Protein AF-A0A366KB46-F1 (afdb_monomer)

Radius of gyration: 50.01 Å; Cα contacts (8 Å, |Δi|>4): 371; chains: 1; bounding box: 74×102×177 Å

pLDDT: mean 74.26, std 21.86, range [25.39, 98.75]

Solvent-accessible surface area (backbone atoms only — not comparable to full-atom values): 23482 Å² total; per-residue (Å²): 134,84,84,75,77,78,82,77,76,58,32,40,34,42,51,44,72,72,26,32,36,42,30,47,93,86,48,73,45,77,46,72,75,31,94,40,58,66,55,46,48,54,55,50,51,55,53,52,46,52,51,18,46,74,68,66,39,72,40,47,34,40,38,40,44,84,87,60,32,41,39,34,38,37,36,39,48,88,67,53,73,46,80,72,52,76,50,78,60,82,83,82,89,81,91,83,84,88,81,88,82,85,85,88,83,86,85,87,90,82,87,88,81,93,86,88,85,84,83,68,67,63,62,52,54,54,53,51,52,54,51,51,50,52,51,48,48,48,55,68,54,47,50,58,48,56,52,33,54,50,20,36,51,48,16,48,51,20,49,51,48,30,50,52,52,68,65,60,71,83,50,72,55,37,59,69,31,68,83,56,51,49,92,59,28,66,49,44,63,34,40,55,51,24,54,49,31,55,68,61,53,74,80,87,74,92,78,85,63,58,83,87,55,53,54,67,56,30,47,50,51,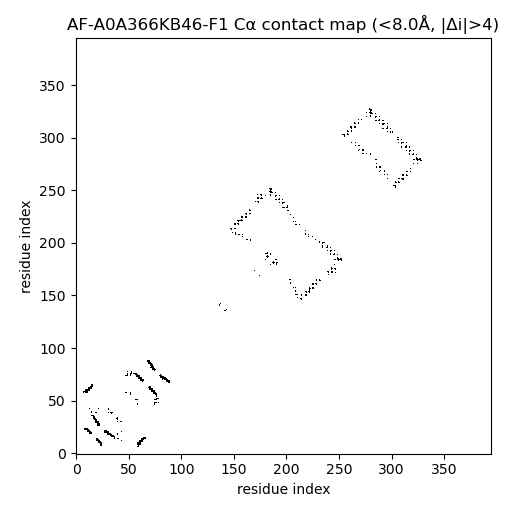18,53,52,29,44,55,49,24,53,51,41,52,52,34,52,52,46,24,45,53,25,15,49,47,30,49,51,25,25,53,50,32,51,33,51,53,27,51,50,53,27,49,55,46,41,53,52,46,53,49,47,58,61,72,41,61,96,41,42,64,46,66,66,34,52,53,49,30,51,51,31,41,56,53,44,73,65,68,84,74,91,51,37,64,60,36,48,51,36,35,51,50,32,49,56,24,46,53,46,35,52,53,24,26,48,54,30,52,54,51,54,51,53,52,53,56,55,59,65,72,69,59,76,82,77,79,81,77,82,91,72,94,77,85,84,84,91,79,85,89,81,86,89,81,84,89,80,86,76,85,86,79,77,83,80,78,83,84,80,79,85,78,84,81,84,89,77,84,81,87,79,90,82,137

Foldseek 3Di:
DDPDDDDQDAWEKEFDCQWIWIAHPNDIDTGHGDNGRVRRVVSVLVVVLVVCLVVQDKHWYWYQYPQRKIWIWIAGNVRDIDTDDIDDDDDDDDDDDDDDDDDDDDDDDDDDDDDDDDPPVPVVVVVVVVVVVVVVCCCVPVVQVVLLVVLLVLLVVLLVLLVVLQPPDQDPLLVVQVPQALVLFQHSVLNVQLVVLVVQQDDDDDDDSDSPDDSVVSNVSSVVSNVNSVSSVVSSVSNNVSSVVSVVRNLVVLQVVLLVLLVVLLVVLVVLLVVCVVQFQDCVLSVQLVVLSVVLVPDDDSHSVSSVVSSVSNVVSSVVSVVRNVVSVVVVVVVVVVVVVPDDPDPDDDDDDDDDDDDDDDDDDDDDDDDDDDDDDDDDDDDDDDDDDDDDDDD

Sequence (395 aa):
MKTQDPPSTPAAVRLTSRGGSITINGTSTELPTCSSLDDARQEADARLALLTKLNRTDTAVEYHLPDGSTEKLLIHPDGSTQQTDVVAGAPSKQKDKGGKQAAPTSPAKRSGRASVRRTLAVSTVVALLAASAAAAYLVEVQTPRARHDGAVAACQEAAGRLERAGRAGESKRAAGARDVQAGQVADAKTVSDYQRAVKAITKVKPVSCDASQSTADLREAARRMDAAAARRDDQAKAVERAAKAVLASRDAKSLADARAALKTKQDEGSKLLADSEGKAADNGTRDRLRGAIDAAGKVSSSKPDDYRKAQAAIQASIDAVNASMQAKADADAQAAAQSTQAAPPTPATPNYPKTVPQVPAPMPAPRVQAPQTRPQAPWSVPAPAPSDGPLPDHL

Structure (mmCIF, N/CA/C/O backbone):
data_AF-A0A366KB46-F1
#
_entry.id   AF-A0A366KB46-F1
#
loop_
_atom_site.group_PDB
_atom_site.id
_atom_site.type_symbol
_atom_site.label_atom_id
_atom_site.label_alt_id
_atom_site.label_comp_id
_atom_site.label_asym_id
_atom_site.label_entity_id
_atom_site.label_seq_id
_atom_site.pdbx_PDB_ins_code
_atom_site.Cartn_x
_atom_site.Cartn_y
_atom_site.Cartn_z
_atom_site.occupancy
_atom_site.B_iso_or_equiv
_atom_site.auth_seq_id
_atom_site.auth_comp_id
_atom_site.auth_asym_id
_atom_site.auth_atom_id
_atom_site.pdbx_PDB_model_num
ATOM 1 N N . MET A 1 1 ? -3.179 -0.034 -69.869 1.00 33.84 1 MET A N 1
ATOM 2 C CA . MET A 1 1 ? -4.137 0.441 -68.849 1.00 33.84 1 MET A CA 1
ATOM 3 C C . MET A 1 1 ? -3.325 1.157 -67.785 1.00 33.84 1 MET A C 1
ATOM 5 O O . MET A 1 1 ? -2.461 0.535 -67.189 1.00 33.84 1 MET A O 1
ATOM 9 N N . LYS A 1 2 ? -3.479 2.480 -67.683 1.00 34.72 2 LYS A N 1
ATOM 10 C CA . LYS A 1 2 ? -2.758 3.339 -66.735 1.00 34.72 2 LYS A CA 1
ATOM 11 C C . LYS A 1 2 ? -3.566 3.300 -65.437 1.00 34.72 2 LYS A C 1
ATOM 13 O O . LYS A 1 2 ? -4.667 3.839 -65.411 1.00 34.72 2 LYS A O 1
ATOM 18 N N . THR A 1 3 ? -3.092 2.580 -64.427 1.00 32.28 3 THR A N 1
ATOM 19 C CA . THR A 1 3 ? -3.666 2.638 -63.079 1.00 32.28 3 THR A CA 1
ATOM 20 C C . THR A 1 3 ? -3.365 4.019 -62.522 1.00 32.28 3 THR A C 1
ATOM 22 O O . THR A 1 3 ? -2.213 4.397 -62.348 1.00 32.28 3 THR A O 1
ATOM 25 N N . GLN A 1 4 ? -4.420 4.806 -62.373 1.00 31.88 4 GLN A N 1
ATOM 26 C CA . GLN A 1 4 ? -4.393 6.116 -61.756 1.00 31.88 4 GLN A CA 1
ATOM 27 C C . GLN A 1 4 ? -4.477 5.871 -60.248 1.00 31.88 4 GLN A C 1
ATOM 29 O O . GLN A 1 4 ? -5.507 5.397 -59.769 1.00 31.88 4 GLN A O 1
ATOM 34 N N . ASP A 1 5 ? -3.370 6.091 -59.535 1.00 34.91 5 ASP A N 1
ATOM 35 C CA . ASP A 1 5 ? -3.340 6.040 -58.073 1.00 34.91 5 ASP A CA 1
ATOM 36 C C . ASP A 1 5 ? -4.395 7.005 -57.497 1.00 34.91 5 ASP A C 1
ATOM 38 O O . ASP A 1 5 ? -4.557 8.118 -58.018 1.00 34.91 5 ASP A O 1
ATOM 42 N N . PRO A 1 6 ? -5.157 6.601 -56.463 1.00 35.44 6 PRO A N 1
ATOM 43 C CA . PRO A 1 6 ? -6.126 7.485 -55.829 1.00 35.44 6 PRO A CA 1
ATOM 44 C C . PRO A 1 6 ? -5.405 8.682 -55.183 1.00 35.44 6 PRO A C 1
ATOM 46 O O . PRO A 1 6 ? -4.283 8.529 -54.698 1.00 35.44 6 PRO A O 1
ATOM 49 N N . PRO A 1 7 ? -6.019 9.879 -55.148 1.00 38.38 7 PRO A N 1
ATOM 50 C CA . PRO A 1 7 ? -5.378 11.060 -54.585 1.00 38.38 7 PRO A CA 1
ATOM 51 C C . PRO A 1 7 ? -5.160 10.877 -53.077 1.00 38.38 7 PRO A C 1
ATOM 53 O O . PRO A 1 7 ? -6.113 10.901 -52.295 1.00 38.38 7 PRO A O 1
ATOM 56 N N . SER A 1 8 ? -3.901 10.711 -52.662 1.00 52.28 8 SER A N 1
ATOM 57 C CA . SER A 1 8 ? -3.490 10.806 -51.261 1.00 52.28 8 SER A CA 1
ATOM 58 C C . SER A 1 8 ? -3.933 12.167 -50.729 1.00 52.28 8 SER A C 1
ATOM 60 O O . SER A 1 8 ? -3.440 13.206 -51.168 1.00 52.28 8 SER A O 1
ATOM 62 N N . THR A 1 9 ? -4.915 12.183 -49.831 1.00 56.41 9 THR A N 1
ATOM 63 C CA . THR A 1 9 ? -5.376 13.434 -49.218 1.00 56.41 9 THR A CA 1
ATOM 64 C C . THR A 1 9 ? -4.235 13.973 -48.346 1.00 56.41 9 THR A C 1
ATOM 66 O O . THR A 1 9 ? -3.724 13.213 -47.521 1.00 56.41 9 THR A O 1
ATOM 69 N N . PRO A 1 10 ? -3.781 15.226 -48.534 1.00 62.06 10 PRO A N 1
ATOM 70 C CA . PRO A 1 10 ? -2.607 15.731 -47.829 1.00 62.06 10 PRO A CA 1
ATOM 71 C C . PRO A 1 10 ? -2.880 15.845 -46.326 1.00 62.06 10 PRO A C 1
ATOM 73 O O . PRO A 1 10 ? -3.950 16.293 -45.906 1.00 62.06 10 PRO A O 1
ATOM 76 N N . ALA A 1 11 ? -1.904 15.445 -45.512 1.00 68.25 11 ALA A N 1
ATOM 77 C CA . ALA A 1 11 ? -1.920 15.702 -44.079 1.00 68.25 11 ALA A CA 1
ATOM 78 C C . ALA A 1 11 ? -1.583 17.182 -43.846 1.00 68.25 11 ALA A C 1
ATOM 80 O O . ALA A 1 11 ? -0.533 17.659 -44.273 1.00 68.25 11 ALA A O 1
ATOM 81 N N . ALA A 1 12 ? -2.467 17.919 -43.175 1.00 72.88 12 ALA A N 1
ATOM 82 C CA . ALA A 1 12 ? -2.250 19.333 -42.876 1.00 72.88 12 ALA A CA 1
ATOM 83 C C . ALA A 1 12 ? -1.745 19.490 -41.440 1.00 72.88 12 ALA A C 1
ATOM 85 O O . ALA A 1 12 ? -2.365 18.985 -40.502 1.00 72.88 12 ALA A O 1
ATOM 86 N N . VAL A 1 13 ? -0.641 20.210 -41.254 1.00 73.44 13 VAL A N 1
ATOM 87 C CA . VAL A 1 13 ? -0.047 20.471 -39.940 1.00 73.44 13 VAL A CA 1
ATOM 88 C C . VAL A 1 13 ? -0.035 21.974 -39.684 1.00 73.44 13 VAL A C 1
ATOM 90 O O . VAL A 1 13 ? 0.521 22.752 -40.456 1.00 73.44 13 VAL A O 1
ATOM 93 N N . ARG A 1 14 ? -0.648 22.402 -38.579 1.00 72.44 14 ARG A N 1
ATOM 94 C CA . ARG A 1 14 ? -0.588 23.790 -38.100 1.00 72.44 14 ARG A CA 1
ATOM 95 C C . ARG A 1 14 ? 0.283 23.862 -36.863 1.00 72.44 14 ARG A C 1
ATOM 97 O O . ARG A 1 14 ? -0.025 23.213 -35.865 1.00 72.44 14 ARG A O 1
ATOM 104 N N . LEU A 1 15 ? 1.327 24.682 -36.915 1.00 69.12 15 LEU A N 1
ATOM 105 C CA . LEU A 1 15 ? 2.250 24.876 -35.800 1.00 69.12 15 LEU A CA 1
ATOM 106 C C . LEU A 1 15 ? 2.090 26.283 -35.218 1.00 69.12 15 LEU A C 1
ATOM 108 O O . LEU A 1 15 ? 2.018 27.270 -35.946 1.00 69.12 15 LEU A O 1
ATOM 112 N N . THR A 1 16 ? 2.055 26.381 -33.891 1.00 61.81 16 THR A N 1
ATOM 113 C CA . THR A 1 16 ? 2.109 27.652 -33.157 1.00 61.81 16 THR A CA 1
ATOM 114 C C . THR A 1 16 ? 3.165 27.565 -32.056 1.00 61.81 16 THR A C 1
ATOM 116 O O . THR A 1 16 ? 3.552 26.477 -31.631 1.00 61.81 16 THR A O 1
ATOM 119 N N . SER A 1 17 ? 3.609 28.710 -31.535 1.00 53.34 17 SER A N 1
ATOM 120 C CA . SER A 1 17 ? 4.604 28.774 -30.453 1.00 53.34 17 SER A CA 1
ATOM 121 C C . SER A 1 17 ? 4.126 28.210 -29.106 1.00 53.34 17 SER A C 1
ATOM 123 O O . SER A 1 17 ? 4.921 28.126 -28.176 1.00 53.34 17 SER A O 1
ATOM 125 N N . ARG A 1 18 ? 2.843 27.839 -28.970 1.00 53.50 18 ARG A N 1
ATOM 126 C CA . ARG A 1 18 ? 2.265 27.246 -27.748 1.00 53.50 18 ARG A CA 1
ATOM 127 C C . ARG A 1 18 ? 1.707 25.832 -27.952 1.00 53.50 18 ARG A C 1
ATOM 129 O O . ARG A 1 18 ? 1.077 25.303 -27.043 1.00 53.50 18 ARG A O 1
ATOM 136 N N . GLY A 1 19 ? 1.922 25.224 -29.120 1.00 62.66 19 GLY A N 1
ATOM 137 C CA . GLY A 1 19 ? 1.362 23.921 -29.502 1.00 62.66 19 GLY A CA 1
ATOM 138 C C . GLY A 1 19 ? 0.955 23.874 -30.977 1.00 62.66 19 GLY A C 1
ATOM 139 O O . GLY A 1 19 ? 1.057 24.871 -31.691 1.00 62.66 19 GLY A O 1
ATOM 140 N N . GLY A 1 20 ? 0.483 22.728 -31.460 1.00 71.12 20 GLY A N 1
ATOM 141 C CA . GLY A 1 20 ? 0.091 22.555 -32.863 1.00 71.12 20 GLY A CA 1
ATOM 142 C C . GLY A 1 20 ? -1.029 21.537 -33.045 1.00 71.12 20 GLY A C 1
ATOM 143 O O . GLY A 1 20 ? -1.473 20.909 -32.090 1.00 71.12 20 GLY A O 1
ATOM 144 N N . SER A 1 21 ? -1.494 21.361 -34.276 1.00 73.06 21 SER A N 1
ATOM 145 C CA . SER A 1 21 ? -2.473 20.326 -34.619 1.00 73.06 21 SER A CA 1
ATOM 146 C C . SER A 1 21 ? -2.096 19.639 -35.923 1.00 73.06 21 SER A C 1
ATOM 148 O O . SER A 1 21 ? -1.619 20.279 -36.862 1.00 73.06 21 SER A O 1
ATOM 150 N N . ILE A 1 22 ? -2.310 18.327 -35.966 1.00 71.19 22 ILE A N 1
ATOM 151 C CA . ILE A 1 22 ? -2.160 17.502 -37.163 1.00 71.19 22 ILE A CA 1
ATOM 152 C C . ILE A 1 22 ? -3.560 17.080 -37.591 1.00 71.19 22 ILE A C 1
ATOM 154 O O . ILE A 1 22 ? -4.271 16.433 -36.825 1.00 71.19 22 ILE A O 1
ATOM 158 N N . THR A 1 23 ? -3.947 17.419 -38.816 1.00 68.25 23 THR A N 1
ATOM 159 C CA . THR A 1 23 ? -5.212 16.997 -39.418 1.00 68.25 23 THR A CA 1
ATOM 160 C C . THR A 1 23 ? -4.948 15.991 -40.527 1.00 68.25 23 THR A C 1
ATOM 162 O O . THR A 1 23 ? -4.280 16.302 -41.512 1.00 68.25 23 THR A O 1
ATOM 165 N N . ILE A 1 24 ? -5.505 14.789 -40.383 1.00 65.81 24 ILE A N 1
ATOM 166 C CA . ILE A 1 24 ? -5.410 13.712 -41.377 1.00 65.81 24 ILE A CA 1
ATOM 167 C C . ILE A 1 24 ? -6.828 13.247 -41.687 1.00 65.81 24 ILE A C 1
ATOM 169 O O . ILE A 1 24 ? -7.573 12.897 -40.772 1.00 65.81 24 ILE A O 1
ATOM 173 N N . ASN A 1 25 ? -7.226 13.270 -42.963 1.00 66.06 25 ASN A N 1
ATOM 174 C CA . ASN A 1 25 ? -8.571 12.872 -43.407 1.00 66.06 25 ASN A CA 1
ATOM 175 C C . ASN A 1 25 ? -9.707 13.537 -42.594 1.00 66.06 25 ASN A C 1
ATOM 177 O O . ASN A 1 25 ? -10.685 12.892 -42.227 1.00 66.06 25 ASN A O 1
ATOM 181 N N . GLY A 1 26 ? -9.548 14.820 -42.248 1.00 59.72 26 GLY A N 1
ATOM 182 C CA . GLY A 1 26 ? -10.527 15.590 -41.469 1.00 59.72 26 GLY A CA 1
ATOM 183 C C . GLY A 1 26 ? -10.527 15.332 -39.955 1.00 59.72 26 GLY A C 1
ATOM 184 O O . GLY A 1 26 ? -11.258 16.005 -39.234 1.00 59.72 26 GLY A O 1
ATOM 185 N N . THR A 1 27 ? -9.694 14.416 -39.451 1.00 62.53 27 THR A N 1
ATOM 186 C CA . THR A 1 27 ? -9.534 14.170 -38.010 1.00 62.53 27 THR A CA 1
ATOM 187 C C . THR A 1 27 ? -8.344 14.968 -37.484 1.00 62.53 27 THR A C 1
ATOM 189 O O . THR A 1 27 ? -7.213 14.740 -37.914 1.00 62.53 27 THR A O 1
ATOM 192 N N . SER A 1 28 ? -8.596 15.907 -36.569 1.00 71.38 28 SER A N 1
ATOM 193 C CA . SER A 1 28 ? -7.565 16.757 -35.961 1.00 71.38 28 SER A CA 1
ATOM 194 C C . SER A 1 28 ? -7.092 16.175 -34.631 1.00 71.38 28 SER A C 1
ATOM 196 O O . SER A 1 28 ? -7.901 15.888 -33.752 1.00 71.38 28 SER A O 1
ATOM 198 N N . THR A 1 29 ? -5.780 16.016 -34.478 1.00 74.31 29 THR A N 1
ATOM 199 C CA . THR A 1 29 ? -5.124 15.587 -33.238 1.00 74.31 29 THR A CA 1
ATOM 200 C C . THR A 1 29 ? -4.217 16.706 -32.744 1.00 74.31 29 THR A C 1
ATOM 202 O O . THR A 1 29 ? -3.386 17.210 -33.503 1.00 74.31 29 THR A O 1
ATOM 205 N N . GLU A 1 30 ? -4.360 17.094 -31.478 1.00 75.31 30 GLU A N 1
ATOM 206 C CA . GLU A 1 30 ? -3.517 18.130 -30.880 1.00 75.31 30 GLU A CA 1
ATOM 207 C C . GLU A 1 30 ? -2.116 17.591 -30.561 1.00 75.31 30 GLU A C 1
ATOM 209 O O . GLU A 1 30 ? -1.937 16.472 -30.065 1.00 75.31 30 GLU A O 1
ATOM 214 N N . LEU A 1 31 ? -1.105 18.395 -30.884 1.00 67.31 31 LEU A N 1
ATOM 215 C CA . LEU A 1 31 ? 0.282 18.161 -30.506 1.00 67.31 31 LEU A CA 1
ATOM 216 C C . LEU A 1 31 ? 0.501 18.638 -29.063 1.00 67.31 31 LEU A C 1
ATOM 218 O O . LEU A 1 31 ? -0.111 19.624 -28.645 1.00 67.31 31 LEU A O 1
ATOM 222 N N . PRO A 1 32 ? 1.374 17.964 -28.294 1.00 67.44 32 PRO A N 1
ATOM 223 C CA . PRO A 1 32 ? 1.733 18.418 -26.956 1.00 67.44 32 PRO A CA 1
ATOM 224 C C . PRO A 1 32 ? 2.325 19.836 -26.999 1.00 67.44 32 PRO A C 1
ATOM 226 O O . PRO A 1 32 ? 2.867 20.274 -28.012 1.00 67.44 32 PRO A O 1
ATOM 229 N N . THR A 1 33 ? 2.224 20.570 -25.891 1.00 70.50 33 THR A N 1
ATOM 230 C CA . THR A 1 33 ? 2.811 21.911 -25.775 1.00 70.50 33 THR A CA 1
ATOM 231 C C . THR A 1 33 ? 4.337 21.816 -25.859 1.00 70.50 33 THR A C 1
ATOM 233 O O . THR A 1 33 ? 4.967 21.260 -24.958 1.00 70.50 33 THR A O 1
ATOM 236 N N . CYS A 1 34 ? 4.922 22.352 -26.928 1.00 68.50 34 CYS A N 1
ATOM 237 C CA . CYS A 1 34 ? 6.367 22.362 -27.162 1.00 68.50 34 CYS A CA 1
ATOM 238 C C . CYS A 1 34 ? 6.996 23.700 -26.739 1.00 68.50 34 CYS A C 1
ATOM 240 O O . CYS A 1 34 ? 6.339 24.740 -26.779 1.00 68.50 34 CYS A O 1
ATOM 242 N N . SER A 1 35 ? 8.271 23.670 -26.341 1.00 70.50 35 SER A N 1
ATOM 243 C CA . SER A 1 35 ? 9.022 24.847 -25.868 1.00 70.50 35 SER A CA 1
ATOM 244 C C . SER A 1 35 ? 9.475 25.777 -26.998 1.00 70.50 35 SER A C 1
ATOM 246 O O . SER A 1 35 ? 9.726 26.958 -26.760 1.00 70.50 35 SER A O 1
ATOM 248 N N . SER A 1 36 ? 9.579 25.258 -28.222 1.00 70.50 36 SER A N 1
ATOM 249 C CA . SER A 1 36 ? 9.951 26.004 -29.423 1.00 70.50 36 SER A CA 1
ATOM 250 C C . SER A 1 36 ? 9.180 25.503 -30.653 1.00 70.50 36 SER A C 1
ATOM 252 O O . SER A 1 36 ? 8.576 24.427 -30.634 1.00 70.50 36 SER A O 1
ATOM 254 N N . LEU A 1 37 ? 9.184 26.298 -31.730 1.00 68.56 37 LEU A N 1
ATOM 255 C CA . LEU A 1 37 ? 8.557 25.919 -33.001 1.00 68.56 37 LEU A CA 1
ATOM 256 C C . LEU A 1 37 ? 9.300 24.748 -33.669 1.00 68.56 37 LEU A C 1
ATOM 258 O O . LEU A 1 37 ? 8.656 23.897 -34.279 1.00 68.56 37 LEU A O 1
ATOM 262 N N . ASP A 1 38 ? 10.624 24.678 -33.507 1.00 70.88 38 ASP A N 1
ATOM 263 C CA . ASP A 1 38 ? 11.456 23.587 -34.024 1.00 70.88 38 ASP A CA 1
ATOM 264 C C . ASP A 1 38 ? 11.153 22.262 -33.311 1.00 70.88 38 ASP A C 1
ATOM 266 O O . ASP A 1 38 ? 10.981 21.237 -33.970 1.00 70.88 38 ASP A O 1
ATOM 270 N N . ASP A 1 39 ? 10.956 22.289 -31.987 1.00 70.00 39 ASP A N 1
ATOM 271 C CA . ASP A 1 39 ? 10.525 21.108 -31.222 1.00 70.00 39 ASP A CA 1
ATOM 272 C C . ASP A 1 39 ? 9.133 20.629 -31.667 1.00 70.00 39 ASP A C 1
ATOM 274 O O . ASP A 1 39 ? 8.885 19.429 -31.798 1.00 70.00 39 ASP A O 1
ATOM 278 N N . ALA A 1 40 ? 8.218 21.571 -31.928 1.00 68.38 40 ALA A N 1
ATOM 279 C CA . ALA A 1 40 ? 6.875 21.260 -32.419 1.00 68.38 40 ALA A CA 1
ATOM 280 C C . ALA A 1 40 ? 6.911 20.625 -33.816 1.00 68.38 40 ALA A C 1
ATOM 282 O O . ALA A 1 40 ? 6.138 19.710 -34.108 1.00 68.38 40 ALA A O 1
ATOM 283 N N . ARG A 1 41 ? 7.831 21.091 -34.667 1.00 73.00 41 ARG A N 1
ATOM 284 C CA . ARG A 1 41 ? 8.072 20.537 -35.998 1.00 73.00 41 ARG A CA 1
ATOM 285 C C . ARG A 1 41 ? 8.659 19.128 -35.915 1.00 73.00 41 ARG A C 1
ATOM 287 O O . ARG A 1 41 ? 8.150 18.225 -36.569 1.00 73.00 41 ARG A O 1
ATOM 294 N N . GLN A 1 42 ? 9.642 18.913 -35.044 1.00 73.81 42 GLN A N 1
ATOM 295 C CA . GLN A 1 42 ? 10.295 17.616 -34.875 1.00 73.81 42 GLN A CA 1
ATOM 296 C C . GLN A 1 42 ? 9.347 16.536 -34.321 1.00 73.81 42 GLN A C 1
ATOM 298 O O . GLN A 1 42 ? 9.369 15.396 -34.789 1.00 73.81 42 GLN A O 1
ATOM 303 N N . GLU A 1 43 ? 8.469 16.885 -33.374 1.00 74.62 43 GLU A N 1
ATOM 304 C CA . GLU A 1 43 ? 7.427 15.980 -32.859 1.00 74.62 43 GLU A CA 1
ATOM 305 C C . GLU A 1 43 ? 6.378 15.650 -33.938 1.00 74.62 43 GLU A C 1
ATOM 307 O O . GLU A 1 43 ? 5.939 14.500 -34.052 1.00 74.62 43 GLU A O 1
ATOM 312 N N . ALA A 1 44 ? 5.990 16.633 -34.761 1.00 73.25 44 ALA A N 1
ATOM 313 C CA . ALA A 1 44 ? 5.073 16.409 -35.875 1.00 73.25 44 ALA A CA 1
ATOM 314 C C . ALA A 1 44 ? 5.681 15.458 -36.920 1.00 73.25 44 ALA A C 1
ATOM 316 O O . ALA A 1 44 ? 5.062 14.445 -37.256 1.00 73.25 44 ALA A O 1
ATOM 317 N N . ASP A 1 45 ? 6.918 15.714 -37.352 1.00 76.00 45 ASP A N 1
ATOM 318 C CA . ASP A 1 45 ? 7.645 14.866 -38.301 1.00 76.00 45 ASP A CA 1
ATOM 319 C C . ASP A 1 45 ? 7.790 13.427 -37.781 1.00 76.00 45 ASP A C 1
ATOM 321 O O . ASP A 1 45 ? 7.553 12.470 -38.522 1.00 76.00 45 ASP A O 1
ATOM 325 N N . ALA A 1 46 ? 8.097 13.242 -36.491 1.00 75.69 46 ALA A N 1
ATOM 326 C CA . ALA A 1 46 ? 8.219 11.915 -35.885 1.00 75.69 46 ALA A CA 1
ATOM 327 C C . ALA A 1 46 ? 6.902 11.119 -35.934 1.00 75.69 46 ALA A C 1
ATOM 329 O O . ALA A 1 46 ? 6.900 9.922 -36.250 1.00 75.69 46 ALA A O 1
ATOM 330 N N . ARG A 1 47 ? 5.767 11.776 -35.660 1.00 77.00 47 ARG A N 1
ATOM 331 C CA . ARG A 1 47 ? 4.439 11.142 -35.707 1.00 77.00 47 ARG A CA 1
ATOM 332 C C . ARG A 1 47 ? 4.009 10.816 -37.134 1.00 77.00 47 ARG A C 1
ATOM 334 O O . ARG A 1 47 ? 3.500 9.720 -37.375 1.00 77.00 47 ARG A O 1
ATOM 341 N N . LEU A 1 48 ? 4.246 11.717 -38.086 1.00 73.38 48 LEU A N 1
ATOM 342 C CA . LEU A 1 48 ? 3.918 11.474 -39.492 1.00 73.38 48 LEU A CA 1
ATOM 343 C C . LEU A 1 48 ? 4.829 10.410 -40.119 1.00 73.38 48 LEU A C 1
ATOM 345 O O . LEU A 1 48 ? 4.351 9.584 -40.898 1.00 73.38 48 LEU A O 1
ATOM 349 N N . ALA A 1 49 ? 6.103 10.341 -39.731 1.00 72.75 49 ALA A N 1
ATOM 350 C CA . ALA A 1 49 ? 7.009 9.278 -40.160 1.00 72.75 49 ALA A CA 1
ATOM 351 C C . ALA A 1 49 ? 6.561 7.895 -39.654 1.00 72.75 49 ALA A C 1
ATOM 353 O O . ALA A 1 49 ? 6.656 6.909 -40.389 1.00 72.75 49 ALA A O 1
ATOM 354 N N . LEU A 1 50 ? 6.029 7.805 -38.427 1.00 74.25 50 LEU A N 1
ATOM 355 C CA . LEU A 1 50 ? 5.455 6.562 -37.899 1.00 74.25 50 LEU A CA 1
ATOM 356 C C . LEU A 1 50 ? 4.239 6.116 -38.727 1.00 74.25 50 LEU A C 1
ATOM 358 O O . LEU A 1 50 ? 4.149 4.951 -39.111 1.00 74.25 50 LEU A O 1
ATOM 362 N N . LEU A 1 51 ? 3.333 7.045 -39.041 1.00 71.12 51 LEU A N 1
ATOM 363 C CA . LEU A 1 51 ? 2.145 6.771 -39.854 1.00 71.12 51 LEU A CA 1
ATOM 364 C C . LEU A 1 51 ? 2.510 6.341 -41.281 1.00 71.12 51 LEU A C 1
ATOM 366 O O . LEU A 1 51 ? 1.982 5.348 -41.777 1.00 71.12 51 LEU A O 1
ATOM 370 N N . THR A 1 52 ? 3.469 7.023 -41.904 1.00 71.19 52 THR A N 1
ATOM 371 C CA . THR A 1 52 ? 3.974 6.710 -43.253 1.00 71.19 52 THR A CA 1
ATOM 372 C C . THR A 1 52 ? 4.599 5.310 -43.296 1.00 71.19 52 THR A C 1
ATOM 374 O O . THR A 1 52 ? 4.325 4.522 -44.203 1.00 71.19 52 THR A O 1
ATOM 377 N N . LYS A 1 53 ? 5.371 4.937 -42.265 1.00 73.88 53 LYS A N 1
ATOM 378 C CA . LYS A 1 53 ? 5.939 3.585 -42.125 1.00 73.88 53 LYS A CA 1
ATOM 379 C C . LYS A 1 53 ? 4.875 2.508 -41.933 1.00 73.88 53 LYS A C 1
ATOM 381 O O . LYS A 1 53 ? 5.008 1.421 -42.494 1.00 73.88 53 LYS A O 1
ATOM 386 N N . LEU A 1 54 ? 3.837 2.793 -41.147 1.00 73.81 54 LEU A N 1
ATOM 387 C CA . LEU A 1 54 ? 2.736 1.857 -40.904 1.00 73.81 54 LEU A CA 1
ATOM 388 C C . LEU A 1 54 ? 1.904 1.624 -42.167 1.00 73.81 54 LEU A C 1
ATOM 390 O O . LEU A 1 54 ? 1.552 0.483 -42.459 1.00 73.81 54 LEU A O 1
ATOM 394 N N . ASN A 1 55 ? 1.633 2.684 -42.929 1.00 71.12 55 ASN A N 1
ATOM 395 C CA . ASN A 1 55 ? 0.777 2.610 -44.110 1.00 71.12 55 ASN A CA 1
ATOM 396 C C . ASN A 1 55 ? 1.535 2.233 -45.398 1.00 71.12 55 ASN A C 1
ATOM 398 O O . ASN A 1 55 ? 0.904 1.884 -46.390 1.00 71.12 55 ASN A O 1
ATOM 402 N N . ARG A 1 56 ? 2.881 2.266 -45.384 1.00 70.06 56 ARG A N 1
ATOM 403 C CA . ARG A 1 56 ? 3.775 2.007 -46.537 1.00 70.06 56 ARG A CA 1
ATOM 404 C C . ARG A 1 56 ? 3.444 2.835 -47.787 1.00 70.06 56 ARG A C 1
ATOM 406 O O . ARG A 1 56 ? 3.672 2.387 -48.907 1.00 70.06 56 ARG A O 1
ATOM 413 N N . THR A 1 57 ? 2.921 4.037 -47.597 1.00 70.50 57 THR A N 1
ATOM 414 C CA . THR A 1 57 ? 2.554 4.969 -48.669 1.00 70.50 57 THR A CA 1
ATOM 415 C C . THR A 1 57 ? 3.235 6.300 -48.428 1.00 70.50 57 THR A C 1
ATOM 417 O O . THR A 1 57 ? 3.366 6.693 -47.271 1.00 70.50 57 THR A O 1
ATOM 420 N N . ASP A 1 58 ? 3.616 7.001 -49.493 1.00 69.31 58 ASP A N 1
ATOM 421 C CA . ASP A 1 58 ? 4.136 8.364 -49.384 1.00 69.31 58 ASP A CA 1
ATOM 422 C C . ASP A 1 58 ? 3.072 9.297 -48.793 1.00 69.31 58 ASP A C 1
ATOM 424 O O . ASP A 1 58 ? 1.905 9.271 -49.200 1.00 69.31 58 ASP A O 1
ATOM 428 N N . THR A 1 59 ? 3.479 10.136 -47.843 1.00 71.25 59 THR A N 1
ATOM 429 C CA . THR A 1 59 ? 2.590 11.102 -47.191 1.00 71.25 59 THR A CA 1
ATOM 430 C C . THR A 1 59 ? 2.995 12.511 -47.595 1.00 71.25 59 THR A C 1
ATOM 432 O O . THR A 1 59 ? 4.090 12.967 -47.265 1.00 71.25 59 THR A O 1
ATOM 435 N N . ALA A 1 60 ? 2.103 13.212 -48.298 1.00 74.31 60 ALA A N 1
ATOM 436 C CA . ALA A 1 60 ? 2.248 14.638 -48.566 1.00 74.31 60 ALA A CA 1
ATOM 437 C C . ALA A 1 60 ? 1.779 15.441 -47.348 1.00 74.31 60 ALA A C 1
ATOM 439 O O . ALA A 1 60 ? 0.668 15.235 -46.852 1.00 74.31 60 ALA A O 1
ATOM 440 N N . VAL A 1 61 ? 2.631 16.347 -46.879 1.00 74.50 61 VAL A N 1
ATOM 441 C CA . VAL A 1 61 ? 2.442 17.144 -45.668 1.00 74.50 61 VAL A CA 1
ATOM 442 C C . VAL A 1 61 ? 2.495 18.620 -46.018 1.00 74.50 61 VAL A C 1
ATOM 444 O O . VAL A 1 61 ? 3.416 19.070 -46.697 1.00 74.50 61 VAL A O 1
ATOM 447 N N . GLU A 1 62 ? 1.519 19.377 -45.533 1.00 79.75 62 GLU A N 1
ATOM 448 C CA . GLU A 1 62 ? 1.459 20.827 -45.698 1.00 79.75 62 GLU A CA 1
ATOM 449 C C . GLU A 1 62 ? 1.576 21.499 -44.325 1.00 79.75 62 GLU A C 1
ATOM 451 O O . GLU A 1 62 ? 0.689 21.373 -43.478 1.00 79.75 62 GLU A O 1
ATOM 456 N N . TYR A 1 63 ? 2.699 22.175 -44.090 1.00 76.19 63 TYR A N 1
ATOM 457 C CA . TYR A 1 63 ? 2.987 22.923 -42.872 1.00 76.19 63 TYR A CA 1
ATOM 458 C C . TYR A 1 63 ? 2.527 24.365 -43.030 1.00 76.19 63 TYR A C 1
ATOM 460 O O . TYR A 1 63 ? 3.040 25.090 -43.877 1.00 76.19 63 TYR A O 1
ATOM 468 N N . HIS A 1 64 ? 1.609 24.805 -42.176 1.00 77.56 64 HIS A N 1
ATOM 469 C CA . HIS A 1 64 ? 1.236 26.212 -42.066 1.00 77.56 64 HIS A CA 1
ATOM 470 C C . HIS A 1 64 ? 1.965 26.841 -40.881 1.00 77.56 64 HIS A C 1
ATOM 472 O O . HIS A 1 64 ? 1.732 26.464 -39.724 1.00 77.56 64 HIS A O 1
ATOM 478 N N . LEU A 1 65 ? 2.851 27.788 -41.185 1.00 75.75 65 LEU A N 1
ATOM 479 C CA . LEU A 1 65 ? 3.698 28.457 -40.209 1.00 75.75 65 LEU A CA 1
ATOM 480 C C . LEU A 1 65 ? 3.026 29.729 -39.652 1.00 75.75 65 LEU A C 1
ATOM 482 O O . LEU A 1 65 ? 2.123 30.294 -40.280 1.00 75.75 65 LEU A O 1
ATOM 486 N N . PRO A 1 66 ? 3.458 30.209 -38.468 1.00 66.38 66 PRO A N 1
ATOM 487 C CA . PRO A 1 66 ? 2.863 31.386 -37.835 1.00 66.38 66 PRO A CA 1
ATOM 488 C C . PRO A 1 66 ? 3.067 32.692 -38.618 1.00 66.38 66 PRO A C 1
ATOM 490 O O . PRO A 1 66 ? 2.334 33.652 -38.397 1.00 66.38 66 PRO A O 1
ATOM 493 N N . ASP A 1 67 ? 4.045 32.738 -39.524 1.00 69.38 67 ASP A N 1
ATOM 494 C CA . ASP A 1 67 ? 4.306 33.865 -40.428 1.00 69.38 67 ASP A CA 1
ATOM 495 C C . ASP A 1 67 ? 3.366 33.889 -41.652 1.00 69.38 67 ASP A C 1
ATOM 497 O O . ASP A 1 67 ? 3.457 34.784 -42.492 1.00 69.38 67 ASP A O 1
ATOM 501 N N . GLY A 1 68 ? 2.443 32.925 -41.747 1.00 66.44 68 GLY A N 1
ATOM 502 C CA . GLY A 1 68 ? 1.498 32.783 -42.852 1.00 66.44 68 GLY A CA 1
ATOM 503 C C . GLY A 1 68 ? 2.084 32.093 -44.084 1.00 66.44 68 GLY A C 1
ATOM 504 O O . GLY A 1 68 ? 1.379 31.950 -45.085 1.00 66.44 68 GLY A O 1
ATOM 505 N N . SER A 1 69 ? 3.344 31.652 -44.029 1.00 71.38 69 SER A N 1
ATOM 506 C CA . SER A 1 69 ? 3.943 30.837 -45.082 1.00 71.38 69 SER A CA 1
ATOM 507 C C . SER A 1 69 ? 3.434 29.398 -45.016 1.00 71.38 69 SER A C 1
ATOM 509 O O . SER A 1 69 ? 2.991 28.903 -43.972 1.00 71.38 69 SER A O 1
ATOM 511 N N . THR A 1 70 ? 3.435 28.736 -46.171 1.00 73.94 70 THR A N 1
ATOM 512 C CA . THR A 1 70 ? 3.066 27.326 -46.268 1.00 73.94 70 THR A CA 1
ATOM 513 C C . THR A 1 70 ? 4.186 26.546 -46.937 1.00 73.94 70 THR A C 1
ATOM 515 O O . THR A 1 70 ? 4.644 26.902 -48.025 1.00 73.94 70 THR A O 1
ATOM 518 N N . GLU A 1 71 ? 4.629 25.489 -46.267 1.00 76.31 71 GLU A N 1
ATOM 519 C CA . GLU A 1 71 ? 5.726 24.632 -46.699 1.00 76.31 71 GLU A CA 1
ATOM 520 C C . GLU A 1 71 ? 5.202 23.226 -46.997 1.00 76.31 71 GLU A C 1
ATOM 522 O O . GLU A 1 71 ? 4.476 22.643 -46.191 1.00 76.31 71 GLU A O 1
ATOM 527 N N . LYS A 1 72 ? 5.568 22.670 -48.156 1.00 77.69 72 LYS A N 1
ATOM 528 C CA . LYS A 1 72 ? 5.143 21.328 -48.568 1.00 77.69 72 LYS A CA 1
ATOM 529 C C . LYS A 1 72 ? 6.288 20.331 -48.479 1.00 77.69 72 LYS A C 1
ATOM 531 O O . LYS A 1 72 ? 7.342 20.516 -49.091 1.00 77.69 72 LYS A O 1
ATOM 536 N N . LEU A 1 73 ? 6.053 19.239 -47.761 1.00 78.06 73 LEU A N 1
ATOM 537 C CA . LEU A 1 73 ? 7.017 18.171 -47.519 1.00 78.06 73 LEU A CA 1
ATOM 538 C C . LEU A 1 73 ? 6.424 16.821 -47.926 1.00 78.06 73 LEU A C 1
ATOM 540 O O . LEU A 1 73 ? 5.307 16.492 -47.541 1.00 78.06 73 LEU A O 1
ATOM 544 N N . LEU A 1 74 ? 7.174 16.021 -48.679 1.00 74.94 74 LEU A N 1
ATOM 545 C CA . LEU A 1 74 ? 6.823 14.635 -48.977 1.00 74.94 74 LEU A CA 1
ATOM 546 C C . LEU A 1 74 ? 7.658 13.707 -48.091 1.00 74.94 74 LEU A C 1
ATOM 548 O O . LEU A 1 74 ? 8.884 13.814 -48.068 1.00 74.94 74 LEU A O 1
ATOM 552 N N . ILE A 1 75 ? 6.999 12.815 -47.352 1.00 74.38 75 ILE A N 1
ATOM 553 C CA . ILE A 1 75 ? 7.648 11.828 -46.482 1.00 74.38 75 ILE A CA 1
ATOM 554 C C . ILE A 1 75 ? 7.479 10.446 -47.108 1.00 74.38 75 ILE A C 1
ATOM 556 O O . ILE A 1 75 ? 6.353 9.986 -47.303 1.00 74.38 75 ILE A O 1
ATOM 560 N N . HIS A 1 76 ? 8.597 9.781 -47.387 1.00 70.38 76 HIS A N 1
ATOM 561 C CA . HIS A 1 76 ? 8.632 8.427 -47.925 1.00 70.38 76 HIS A CA 1
ATOM 562 C C . HIS A 1 76 ? 8.626 7.370 -46.804 1.00 70.38 76 HIS A C 1
ATOM 564 O O . HIS A 1 76 ? 9.075 7.630 -45.681 1.00 70.38 76 HIS A O 1
ATOM 570 N N . PRO A 1 77 ? 8.156 6.137 -47.072 1.00 61.91 77 PRO A N 1
ATOM 571 C CA . PRO A 1 77 ? 8.080 5.067 -46.073 1.00 61.91 77 PRO A CA 1
ATOM 572 C C . PRO A 1 77 ? 9.448 4.575 -45.574 1.00 61.91 77 PRO A C 1
ATOM 574 O O . PRO A 1 77 ? 9.526 3.949 -44.516 1.00 61.91 77 PRO A O 1
ATOM 577 N N . ASP A 1 78 ? 10.535 4.874 -46.286 1.00 63.44 78 ASP A N 1
ATOM 578 C CA . ASP A 1 78 ? 11.907 4.624 -45.831 1.00 63.44 78 ASP A CA 1
ATOM 579 C C . ASP A 1 78 ? 12.419 5.685 -44.833 1.00 63.44 78 ASP A C 1
ATOM 581 O O . ASP A 1 78 ? 13.480 5.515 -44.229 1.00 63.44 78 ASP A O 1
ATOM 585 N N . GLY A 1 79 ? 11.626 6.733 -44.584 1.00 58.47 79 GLY A N 1
ATOM 586 C CA . GLY A 1 79 ? 11.945 7.844 -43.692 1.00 58.4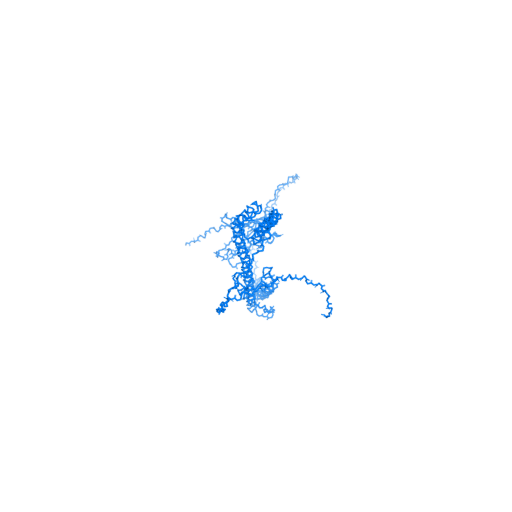7 79 GLY A CA 1
ATOM 587 C C . GLY A 1 79 ? 12.726 8.973 -44.360 1.00 58.47 79 GLY A C 1
ATOM 588 O O . GLY A 1 79 ? 13.109 9.911 -43.663 1.00 58.47 79 GLY A O 1
ATOM 589 N N . SER A 1 80 ? 12.968 8.902 -45.672 1.00 69.25 80 SER A N 1
ATOM 590 C CA . SER A 1 80 ? 13.507 10.034 -46.421 1.00 69.25 80 SER A CA 1
ATOM 591 C C . SER A 1 80 ? 12.432 11.108 -46.615 1.00 69.25 80 SER A C 1
ATOM 593 O O . SER A 1 80 ? 11.246 10.809 -46.778 1.00 69.25 80 SER A O 1
ATOM 595 N N . THR A 1 81 ? 12.839 12.375 -46.558 1.00 71.50 81 THR A N 1
ATOM 596 C CA . THR A 1 81 ? 11.949 13.519 -46.765 1.00 71.50 81 THR A CA 1
ATOM 597 C C . THR A 1 81 ? 12.426 14.341 -47.955 1.00 71.50 81 THR A C 1
ATOM 599 O O . THR A 1 81 ? 13.625 14.552 -48.147 1.00 71.50 81 THR A O 1
ATOM 602 N N . GLN A 1 82 ? 11.484 14.794 -48.780 1.00 67.38 82 GLN A N 1
ATOM 603 C CA . GLN A 1 82 ? 11.745 15.669 -49.918 1.00 67.38 82 GLN A CA 1
ATOM 604 C C . GLN A 1 82 ? 10.898 16.933 -49.772 1.00 67.38 82 GLN A C 1
ATOM 606 O O . GLN A 1 82 ? 9.668 16.875 -49.774 1.00 67.38 82 GLN A O 1
ATOM 611 N N . GLN A 1 83 ? 11.549 18.085 -49.621 1.00 70.81 83 GLN A N 1
ATOM 612 C CA . GLN A 1 83 ? 10.870 19.379 -49.616 1.00 70.81 83 GLN A CA 1
ATOM 613 C C . GLN A 1 83 ? 10.466 19.716 -51.052 1.00 70.81 83 GLN A C 1
ATOM 615 O O . GLN A 1 83 ? 11.310 19.677 -51.947 1.00 70.81 83 GLN A O 1
ATOM 620 N N . THR A 1 84 ? 9.179 19.980 -51.276 1.00 55.44 84 THR A N 1
ATOM 621 C CA . THR A 1 84 ? 8.629 20.070 -52.637 1.00 55.44 84 THR A CA 1
ATOM 622 C C . THR A 1 84 ? 8.356 21.500 -53.087 1.00 55.44 84 THR A C 1
ATOM 624 O O . THR A 1 84 ? 8.583 21.744 -54.259 1.00 55.44 84 THR A O 1
ATOM 627 N N . ASP A 1 85 ? 7.990 22.443 -52.198 1.00 56.66 85 ASP A N 1
ATOM 628 C CA . ASP A 1 85 ? 7.901 23.893 -52.489 1.00 56.66 85 ASP A CA 1
ATOM 629 C C . ASP A 1 85 ? 7.713 24.745 -51.204 1.00 56.66 85 ASP A C 1
ATOM 631 O O . ASP A 1 85 ? 7.085 24.296 -50.238 1.00 56.66 85 ASP A O 1
ATOM 635 N N . VAL A 1 86 ? 8.188 26.004 -51.213 1.00 48.12 86 VAL A N 1
ATOM 636 C CA . VAL A 1 86 ? 7.876 27.052 -50.210 1.00 48.12 86 VAL A CA 1
ATOM 637 C C . VAL A 1 86 ? 7.063 28.155 -50.890 1.00 48.12 86 VAL A C 1
ATOM 639 O O . VAL A 1 86 ? 7.575 28.854 -51.764 1.00 48.12 86 VAL A O 1
ATOM 642 N N . VAL A 1 87 ? 5.804 28.349 -50.485 1.00 48.16 87 VAL A N 1
ATOM 643 C CA . VAL A 1 87 ? 4.976 29.462 -50.980 1.00 48.16 87 VAL A CA 1
ATOM 644 C C . VAL A 1 87 ? 4.972 30.578 -49.935 1.00 48.16 87 VAL A C 1
ATOM 646 O O . VAL A 1 87 ? 4.350 30.461 -48.878 1.00 48.16 87 VAL A O 1
ATOM 649 N N . ALA A 1 88 ? 5.677 31.673 -50.230 1.00 37.78 88 ALA A N 1
ATOM 650 C CA . ALA A 1 88 ? 5.662 32.885 -49.414 1.00 37.78 88 ALA A CA 1
ATOM 651 C C . ALA A 1 88 ? 4.320 33.626 -49.571 1.00 37.78 88 ALA A C 1
ATOM 653 O O . ALA A 1 88 ? 3.907 33.960 -50.684 1.00 37.78 88 ALA A O 1
ATOM 654 N N . GLY A 1 89 ? 3.635 33.886 -48.454 1.00 35.38 89 GLY A N 1
ATOM 655 C CA . GLY A 1 89 ? 2.391 34.657 -48.418 1.00 35.38 89 GLY A CA 1
ATOM 656 C C . GLY A 1 89 ? 2.613 36.134 -48.768 1.00 35.38 89 GLY A C 1
ATOM 657 O O . GLY A 1 89 ? 3.553 36.769 -48.296 1.00 35.38 89 GLY A O 1
ATOM 658 N N . ALA A 1 90 ? 1.739 36.690 -49.609 1.00 30.38 90 ALA A N 1
ATOM 659 C CA . ALA A 1 90 ? 1.775 38.092 -50.027 1.00 30.38 90 ALA A CA 1
ATOM 660 C C . ALA A 1 90 ? 1.472 39.070 -48.861 1.00 30.38 90 ALA A C 1
ATOM 662 O O . ALA A 1 90 ? 0.580 38.794 -48.056 1.00 30.38 90 ALA A O 1
ATOM 663 N N . PRO A 1 91 ? 2.136 40.244 -48.783 1.00 32.44 91 PRO A N 1
ATOM 664 C CA . PRO A 1 91 ? 1.896 41.224 -47.724 1.00 32.44 91 PRO A CA 1
ATOM 665 C C . PRO A 1 91 ? 0.597 42.027 -47.923 1.00 32.44 91 PRO A C 1
ATOM 667 O O . PRO A 1 91 ? 0.281 42.504 -49.016 1.00 32.44 91 PRO A O 1
ATOM 670 N N . SER A 1 92 ? -0.133 42.222 -46.820 1.00 28.81 92 SER A N 1
ATOM 671 C CA . SER A 1 92 ? -1.291 43.120 -46.721 1.00 28.81 92 SER A CA 1
ATOM 672 C C . SER A 1 92 ? -0.889 44.599 -46.824 1.00 28.81 92 SER A C 1
ATOM 674 O O . SER A 1 92 ? 0.175 45.018 -46.379 1.00 28.81 92 SER A O 1
ATOM 676 N N . LYS A 1 93 ? -1.781 45.383 -47.436 1.00 29.39 93 LYS A N 1
ATOM 677 C CA . LYS A 1 93 ? -1.607 46.764 -47.909 1.00 29.39 93 LYS A CA 1
ATOM 678 C C . LYS A 1 93 ? -1.113 47.770 -46.859 1.00 29.39 93 LYS A C 1
ATOM 680 O O . LYS A 1 93 ? -1.758 47.947 -45.831 1.00 29.39 93 LYS A O 1
ATOM 685 N N . GLN A 1 94 ? -0.149 48.606 -47.256 1.00 27.77 94 GLN A N 1
ATOM 686 C CA . GLN A 1 94 ? -0.030 49.983 -46.771 1.00 27.77 94 GLN A CA 1
ATOM 687 C C . GLN A 1 94 ? -0.010 50.950 -47.960 1.00 27.77 94 GLN A C 1
ATOM 689 O O . GLN A 1 94 ? 0.677 50.755 -48.959 1.00 27.77 94 GLN A O 1
ATOM 694 N N . LYS A 1 95 ? -0.879 51.952 -47.859 1.00 30.48 95 LYS A N 1
ATOM 695 C CA . LYS A 1 95 ? -1.204 52.976 -48.846 1.00 30.48 95 LYS A CA 1
ATOM 696 C C . LYS A 1 95 ? -0.344 54.196 -48.518 1.00 30.48 95 LYS A C 1
ATOM 698 O O . LYS A 1 95 ? -0.574 54.775 -47.466 1.00 30.48 95 LYS A O 1
ATOM 703 N N . ASP A 1 96 ? 0.583 54.595 -49.386 1.00 26.95 96 ASP A N 1
ATOM 704 C CA . ASP A 1 96 ? 0.942 56.011 -49.538 1.00 26.95 96 ASP A CA 1
ATOM 705 C C . ASP A 1 96 ? 1.552 56.300 -50.920 1.00 26.95 96 ASP A C 1
ATOM 707 O O . ASP A 1 96 ? 1.793 55.399 -51.721 1.00 26.95 96 ASP A O 1
ATOM 711 N N . LYS A 1 97 ? 1.626 57.584 -51.243 1.00 29.39 97 LYS A N 1
ATOM 712 C CA . LYS A 1 97 ? 1.414 58.192 -52.549 1.00 29.39 97 LYS A CA 1
ATOM 713 C C . LYS A 1 97 ? 2.701 58.390 -53.353 1.00 29.39 97 LYS A C 1
ATOM 715 O O . LYS A 1 97 ? 3.734 58.757 -52.815 1.00 29.39 97 LYS A O 1
ATOM 720 N N . GLY A 1 98 ? 2.517 58.412 -54.675 1.00 25.69 98 GLY A N 1
ATOM 721 C CA . GLY A 1 98 ? 3.072 59.479 -55.512 1.00 25.69 98 GLY A CA 1
ATOM 722 C C . GLY A 1 98 ? 4.250 59.115 -56.415 1.00 25.69 98 GLY A C 1
ATOM 723 O O . GLY A 1 98 ? 5.333 58.810 -55.943 1.00 25.69 98 GLY A O 1
ATOM 724 N N . GLY A 1 99 ? 4.048 59.305 -57.726 1.00 26.22 99 GLY A N 1
ATOM 725 C CA . GLY A 1 99 ? 5.129 59.671 -58.649 1.00 26.22 99 GLY A CA 1
ATOM 726 C C . GLY A 1 99 ? 5.361 58.741 -59.844 1.00 26.22 99 GLY A C 1
ATOM 727 O O . GLY A 1 99 ? 6.160 57.826 -59.755 1.00 26.22 99 GLY A O 1
ATOM 728 N N . LYS A 1 100 ? 4.670 59.030 -60.964 1.00 26.98 100 LYS A N 1
ATOM 729 C CA . LYS A 1 100 ? 5.201 59.212 -62.345 1.00 26.98 100 LYS A CA 1
ATOM 730 C C . LYS A 1 100 ? 6.543 58.501 -62.676 1.00 26.98 100 LYS A C 1
ATOM 732 O O . LYS A 1 100 ? 7.528 58.775 -62.017 1.00 26.98 100 LYS A O 1
ATOM 737 N N . GLN A 1 101 ? 6.740 57.741 -63.761 1.00 27.27 101 GLN A N 1
ATOM 738 C CA . GLN A 1 101 ? 6.377 57.975 -65.168 1.00 27.27 101 GLN A CA 1
ATOM 739 C C . GLN A 1 101 ? 6.834 56.772 -66.039 1.00 27.27 101 GLN A C 1
ATOM 741 O O . GLN A 1 101 ? 7.888 56.208 -65.782 1.00 27.27 101 GLN A O 1
ATOM 746 N N . ALA A 1 102 ? 6.048 56.481 -67.084 1.00 26.84 102 ALA A N 1
ATOM 747 C CA . ALA A 1 102 ? 6.403 56.040 -68.447 1.00 26.84 102 ALA A CA 1
ATOM 748 C C . ALA A 1 102 ? 7.347 54.834 -68.727 1.00 26.84 102 ALA A C 1
ATOM 750 O O . ALA A 1 102 ? 8.507 54.781 -68.342 1.00 26.84 102 ALA A O 1
ATOM 751 N N . ALA A 1 103 ? 6.811 53.925 -69.551 1.00 25.39 103 ALA A N 1
ATOM 752 C CA . ALA A 1 103 ? 7.468 52.882 -70.353 1.00 25.39 103 ALA A CA 1
ATOM 753 C C . ALA A 1 103 ? 8.322 53.472 -71.515 1.00 25.39 103 ALA A C 1
ATOM 755 O O . ALA A 1 103 ? 8.405 54.694 -71.623 1.00 25.39 103 ALA A O 1
ATOM 756 N N . PRO A 1 104 ? 8.698 52.696 -72.558 1.00 52.06 104 PRO A N 1
ATOM 757 C CA . PRO A 1 104 ? 9.446 51.427 -72.678 1.00 52.06 104 PRO A CA 1
ATOM 758 C C . PRO A 1 104 ? 10.686 51.623 -73.600 1.00 52.06 104 PRO A C 1
ATOM 760 O O . PRO A 1 104 ? 10.899 52.725 -74.077 1.00 52.06 104 PRO A O 1
ATOM 763 N N . THR A 1 105 ? 11.458 50.571 -73.926 1.00 27.36 105 THR A N 1
ATOM 764 C CA . THR A 1 105 ? 11.859 50.235 -75.323 1.00 27.36 105 THR A CA 1
ATOM 765 C C . THR A 1 105 ? 12.847 49.066 -75.379 1.00 27.36 105 THR A C 1
ATOM 767 O O . THR A 1 105 ? 13.931 49.117 -74.808 1.00 27.36 105 THR A O 1
ATOM 770 N N . SER A 1 106 ? 12.483 48.042 -76.151 1.00 39.59 106 SER A N 1
ATOM 771 C CA . SER A 1 106 ? 13.419 47.153 -76.859 1.00 39.59 106 SER A CA 1
ATOM 772 C C . SER A 1 106 ? 13.922 47.865 -78.132 1.00 39.59 106 SER A C 1
ATOM 774 O O . SER A 1 106 ? 13.236 48.787 -78.586 1.00 39.59 106 SER A O 1
ATOM 776 N N . PRO A 1 107 ? 15.067 47.484 -78.738 1.00 38.69 107 PRO A N 1
ATOM 777 C CA . PRO A 1 107 ? 15.017 46.646 -79.961 1.00 38.69 107 PRO A CA 1
ATOM 778 C C . PRO A 1 107 ? 16.232 45.678 -80.100 1.00 38.69 107 PRO A C 1
ATOM 780 O O . PRO A 1 107 ? 17.324 45.973 -79.640 1.00 38.69 107 PRO A O 1
ATOM 783 N N . ALA A 1 108 ? 16.086 44.416 -80.528 1.00 31.59 108 ALA A N 1
ATOM 784 C CA . ALA A 1 108 ? 15.931 43.845 -81.884 1.00 31.59 108 ALA A CA 1
ATOM 785 C C . ALA A 1 108 ? 17.227 43.602 -82.720 1.00 31.59 108 ALA A C 1
ATOM 787 O O . ALA A 1 108 ? 18.038 44.504 -82.891 1.00 31.59 108 ALA A O 1
ATOM 788 N N . LYS A 1 109 ? 17.253 42.418 -83.389 1.00 26.12 109 LYS A N 1
ATOM 789 C CA . LYS A 1 109 ? 18.030 41.957 -84.589 1.00 26.12 109 LYS A CA 1
ATOM 790 C C . LYS A 1 109 ? 19.512 41.534 -84.400 1.00 26.12 109 LYS A C 1
ATOM 792 O O . LYS A 1 109 ? 20.210 42.141 -83.617 1.00 26.12 109 LYS A O 1
ATOM 797 N N . ARG A 1 110 ? 20.114 40.555 -85.116 1.00 30.48 110 ARG A N 1
ATOM 798 C CA . ARG A 1 110 ? 19.768 39.716 -86.299 1.00 30.48 110 ARG A CA 1
ATOM 799 C C . ARG A 1 110 ? 20.818 38.577 -86.498 1.00 30.48 110 ARG A C 1
ATOM 801 O O . ARG A 1 110 ? 21.999 38.827 -86.329 1.00 30.48 110 ARG A O 1
ATOM 808 N N . SER A 1 111 ? 20.357 37.400 -86.946 1.00 33.72 111 SER A N 1
ATOM 809 C CA . SER A 1 111 ? 20.897 36.438 -87.956 1.00 33.72 111 SER A CA 1
ATOM 810 C C . SER A 1 111 ? 22.398 36.088 -88.163 1.00 33.72 111 SER A C 1
ATOM 812 O O . SER A 1 111 ? 23.188 36.955 -88.516 1.00 33.72 111 SER A O 1
ATOM 814 N N . GLY A 1 112 ? 22.656 34.763 -88.280 1.00 30.17 112 GLY A N 1
ATOM 815 C CA . GLY A 1 112 ? 23.673 34.093 -89.142 1.00 30.17 112 GLY A CA 1
ATOM 816 C C . GLY A 1 112 ? 25.064 33.915 -88.507 1.00 30.17 112 GLY A C 1
ATOM 817 O O . GLY A 1 112 ? 25.472 34.765 -87.741 1.00 30.17 112 GLY A O 1
ATOM 818 N N . ARG A 1 113 ? 25.905 32.896 -88.741 1.00 31.72 113 ARG A N 1
ATOM 819 C CA . ARG A 1 113 ? 25.998 31.725 -89.636 1.00 31.72 113 ARG A CA 1
ATOM 820 C C . ARG A 1 113 ? 27.143 30.843 -89.063 1.00 31.72 113 ARG A C 1
ATOM 822 O O . ARG A 1 113 ? 27.999 31.343 -88.343 1.00 31.72 113 ARG A O 1
ATOM 829 N N . ALA A 1 114 ? 27.146 29.545 -89.359 1.00 37.72 114 ALA A N 1
ATOM 830 C CA . ALA A 1 114 ? 28.064 28.524 -88.835 1.00 37.72 114 ALA A CA 1
ATOM 831 C C . ALA A 1 114 ? 29.576 28.741 -89.096 1.00 37.72 114 ALA A C 1
ATOM 833 O O . ALA A 1 114 ? 29.951 29.149 -90.192 1.00 37.72 114 ALA A O 1
ATOM 834 N N . SER A 1 115 ? 30.439 28.334 -88.148 1.00 37.72 115 SER A N 1
ATOM 835 C CA . SER A 1 115 ? 31.540 27.345 -88.308 1.00 37.72 115 SER A CA 1
ATOM 836 C C . SER A 1 115 ? 32.567 27.405 -87.153 1.00 37.72 115 SER A C 1
ATOM 838 O O . SER A 1 115 ? 32.630 28.381 -86.420 1.00 37.72 115 SER A O 1
ATOM 840 N N . VAL A 1 116 ? 33.379 26.343 -87.023 1.00 38.53 116 VAL A N 1
ATOM 841 C CA . VAL A 1 116 ? 34.506 26.125 -86.081 1.00 38.53 116 VAL A CA 1
ATOM 842 C C . VAL A 1 116 ? 34.154 25.483 -84.724 1.00 38.53 116 VAL A C 1
ATOM 844 O O . VAL A 1 116 ? 34.293 26.049 -83.646 1.00 38.53 116 VAL A O 1
ATOM 847 N N . ARG A 1 117 ? 33.782 24.197 -84.783 1.00 51.06 117 ARG A N 1
ATOM 848 C CA . ARG A 1 117 ? 34.011 23.211 -83.711 1.00 51.06 117 ARG A CA 1
ATOM 849 C C . ARG A 1 117 ? 35.175 22.323 -84.142 1.00 51.06 117 ARG A C 1
ATOM 851 O O . ARG A 1 117 ? 35.011 21.620 -85.135 1.00 51.06 117 ARG A O 1
ATOM 858 N N . ARG A 1 118 ? 36.294 22.309 -83.405 1.00 46.94 118 ARG A N 1
ATOM 859 C CA . ARG A 1 118 ? 37.184 21.123 -83.333 1.00 46.94 118 ARG A CA 1
ATOM 860 C C . ARG A 1 118 ? 38.240 21.099 -82.220 1.00 46.94 118 ARG A C 1
ATOM 862 O O . ARG A 1 118 ? 38.846 20.054 -82.047 1.00 46.94 118 ARG A O 1
ATOM 869 N N . THR A 1 119 ? 38.381 22.135 -81.390 1.00 44.69 119 THR A N 1
ATOM 870 C CA . THR A 1 119 ? 39.400 22.131 -80.307 1.00 44.69 119 THR A CA 1
ATOM 871 C C . THR A 1 119 ? 38.831 22.240 -78.885 1.00 44.69 119 THR A C 1
ATOM 873 O O . THR A 1 119 ? 39.584 22.302 -77.924 1.00 44.69 119 THR A O 1
ATOM 876 N N . LEU A 1 120 ? 37.502 22.209 -78.726 1.00 44.00 120 LEU A N 1
ATOM 877 C CA . LEU A 1 120 ? 36.806 22.310 -77.426 1.00 44.00 120 LEU A CA 1
ATOM 878 C C . LEU A 1 120 ? 36.149 20.996 -76.954 1.00 44.00 120 LEU A C 1
ATOM 880 O O . LEU A 1 120 ? 35.569 20.940 -75.872 1.00 44.00 120 LEU A O 1
ATOM 884 N N . ALA A 1 121 ? 36.237 19.928 -77.755 1.00 45.84 121 ALA A N 1
ATOM 885 C CA . ALA A 1 121 ? 35.611 18.639 -77.446 1.00 45.84 121 ALA A CA 1
ATOM 886 C C . ALA A 1 121 ? 36.500 17.701 -76.606 1.00 45.84 121 ALA A C 1
ATOM 888 O O . ALA A 1 121 ? 35.986 16.782 -75.983 1.00 45.84 121 ALA A O 1
ATOM 889 N N . VAL A 1 122 ? 37.820 17.921 -76.562 1.00 47.97 122 VAL A N 1
ATOM 890 C CA . VAL A 1 122 ? 38.743 17.049 -75.807 1.00 47.97 122 VAL A CA 1
ATOM 891 C C . VAL A 1 122 ? 38.885 17.503 -74.347 1.00 47.97 122 VAL A C 1
ATOM 893 O O . VAL A 1 122 ? 38.924 16.666 -73.451 1.00 47.97 122 VAL A O 1
ATOM 896 N N . SER A 1 123 ? 38.866 18.815 -74.070 1.00 53.81 123 SER A N 1
ATOM 897 C CA . SER A 1 123 ? 38.959 19.341 -72.695 1.00 53.81 123 SER A CA 1
ATOM 898 C C . SER A 1 123 ? 37.704 19.073 -71.860 1.00 53.81 123 SER A C 1
ATOM 900 O O . SER A 1 123 ? 37.798 18.833 -70.660 1.00 53.81 123 SER A O 1
ATOM 902 N N . THR A 1 124 ? 36.530 19.057 -72.493 1.00 55.09 124 THR A N 1
ATOM 903 C CA . THR A 1 124 ? 35.250 18.782 -71.829 1.00 55.09 124 THR A CA 1
ATOM 904 C C . THR A 1 124 ? 35.120 17.318 -71.417 1.00 55.09 124 THR A C 1
ATOM 906 O O . THR A 1 124 ? 34.659 17.048 -70.315 1.00 55.09 124 THR A O 1
ATOM 909 N N . VAL A 1 125 ? 35.597 16.369 -72.229 1.00 56.12 125 VAL A N 1
ATOM 910 C CA . VAL A 1 125 ? 35.568 14.937 -71.878 1.00 56.12 125 VAL A CA 1
ATOM 911 C C . VAL A 1 125 ? 36.518 14.622 -70.716 1.00 56.12 125 VAL A C 1
ATOM 913 O O . VAL A 1 125 ? 36.127 13.913 -69.793 1.00 56.12 125 VAL A O 1
ATOM 916 N N . VAL A 1 126 ? 37.725 15.200 -70.692 1.00 61.12 126 VAL A N 1
ATOM 917 C CA . VAL A 1 126 ? 38.673 15.008 -69.575 1.00 61.12 126 VAL A CA 1
ATOM 918 C C . VAL A 1 126 ? 38.160 15.656 -68.281 1.00 61.12 126 VAL A C 1
ATOM 920 O O . VAL A 1 126 ? 38.245 15.043 -67.218 1.00 61.12 126 VAL A O 1
ATOM 923 N N . ALA A 1 127 ? 37.562 16.850 -68.356 1.00 60.25 127 ALA A N 1
ATOM 924 C CA . ALA A 1 127 ? 36.970 17.515 -67.193 1.00 60.25 127 ALA A CA 1
ATOM 925 C C . ALA A 1 127 ? 35.742 16.766 -66.639 1.00 60.25 127 ALA A C 1
ATOM 927 O O . ALA A 1 127 ? 35.588 16.656 -65.424 1.00 60.25 127 ALA A O 1
ATOM 928 N N . LEU A 1 128 ? 34.895 16.205 -67.509 1.00 57.72 128 LEU A N 1
ATOM 929 C CA . LEU A 1 128 ? 33.742 15.400 -67.094 1.00 57.72 128 LEU A CA 1
ATOM 930 C C . LEU A 1 128 ? 34.167 14.069 -66.455 1.00 57.72 128 LEU A C 1
ATOM 932 O O . LEU A 1 128 ? 33.585 13.669 -65.448 1.00 57.72 128 LEU A O 1
ATOM 936 N N . LEU A 1 129 ? 35.215 13.416 -66.971 1.00 58.44 129 LEU A N 1
ATOM 937 C CA . LEU A 1 129 ? 35.763 12.199 -66.364 1.00 58.44 129 LEU A CA 1
ATOM 938 C C . LEU A 1 129 ? 36.388 12.483 -64.988 1.00 58.44 129 LEU A C 1
ATOM 940 O O . LEU A 1 129 ? 36.095 11.764 -64.033 1.00 58.44 129 LEU A O 1
ATOM 944 N N . ALA A 1 130 ? 37.147 13.574 -64.840 1.00 58.84 130 ALA A N 1
ATOM 945 C CA . ALA A 1 130 ? 37.701 13.987 -63.547 1.00 58.84 130 ALA A CA 1
ATOM 946 C C . ALA A 1 130 ? 36.608 14.351 -62.520 1.00 58.84 130 ALA A C 1
ATOM 948 O O . ALA A 1 130 ? 36.702 13.963 -61.356 1.00 58.84 130 ALA A O 1
ATOM 949 N N . ALA A 1 131 ? 35.537 15.030 -62.947 1.00 57.88 131 ALA A N 1
ATOM 950 C CA . ALA A 1 131 ? 34.401 15.354 -62.083 1.00 57.88 131 ALA A CA 1
ATOM 951 C C . ALA A 1 131 ? 33.616 14.102 -61.648 1.00 57.88 131 ALA A C 1
ATOM 953 O O . ALA A 1 131 ? 33.221 13.996 -60.488 1.00 57.88 131 ALA A O 1
ATOM 954 N N . SER A 1 132 ? 33.436 13.124 -62.545 1.00 55.41 132 SER A N 1
ATOM 955 C CA . SER A 1 132 ? 32.773 11.854 -62.213 1.00 55.41 132 SER A CA 1
ATOM 956 C C . SER A 1 132 ? 33.589 10.992 -61.241 1.00 55.41 132 SER A C 1
ATOM 958 O O . SER A 1 132 ? 33.016 10.406 -60.326 1.00 55.41 132 SER A O 1
ATOM 960 N N . ALA A 1 133 ? 34.921 10.989 -61.359 1.00 58.38 133 ALA A N 1
ATOM 961 C CA . ALA A 1 133 ? 35.809 10.301 -60.424 1.00 58.38 133 ALA A CA 1
ATOM 962 C C . ALA A 1 133 ? 35.837 10.979 -59.043 1.00 58.38 133 ALA A C 1
ATOM 964 O O . ALA A 1 133 ? 35.835 10.293 -58.026 1.00 58.38 133 ALA A O 1
ATOM 965 N N . ALA A 1 134 ? 35.793 12.314 -58.985 1.00 60.03 134 ALA A N 1
ATOM 966 C CA . ALA A 1 134 ? 35.685 13.048 -57.725 1.00 60.03 134 ALA A CA 1
ATOM 967 C C . ALA A 1 134 ? 34.331 12.813 -57.031 1.00 60.03 134 ALA A C 1
ATOM 969 O O . ALA A 1 134 ? 34.294 12.620 -55.819 1.00 60.03 134 ALA A O 1
ATOM 970 N N . ALA A 1 135 ? 33.228 12.768 -57.785 1.00 58.88 135 ALA A N 1
ATOM 971 C CA . ALA A 1 135 ? 31.906 12.444 -57.249 1.00 58.88 135 ALA A CA 1
ATOM 972 C C . ALA A 1 135 ? 31.818 10.986 -56.764 1.00 58.88 135 ALA A C 1
ATOM 974 O O . ALA A 1 135 ? 31.304 10.742 -55.674 1.00 58.88 135 ALA A O 1
ATOM 975 N N . ALA A 1 136 ? 32.371 10.030 -57.519 1.00 59.12 136 ALA A N 1
ATOM 976 C CA . ALA A 1 136 ? 32.459 8.630 -57.107 1.00 59.12 136 ALA A CA 1
ATOM 977 C C . ALA A 1 136 ? 33.333 8.464 -55.854 1.00 59.12 136 ALA A C 1
ATOM 979 O O . ALA A 1 136 ? 32.902 7.817 -54.911 1.00 59.12 136 ALA A O 1
ATOM 980 N N . TYR A 1 137 ? 34.485 9.138 -55.777 1.00 59.97 137 TYR A N 1
ATOM 981 C CA . TYR A 1 137 ? 35.365 9.122 -54.604 1.00 59.97 137 TYR A CA 1
ATOM 982 C C . TYR A 1 137 ? 34.721 9.775 -53.370 1.00 59.97 137 TYR A C 1
ATOM 984 O O . TYR A 1 137 ? 34.832 9.254 -52.263 1.00 59.97 137 TYR A O 1
ATOM 992 N N . LEU A 1 138 ? 33.996 10.889 -53.533 1.00 58.47 138 LEU A N 1
ATOM 993 C CA . LEU A 1 138 ? 33.230 11.503 -52.442 1.00 58.47 138 LEU A CA 1
ATOM 994 C C . LEU A 1 138 ? 32.119 10.561 -51.956 1.00 58.47 138 LEU A C 1
ATOM 996 O O . LEU A 1 138 ? 31.994 10.347 -50.754 1.00 58.47 138 LEU A O 1
ATOM 1000 N N . VAL A 1 139 ? 31.374 9.918 -52.859 1.00 59.62 139 VAL A N 1
ATOM 1001 C CA . VAL A 1 139 ? 30.342 8.931 -52.500 1.00 59.62 139 VAL A CA 1
ATOM 1002 C C . VAL A 1 139 ? 30.953 7.668 -51.873 1.00 59.62 139 VAL A C 1
ATOM 1004 O O . VAL A 1 139 ? 30.444 7.181 -50.866 1.00 59.62 139 VAL A O 1
ATOM 1007 N N . GLU A 1 140 ? 32.061 7.143 -52.385 1.00 58.91 140 GLU A N 1
ATOM 1008 C CA . GLU A 1 140 ? 32.696 5.920 -51.877 1.00 58.91 140 GLU A CA 1
ATOM 1009 C C . GLU A 1 140 ? 33.431 6.126 -50.556 1.00 58.91 140 GLU A C 1
ATOM 1011 O O . GLU A 1 140 ? 33.545 5.180 -49.785 1.00 58.91 140 GLU A O 1
ATOM 1016 N N . VAL A 1 141 ? 33.891 7.342 -50.249 1.00 57.88 141 VAL A N 1
ATOM 1017 C CA . VAL A 1 141 ? 34.704 7.612 -49.055 1.00 57.88 141 VAL A CA 1
ATOM 1018 C C . VAL A 1 141 ? 33.936 8.379 -47.970 1.00 57.88 141 VAL A C 1
ATOM 1020 O O . VAL A 1 141 ? 34.134 8.106 -46.783 1.00 57.88 141 VAL A O 1
ATOM 1023 N N . GLN A 1 142 ? 33.029 9.300 -48.320 1.00 61.62 142 GLN A N 1
ATOM 1024 C CA . GLN A 1 142 ? 32.237 10.047 -47.326 1.00 61.62 142 GLN A CA 1
ATOM 1025 C C . GLN A 1 142 ? 31.040 9.247 -46.813 1.00 61.62 142 GLN A C 1
ATOM 1027 O O . GLN A 1 142 ? 30.752 9.289 -45.620 1.00 61.62 142 GLN A O 1
ATOM 1032 N N . THR A 1 143 ? 30.374 8.465 -47.664 1.00 64.12 143 THR A N 1
ATOM 1033 C CA . THR A 1 143 ? 29.213 7.661 -47.252 1.00 64.12 143 THR A CA 1
ATOM 1034 C C . THR A 1 143 ? 29.553 6.585 -46.207 1.00 64.12 143 THR A C 1
ATOM 1036 O O . THR A 1 143 ? 28.795 6.457 -45.244 1.00 64.12 143 THR A O 1
ATOM 1039 N N . PRO A 1 144 ? 30.656 5.806 -46.302 1.00 67.62 144 PRO A N 1
ATOM 1040 C CA . PRO A 1 144 ? 31.007 4.852 -45.248 1.00 67.62 144 PRO A CA 1
ATOM 1041 C C . PRO A 1 144 ? 31.481 5.530 -43.960 1.00 67.62 144 PRO A C 1
ATOM 1043 O O . PRO A 1 144 ? 31.155 5.020 -42.892 1.00 67.62 144 PRO A O 1
ATOM 1046 N N . ARG A 1 145 ? 32.175 6.678 -44.035 1.00 70.94 145 ARG A N 1
ATOM 1047 C CA . ARG A 1 145 ? 32.572 7.452 -42.845 1.00 70.94 145 ARG A CA 1
ATOM 1048 C C . ARG A 1 145 ? 31.359 8.024 -42.122 1.00 70.94 145 ARG A C 1
ATOM 1050 O O . ARG A 1 145 ? 31.175 7.717 -40.958 1.00 70.94 145 ARG A O 1
ATOM 1057 N N . ALA A 1 146 ? 30.442 8.679 -42.834 1.00 75.31 146 ALA A N 1
ATOM 1058 C CA . ALA A 1 146 ? 29.190 9.168 -42.254 1.00 75.31 146 ALA A CA 1
ATOM 1059 C C . ALA A 1 146 ? 28.328 8.034 -41.658 1.00 75.31 146 ALA A C 1
ATOM 1061 O O . ALA A 1 146 ? 27.713 8.191 -40.605 1.00 75.31 146 ALA A O 1
ATOM 1062 N N . ARG A 1 147 ? 28.304 6.853 -42.296 1.00 78.50 147 ARG A N 1
ATOM 1063 C CA . ARG A 1 147 ? 27.627 5.657 -41.756 1.00 78.50 147 ARG A CA 1
ATOM 1064 C C . ARG A 1 147 ? 28.304 5.103 -40.505 1.00 78.50 147 ARG A C 1
ATOM 1066 O O . ARG A 1 147 ? 27.609 4.531 -39.664 1.00 78.50 147 ARG A O 1
ATOM 1073 N N . HIS A 1 148 ? 29.626 5.207 -40.428 1.00 87.00 148 HIS A N 1
ATOM 1074 C CA . HIS A 1 148 ? 30.417 4.768 -39.290 1.00 87.00 148 HIS A CA 1
ATOM 1075 C C . HIS A 1 148 ? 30.281 5.744 -38.117 1.00 87.00 148 HIS A C 1
ATOM 1077 O O . HIS A 1 148 ? 29.883 5.322 -37.036 1.00 87.00 148 HIS A O 1
ATOM 1083 N N . ASP A 1 149 ? 30.456 7.043 -38.357 1.00 86.50 149 ASP A N 1
ATOM 1084 C CA . ASP A 1 149 ? 30.248 8.111 -37.375 1.00 86.50 149 ASP A CA 1
ATOM 1085 C C . ASP A 1 149 ? 28.820 8.066 -36.812 1.00 86.50 149 ASP A C 1
ATOM 1087 O O . ASP A 1 149 ? 28.616 8.136 -35.600 1.00 86.50 149 ASP A O 1
ATOM 1091 N N . GLY A 1 150 ? 27.820 7.825 -37.669 1.00 85.94 150 GLY A N 1
ATOM 1092 C CA . GLY A 1 150 ? 26.441 7.596 -37.235 1.00 85.94 150 GLY A CA 1
ATOM 1093 C C . GLY A 1 150 ? 26.262 6.340 -36.370 1.00 85.94 150 GLY A C 1
ATOM 1094 O O . GLY A 1 150 ? 25.438 6.336 -35.457 1.00 85.94 150 GLY A O 1
ATOM 1095 N N . ALA A 1 151 ? 27.033 5.272 -36.605 1.00 88.56 151 ALA A N 1
ATOM 1096 C CA . ALA A 1 151 ? 27.006 4.074 -35.763 1.00 88.56 151 ALA A CA 1
ATOM 1097 C C . ALA A 1 151 ? 27.704 4.291 -34.411 1.00 88.56 151 ALA A C 1
ATOM 1099 O O . ALA A 1 151 ? 27.205 3.800 -33.397 1.00 88.56 151 ALA A O 1
ATOM 1100 N N . VAL A 1 152 ? 28.803 5.052 -34.378 1.00 91.56 152 VAL A N 1
ATOM 1101 C CA . VAL A 1 152 ? 29.458 5.483 -33.133 1.00 91.56 152 VAL A CA 1
ATOM 1102 C C . VAL A 1 152 ? 28.494 6.339 -32.310 1.00 91.56 152 VAL A C 1
ATOM 1104 O O . VAL A 1 152 ? 28.274 6.045 -31.136 1.00 91.56 152 VAL A O 1
ATOM 1107 N N . ALA A 1 153 ? 27.850 7.334 -32.930 1.00 91.00 153 ALA A N 1
ATOM 1108 C CA . ALA A 1 153 ? 26.876 8.201 -32.271 1.00 91.00 153 ALA A CA 1
ATOM 1109 C C . ALA A 1 153 ? 25.682 7.410 -31.707 1.00 91.00 153 ALA A C 1
ATOM 1111 O O . ALA A 1 153 ? 25.339 7.561 -30.536 1.00 91.00 153 ALA A O 1
ATOM 1112 N N . ALA A 1 154 ? 25.095 6.500 -32.495 1.00 90.75 154 ALA A N 1
ATOM 1113 C CA . ALA A 1 154 ? 24.002 5.641 -32.032 1.00 90.75 154 ALA A CA 1
ATOM 1114 C C . ALA A 1 154 ? 24.421 4.730 -30.864 1.00 90.75 154 ALA A C 1
ATOM 1116 O O . ALA A 1 154 ? 23.642 4.511 -29.934 1.00 90.75 154 ALA A O 1
ATOM 1117 N N . CYS A 1 155 ? 25.656 4.215 -30.884 1.00 92.81 155 CYS A N 1
ATOM 1118 C CA . CYS A 1 155 ? 26.213 3.438 -29.780 1.00 92.81 155 CYS A CA 1
ATOM 1119 C C . CYS A 1 155 ? 26.339 4.292 -28.510 1.00 92.81 155 CYS A C 1
ATOM 1121 O O . CYS A 1 155 ? 25.866 3.880 -27.451 1.00 92.81 155 CYS A O 1
ATOM 1123 N N . GLN A 1 156 ? 26.912 5.495 -28.606 1.00 92.75 156 GLN A N 1
ATOM 1124 C CA . GLN A 1 156 ? 27.052 6.411 -27.468 1.00 92.75 156 GLN A CA 1
ATOM 1125 C C . GLN A 1 156 ? 25.694 6.828 -26.893 1.00 92.75 156 GLN A C 1
ATOM 1127 O O . GLN A 1 156 ? 25.520 6.888 -25.675 1.00 92.75 156 GLN A O 1
ATOM 1132 N N . GLU A 1 157 ? 24.701 7.061 -27.750 1.00 91.69 157 GLU A N 1
ATOM 1133 C CA . GLU A 1 157 ? 23.348 7.393 -27.314 1.00 91.69 157 GLU A CA 1
ATOM 1134 C C . GLU A 1 157 ? 22.687 6.222 -26.566 1.00 91.69 157 GLU A C 1
ATOM 1136 O O . GLU A 1 157 ? 22.100 6.418 -25.497 1.00 91.69 157 GLU A O 1
ATOM 1141 N N . ALA A 1 158 ? 22.829 4.996 -27.083 1.00 91.88 158 ALA A N 1
ATOM 1142 C CA . ALA A 1 158 ? 22.343 3.780 -26.433 1.00 91.88 158 ALA A CA 1
ATOM 1143 C C . ALA A 1 158 ? 23.054 3.520 -25.093 1.00 91.88 158 ALA A C 1
ATOM 1145 O O . ALA A 1 158 ? 22.405 3.150 -24.110 1.00 91.88 158 ALA A O 1
ATOM 1146 N N . ALA A 1 159 ? 24.362 3.786 -25.014 1.00 90.44 159 ALA A N 1
ATOM 1147 C CA . ALA A 1 159 ? 25.116 3.751 -23.763 1.00 90.44 159 ALA A CA 1
ATOM 1148 C C . ALA A 1 159 ? 24.550 4.762 -22.755 1.00 90.44 159 ALA A C 1
ATOM 1150 O O . ALA A 1 159 ? 24.233 4.393 -21.624 1.00 90.44 159 ALA A O 1
ATOM 1151 N N . GLY A 1 160 ? 24.304 6.002 -23.188 1.00 89.69 160 GLY A N 1
ATOM 1152 C CA . GLY A 1 160 ? 23.681 7.032 -22.358 1.00 89.69 160 GLY A CA 1
ATOM 1153 C C . GLY A 1 160 ? 22.268 6.659 -21.891 1.00 89.69 160 GLY A C 1
ATOM 1154 O O . GLY A 1 160 ? 21.912 6.915 -20.740 1.00 89.69 160 GLY A O 1
ATOM 1155 N N . ARG A 1 161 ? 21.452 6.015 -22.740 1.00 89.81 161 ARG A N 1
ATOM 1156 C CA . ARG A 1 161 ? 20.132 5.483 -22.346 1.00 89.81 161 ARG A CA 1
ATOM 1157 C C . ARG A 1 161 ? 20.259 4.411 -21.267 1.00 89.81 161 ARG A C 1
ATOM 1159 O O . ARG A 1 161 ? 19.542 4.466 -20.268 1.00 89.81 161 ARG A O 1
ATOM 1166 N N . LEU A 1 162 ? 21.184 3.470 -21.438 1.00 89.00 162 LEU A N 1
ATOM 1167 C CA . LEU A 1 162 ? 21.434 2.403 -20.472 1.00 89.00 162 LEU A CA 1
ATOM 1168 C C . LEU A 1 162 ? 21.961 2.944 -19.134 1.00 89.00 162 LEU A C 1
ATOM 1170 O O . LEU A 1 162 ? 21.529 2.486 -18.076 1.00 89.00 162 LEU A O 1
ATOM 1174 N N . GLU A 1 163 ? 22.845 3.942 -19.160 1.00 88.06 163 GLU A N 1
ATOM 1175 C CA . GLU A 1 163 ? 23.315 4.621 -17.952 1.00 88.06 163 GLU A CA 1
ATOM 1176 C C . GLU A 1 163 ? 22.186 5.350 -17.224 1.00 88.06 163 GLU A C 1
ATOM 1178 O O . GLU A 1 163 ? 22.052 5.205 -16.009 1.00 88.06 163 GLU A O 1
ATOM 1183 N N . ARG A 1 164 ? 21.344 6.104 -17.944 1.00 86.25 164 ARG A N 1
ATOM 1184 C CA . ARG A 1 164 ? 20.176 6.775 -17.350 1.00 86.25 164 ARG A CA 1
ATOM 1185 C C . ARG A 1 164 ? 19.221 5.769 -16.713 1.00 86.25 164 ARG A C 1
ATOM 1187 O O . ARG A 1 164 ? 18.795 5.981 -15.581 1.00 86.25 164 ARG A O 1
ATOM 1194 N N . ALA A 1 165 ? 18.959 4.648 -17.384 1.00 85.31 165 ALA A N 1
ATOM 1195 C CA . ALA A 1 165 ? 18.154 3.561 -16.831 1.00 85.31 165 ALA A CA 1
ATOM 1196 C C . ALA A 1 165 ? 18.798 2.924 -15.583 1.00 85.31 165 ALA A C 1
ATOM 1198 O O . ALA A 1 165 ? 18.091 2.485 -14.681 1.00 85.31 165 ALA A O 1
ATOM 1199 N N . GLY A 1 166 ? 20.133 2.889 -15.502 1.00 81.25 166 GLY A N 1
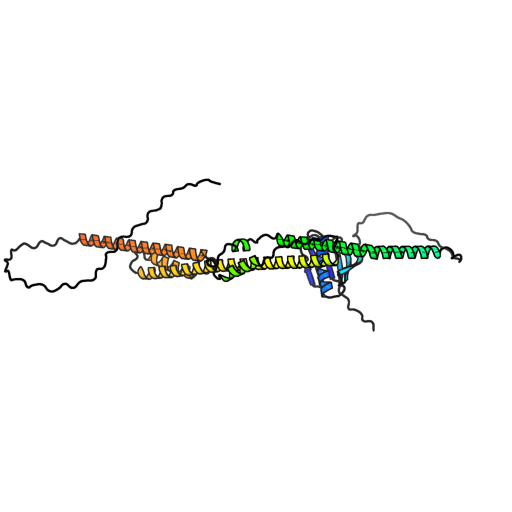ATOM 1200 C CA . GLY A 1 166 ? 20.869 2.402 -14.333 1.00 81.25 166 GLY A CA 1
ATOM 1201 C C . GLY A 1 166 ? 20.921 3.378 -13.151 1.00 81.25 166 GLY A C 1
ATOM 1202 O O . GLY A 1 166 ? 21.054 2.933 -12.015 1.00 81.25 166 GLY A O 1
ATOM 1203 N N . ARG A 1 167 ? 20.816 4.690 -13.401 1.00 81.19 167 ARG A N 1
ATOM 1204 C CA . ARG A 1 167 ? 20.813 5.746 -12.369 1.00 81.19 167 ARG A CA 1
ATOM 1205 C C . ARG A 1 167 ? 19.416 6.090 -11.853 1.00 81.19 167 ARG A C 1
ATOM 1207 O O . ARG A 1 167 ? 19.306 6.907 -10.941 1.00 81.19 167 ARG A O 1
ATOM 1214 N N . ALA A 1 168 ? 18.361 5.508 -12.425 1.00 77.81 168 ALA A N 1
ATOM 1215 C CA . ALA A 1 168 ? 17.003 5.686 -11.931 1.00 77.81 168 ALA A CA 1
ATOM 1216 C C . ALA A 1 168 ? 16.940 5.250 -10.457 1.00 77.81 168 ALA A C 1
ATOM 1218 O O . ALA A 1 168 ? 17.148 4.083 -10.130 1.00 77.81 168 ALA A O 1
ATOM 1219 N N . GLY A 1 169 ? 16.721 6.219 -9.566 1.00 76.88 169 GLY A N 1
ATOM 1220 C CA . GLY A 1 169 ? 16.632 5.972 -8.133 1.00 76.88 169 GLY A CA 1
ATOM 1221 C C . GLY A 1 169 ? 15.423 5.112 -7.772 1.00 76.88 169 GLY A C 1
ATOM 1222 O O . GLY A 1 169 ? 14.487 4.935 -8.554 1.00 76.88 169 GLY A O 1
ATOM 1223 N N . GLU A 1 170 ? 15.430 4.590 -6.550 1.00 86.31 170 GLU A N 1
ATOM 1224 C CA . GLU A 1 170 ? 14.301 3.834 -6.024 1.00 86.31 170 GLU A CA 1
ATOM 1225 C C . GLU A 1 170 ? 13.060 4.733 -5.885 1.00 86.31 170 GLU A C 1
ATOM 1227 O O . GLU A 1 170 ? 13.124 5.849 -5.362 1.00 86.31 170 GLU A O 1
ATOM 1232 N N . SER A 1 171 ? 11.906 4.255 -6.357 1.00 88.94 171 SER A N 1
ATOM 1233 C CA . SER A 1 171 ? 10.651 4.993 -6.188 1.00 88.94 171 SER A CA 1
ATOM 1234 C C . SER A 1 171 ? 10.251 5.053 -4.709 1.00 88.94 171 SER A C 1
ATOM 1236 O O . SER A 1 171 ? 10.481 4.109 -3.956 1.00 88.94 171 SER A O 1
ATOM 1238 N N . LYS A 1 172 ? 9.540 6.111 -4.288 1.00 92.12 172 LYS A N 1
ATOM 1239 C CA . LYS A 1 172 ? 9.000 6.213 -2.912 1.00 92.12 172 LYS A CA 1
ATOM 1240 C C . LYS A 1 172 ? 8.170 4.990 -2.500 1.00 92.12 172 LYS A C 1
ATOM 1242 O O . LYS A 1 172 ? 8.136 4.632 -1.328 1.00 92.12 172 LYS A O 1
ATOM 1247 N N . ARG A 1 173 ? 7.484 4.361 -3.461 1.00 91.81 173 ARG A N 1
ATOM 1248 C CA . ARG A 1 173 ? 6.681 3.151 -3.232 1.00 91.81 173 ARG A CA 1
ATOM 1249 C C . ARG A 1 173 ? 7.560 1.947 -2.933 1.00 91.81 173 ARG A C 1
ATOM 1251 O O . ARG A 1 173 ? 7.276 1.237 -1.978 1.00 91.81 173 ARG A O 1
ATOM 1258 N N . ALA A 1 174 ? 8.607 1.739 -3.730 1.00 92.25 174 ALA A N 1
ATOM 1259 C CA . ALA A 1 174 ? 9.588 0.690 -3.477 1.00 92.25 174 ALA A CA 1
ATOM 1260 C C . ALA A 1 174 ? 10.265 0.903 -2.111 1.00 92.25 174 ALA A C 1
ATOM 1262 O O . ALA A 1 174 ? 10.257 -0.016 -1.294 1.00 92.25 174 ALA A O 1
ATOM 1263 N N . ALA A 1 175 ? 10.646 2.147 -1.793 1.00 92.62 175 ALA A N 1
ATOM 1264 C CA . ALA A 1 175 ? 11.239 2.481 -0.497 1.00 92.62 175 ALA A CA 1
ATOM 1265 C C . ALA A 1 175 ? 10.297 2.146 0.665 1.00 92.62 175 ALA A C 1
ATOM 1267 O O . ALA A 1 175 ? 10.694 1.492 1.624 1.00 92.62 175 ALA A O 1
ATOM 1268 N N . GLY A 1 176 ? 9.017 2.511 0.550 1.00 92.38 176 GLY A N 1
ATOM 1269 C CA . GLY A 1 176 ? 8.010 2.184 1.560 1.00 92.38 176 GLY A CA 1
ATOM 1270 C C . GLY A 1 176 ? 7.678 0.690 1.677 1.00 92.38 176 GLY A C 1
ATOM 1271 O O . GLY A 1 176 ? 7.139 0.278 2.700 1.00 92.38 176 GLY A O 1
ATOM 1272 N N . ALA A 1 177 ? 7.969 -0.117 0.653 1.00 95.50 177 ALA A N 1
ATOM 1273 C CA . ALA A 1 177 ? 7.745 -1.564 0.651 1.00 95.50 177 ALA A CA 1
ATOM 1274 C C . ALA A 1 177 ? 8.980 -2.369 1.094 1.00 95.50 177 ALA A C 1
ATOM 1276 O O . ALA A 1 177 ? 8.846 -3.545 1.425 1.00 95.50 177 ALA A O 1
ATOM 1277 N N . ARG A 1 178 ? 10.170 -1.754 1.101 1.00 93.31 178 ARG A N 1
ATOM 1278 C CA . ARG A 1 178 ? 11.463 -2.412 1.342 1.00 93.31 178 ARG A CA 1
ATOM 1279 C C . ARG A 1 178 ? 11.532 -3.164 2.666 1.00 93.31 178 ARG A C 1
ATOM 1281 O O . ARG A 1 178 ? 11.998 -4.300 2.686 1.00 93.31 178 ARG A O 1
ATOM 1288 N N . ASP A 1 179 ? 11.027 -2.546 3.728 1.00 93.19 179 ASP A N 1
ATOM 1289 C CA . ASP A 1 179 ? 11.121 -3.077 5.091 1.00 93.19 179 ASP A CA 1
ATOM 1290 C C . ASP A 1 179 ? 9.838 -3.800 5.541 1.00 93.19 179 ASP A C 1
ATOM 1292 O O . ASP A 1 179 ? 9.732 -4.235 6.689 1.00 93.19 179 ASP A O 1
ATOM 1296 N N . VAL A 1 180 ? 8.854 -3.953 4.644 1.00 95.75 180 VAL A N 1
ATOM 1297 C CA . VAL A 1 180 ? 7.596 -4.647 4.946 1.00 95.75 180 VAL A CA 1
ATOM 1298 C C . VAL A 1 180 ? 7.818 -6.158 4.951 1.00 95.75 180 VAL A C 1
ATOM 1300 O O . VAL A 1 180 ? 8.253 -6.753 3.963 1.00 95.75 180 VAL A O 1
ATOM 1303 N N . GLN A 1 181 ? 7.472 -6.796 6.065 1.00 94.50 181 GLN A N 1
ATOM 1304 C CA . GLN A 1 181 ? 7.648 -8.231 6.277 1.00 94.50 181 GLN A CA 1
ATOM 1305 C C . GLN A 1 181 ? 6.363 -9.023 6.011 1.00 94.50 181 GLN A C 1
ATOM 1307 O O . GLN A 1 181 ? 5.254 -8.492 6.059 1.00 94.50 181 GLN A O 1
ATOM 1312 N N . ALA A 1 182 ? 6.501 -10.334 5.793 1.00 94.31 182 ALA A N 1
ATOM 1313 C CA . ALA A 1 182 ? 5.384 -11.231 5.480 1.00 94.31 182 ALA A CA 1
ATOM 1314 C C . ALA A 1 182 ? 4.264 -11.224 6.541 1.00 94.31 182 ALA A C 1
ATOM 1316 O O . ALA A 1 182 ? 3.095 -11.324 6.189 1.00 94.31 182 ALA A O 1
ATOM 1317 N N . GLY A 1 183 ? 4.599 -11.055 7.827 1.00 93.06 183 GLY A N 1
ATOM 1318 C CA . GLY A 1 183 ? 3.606 -10.967 8.908 1.00 93.06 183 GLY A CA 1
ATOM 1319 C C . GLY A 1 183 ? 2.816 -9.651 8.946 1.00 93.06 183 GLY A C 1
ATOM 1320 O O . GLY A 1 183 ? 1.802 -9.562 9.634 1.00 93.06 183 GLY A O 1
ATOM 1321 N N . GLN A 1 184 ? 3.259 -8.627 8.213 1.00 95.94 184 GLN A N 1
ATOM 1322 C CA . GLN A 1 184 ? 2.649 -7.292 8.198 1.00 95.94 184 GLN A CA 1
ATOM 1323 C C . GLN A 1 184 ? 1.666 -7.092 7.036 1.00 95.94 184 GLN A C 1
ATOM 1325 O O . GLN A 1 184 ? 1.049 -6.034 6.92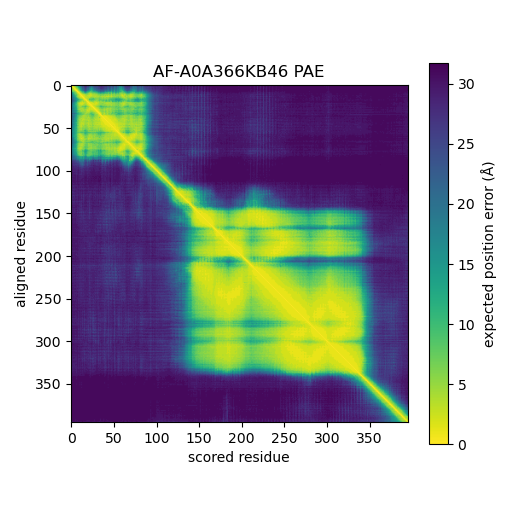8 1.00 95.94 184 GLN A O 1
ATOM 1330 N N . VAL A 1 185 ? 1.507 -8.090 6.168 1.00 98.19 185 VAL A N 1
ATOM 1331 C CA . VAL A 1 185 ? 0.642 -8.037 4.986 1.00 98.19 185 VAL A CA 1
ATOM 1332 C C . VAL A 1 185 ? -0.452 -9.093 5.066 1.00 98.19 185 VAL A C 1
ATOM 1334 O O . VAL A 1 185 ? -0.290 -10.116 5.727 1.00 98.19 185 VAL A O 1
ATOM 1337 N N . ALA A 1 186 ? -1.577 -8.851 4.396 1.00 97.25 186 ALA A N 1
ATOM 1338 C CA . ALA A 1 186 ? -2.665 -9.826 4.312 1.00 97.25 186 ALA A CA 1
ATOM 1339 C C . ALA A 1 186 ? -2.282 -11.033 3.437 1.00 97.25 186 ALA A C 1
ATOM 1341 O O . ALA A 1 186 ? -2.724 -12.150 3.680 1.00 97.25 186 ALA A O 1
ATOM 1342 N N . ASP A 1 187 ? -1.433 -10.798 2.438 1.00 97.00 187 ASP A N 1
ATOM 1343 C CA . ASP A 1 187 ? -0.906 -11.798 1.517 1.00 97.00 187 ASP A CA 1
ATOM 1344 C C . ASP A 1 187 ? 0.626 -11.766 1.524 1.00 97.00 187 ASP A C 1
ATOM 1346 O O . ASP A 1 187 ? 1.256 -10.916 0.884 1.00 97.00 187 ASP A O 1
ATOM 1350 N N . ALA A 1 188 ? 1.225 -12.725 2.231 1.00 95.94 188 ALA A N 1
ATOM 1351 C CA . ALA A 1 188 ? 2.671 -12.903 2.330 1.00 95.94 188 ALA A CA 1
ATOM 1352 C C . ALA A 1 188 ? 3.355 -13.103 0.966 1.00 95.94 188 ALA A C 1
ATOM 1354 O O . ALA A 1 188 ? 4.535 -12.766 0.812 1.00 95.94 188 ALA A O 1
ATOM 1355 N N . LYS A 1 189 ? 2.630 -13.598 -0.050 1.00 96.44 189 LYS A N 1
ATOM 1356 C CA . LYS A 1 189 ? 3.177 -13.790 -1.394 1.00 96.44 189 LYS A CA 1
ATOM 1357 C C . LYS A 1 189 ? 3.607 -12.463 -2.011 1.00 96.44 189 LYS A C 1
ATOM 1359 O O . LYS A 1 189 ? 4.642 -12.430 -2.677 1.00 96.44 189 LYS A O 1
ATOM 1364 N N . THR A 1 190 ? 2.902 -11.367 -1.719 1.00 97.69 190 THR A N 1
ATOM 1365 C CA . THR A 1 190 ? 3.245 -10.029 -2.232 1.00 97.69 190 THR A CA 1
ATOM 1366 C C . THR A 1 190 ? 4.667 -9.604 -1.856 1.00 97.69 190 THR A C 1
ATOM 1368 O O . THR A 1 190 ? 5.393 -9.086 -2.703 1.00 97.69 190 THR A O 1
ATOM 1371 N N . VAL A 1 191 ? 5.114 -9.901 -0.628 1.00 97.38 191 VAL A N 1
ATOM 1372 C CA . VAL A 1 191 ? 6.483 -9.611 -0.162 1.00 97.38 191 VAL A CA 1
ATOM 1373 C C . VAL A 1 191 ? 7.498 -10.470 -0.915 1.00 97.38 191 VAL A C 1
ATOM 1375 O O . VAL A 1 191 ? 8.523 -9.966 -1.372 1.00 97.38 191 VAL A O 1
ATOM 1378 N N . SER A 1 192 ? 7.202 -11.759 -1.108 1.00 95.88 192 SER A N 1
ATOM 1379 C CA . SER A 1 192 ? 8.083 -12.658 -1.863 1.00 95.88 192 SER A CA 1
ATOM 1380 C C . SER A 1 192 ? 8.207 -12.266 -3.345 1.00 95.88 192 SER A C 1
ATOM 1382 O O . SER A 1 192 ? 9.302 -12.319 -3.911 1.00 95.88 192 SER A O 1
ATOM 1384 N N . ASP A 1 193 ? 7.114 -11.812 -3.965 1.00 96.38 193 ASP A N 1
ATOM 1385 C CA . ASP A 1 193 ? 7.088 -11.334 -5.348 1.00 96.38 193 ASP A CA 1
ATOM 1386 C C . ASP A 1 193 ? 7.861 -10.017 -5.488 1.00 96.38 193 ASP A C 1
ATOM 1388 O O . ASP A 1 193 ? 8.630 -9.855 -6.436 1.00 96.38 193 ASP A O 1
ATOM 1392 N N . TYR A 1 194 ? 7.731 -9.110 -4.515 1.00 97.25 194 TYR A N 1
ATOM 1393 C CA . TYR A 1 194 ? 8.513 -7.875 -4.457 1.00 97.25 194 TYR A CA 1
ATOM 1394 C C . TYR A 1 194 ? 10.015 -8.153 -4.356 1.00 97.25 194 TYR A C 1
ATOM 1396 O O . TYR A 1 194 ? 10.790 -7.664 -5.177 1.00 97.25 194 TYR A O 1
ATOM 1404 N N . GLN A 1 195 ? 10.435 -9.020 -3.433 1.00 95.06 195 GLN A N 1
ATOM 1405 C CA . GLN A 1 195 ? 11.842 -9.414 -3.310 1.00 95.06 195 GLN A CA 1
ATOM 1406 C C . GLN A 1 195 ? 12.372 -10.075 -4.589 1.00 95.06 195 GLN A C 1
ATOM 1408 O O . GLN A 1 195 ? 13.520 -9.850 -4.973 1.00 95.06 195 GLN A O 1
ATOM 1413 N N . ARG A 1 196 ? 11.549 -10.881 -5.272 1.00 95.31 196 ARG A N 1
ATOM 1414 C CA . ARG A 1 196 ? 11.904 -11.487 -6.561 1.00 95.31 196 ARG A CA 1
ATOM 1415 C C . ARG A 1 196 ? 12.071 -10.433 -7.653 1.00 95.31 196 ARG A C 1
ATOM 1417 O O . ARG A 1 196 ? 13.041 -10.513 -8.401 1.00 95.31 196 ARG A O 1
ATOM 1424 N N . ALA A 1 197 ? 11.175 -9.450 -7.727 1.00 94.81 197 ALA A N 1
ATOM 1425 C CA . ALA A 1 197 ? 11.266 -8.350 -8.683 1.00 94.81 197 ALA A CA 1
ATOM 1426 C C . ALA A 1 197 ? 12.531 -7.509 -8.454 1.00 94.81 197 ALA A C 1
ATOM 1428 O O . ALA A 1 197 ? 13.251 -7.216 -9.405 1.00 94.81 197 ALA A O 1
ATOM 1429 N N . VAL A 1 198 ? 12.859 -7.205 -7.193 1.00 93.19 198 VAL A N 1
ATOM 1430 C CA . VAL A 1 198 ? 14.087 -6.479 -6.829 1.00 93.19 198 VAL A CA 1
ATOM 1431 C C . VAL A 1 198 ? 15.336 -7.284 -7.202 1.00 93.19 198 VAL A C 1
ATOM 1433 O O . VAL A 1 198 ? 16.251 -6.749 -7.821 1.00 93.19 198 VAL A O 1
ATOM 1436 N N . LYS A 1 199 ? 15.370 -8.591 -6.906 1.00 92.00 199 LYS A N 1
ATOM 1437 C CA . LYS A 1 199 ? 16.485 -9.479 -7.294 1.00 92.00 199 LYS A CA 1
ATOM 1438 C C . LYS A 1 199 ? 16.626 -9.645 -8.808 1.00 92.00 199 LYS A C 1
ATOM 1440 O O . LYS A 1 199 ? 17.718 -9.941 -9.283 1.00 92.00 199 LYS A O 1
ATOM 1445 N N . ALA A 1 200 ? 15.536 -9.486 -9.559 1.00 91.19 200 ALA A N 1
ATOM 1446 C CA . ALA A 1 200 ? 15.555 -9.578 -11.011 1.00 91.19 200 ALA A CA 1
ATOM 1447 C C . ALA A 1 200 ? 16.232 -8.368 -11.668 1.00 91.19 200 ALA A C 1
ATOM 1449 O O . ALA A 1 200 ? 16.639 -8.494 -12.823 1.00 91.19 200 ALA A O 1
ATOM 1450 N N . ILE A 1 201 ? 16.384 -7.233 -10.968 1.00 89.06 201 ILE A N 1
ATOM 1451 C CA . ILE A 1 201 ? 17.100 -6.063 -11.488 1.00 89.06 201 ILE A CA 1
ATOM 1452 C C . ILE A 1 201 ? 18.521 -6.491 -11.859 1.00 89.06 201 ILE A C 1
ATOM 1454 O O . ILE A 1 201 ? 19.345 -6.846 -11.016 1.00 89.06 201 ILE A O 1
ATOM 1458 N N . THR A 1 202 ? 18.811 -6.483 -13.155 1.00 81.81 202 THR A N 1
ATOM 1459 C CA . THR A 1 202 ? 20.125 -6.897 -13.646 1.00 81.81 202 THR A CA 1
ATOM 1460 C C . THR A 1 202 ? 21.148 -5.774 -13.407 1.00 81.81 202 THR A C 1
ATOM 1462 O O . THR A 1 202 ? 20.786 -4.606 -13.285 1.00 81.81 202 THR A O 1
ATOM 1465 N N . LYS A 1 203 ? 22.450 -6.081 -13.329 1.00 76.69 203 LYS A N 1
ATOM 1466 C CA . LYS A 1 203 ? 23.499 -5.041 -13.263 1.00 76.69 203 LYS A CA 1
ATOM 1467 C C . LYS A 1 203 ? 23.845 -4.544 -14.662 1.00 76.69 203 LYS A C 1
ATOM 1469 O O . LYS A 1 203 ? 23.853 -5.330 -15.612 1.00 76.69 203 LYS A O 1
ATOM 1474 N N . VAL A 1 204 ? 24.081 -3.240 -14.830 1.00 71.75 204 VAL A N 1
ATOM 1475 C CA . VAL A 1 204 ? 24.575 -2.703 -16.110 1.00 71.75 204 VAL A CA 1
ATOM 1476 C C . VAL A 1 204 ? 25.993 -3.235 -16.303 1.00 71.75 204 VAL A C 1
ATOM 1478 O O . VAL A 1 204 ? 26.824 -3.079 -15.412 1.00 71.75 204 VAL A O 1
ATOM 1481 N N . LYS A 1 205 ? 26.264 -3.888 -17.436 1.00 75.56 205 LYS A N 1
ATOM 1482 C CA . LYS A 1 205 ? 27.642 -4.184 -17.832 1.00 75.56 205 LYS A CA 1
ATOM 1483 C C . LYS A 1 205 ? 28.176 -2.986 -18.618 1.00 75.56 205 LYS A C 1
ATOM 1485 O O . LYS A 1 205 ? 27.438 -2.488 -19.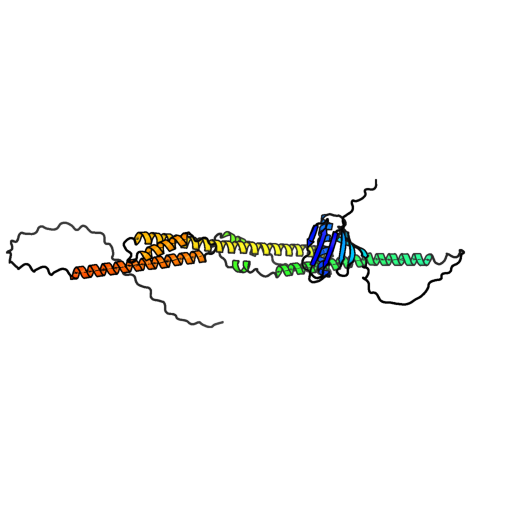467 1.00 75.56 205 LYS A O 1
ATOM 1490 N N . PRO A 1 206 ? 29.412 -2.534 -18.361 1.00 65.56 206 PRO A N 1
ATOM 1491 C CA . PRO A 1 206 ? 30.042 -1.529 -19.201 1.00 65.56 206 PRO A CA 1
ATOM 1492 C C . PRO A 1 206 ? 30.234 -2.098 -20.613 1.00 65.56 206 PRO A C 1
ATOM 1494 O O . PRO A 1 206 ? 30.660 -3.242 -20.778 1.00 65.56 206 PRO A O 1
ATOM 1497 N N . VAL A 1 207 ? 29.879 -1.307 -21.620 1.00 72.75 207 VAL A N 1
ATOM 1498 C CA . VAL A 1 207 ? 30.039 -1.618 -23.046 1.00 72.75 207 VAL A CA 1
ATOM 1499 C C . VAL A 1 207 ? 30.795 -0.444 -23.664 1.00 72.75 207 VAL A C 1
ATOM 1501 O O . VAL A 1 207 ? 30.480 0.700 -23.340 1.00 72.75 207 VAL A O 1
ATOM 1504 N N . SER A 1 208 ? 31.805 -0.703 -24.501 1.00 79.75 208 SER A N 1
ATOM 1505 C CA . SER A 1 208 ? 32.564 0.366 -25.161 1.00 79.75 208 SER A CA 1
ATOM 1506 C C . SER A 1 208 ? 32.025 0.651 -26.564 1.00 79.75 208 SER A C 1
ATOM 1508 O O . SER A 1 208 ? 31.680 -0.268 -27.306 1.00 79.75 208 SER A O 1
ATOM 1510 N N . CYS A 1 209 ? 31.975 1.936 -26.912 1.00 89.81 209 CYS A N 1
ATOM 1511 C CA . CYS A 1 209 ? 31.615 2.450 -28.235 1.00 89.81 209 CYS A CA 1
ATOM 1512 C C . CYS A 1 209 ? 32.851 3.041 -28.914 1.00 89.81 209 CYS A C 1
ATOM 1514 O O . CYS A 1 209 ? 32.889 4.230 -29.231 1.00 89.81 209 CYS A O 1
ATOM 1516 N N . ASP A 1 210 ? 33.901 2.230 -29.036 1.00 89.62 210 ASP A N 1
ATOM 1517 C CA . ASP A 1 210 ? 35.175 2.682 -29.586 1.00 89.62 210 ASP A CA 1
ATOM 1518 C C . ASP A 1 210 ? 35.070 2.865 -31.109 1.00 89.62 210 ASP A C 1
ATOM 1520 O O . ASP A 1 210 ? 34.602 1.969 -31.811 1.00 89.62 210 ASP A O 1
ATOM 1524 N N . ALA A 1 211 ? 35.512 4.016 -31.622 1.00 86.94 211 ALA A N 1
ATOM 1525 C CA . ALA A 1 211 ? 35.468 4.337 -33.051 1.00 86.94 211 ALA A CA 1
ATOM 1526 C C . ALA A 1 211 ? 36.402 3.455 -33.907 1.00 86.94 211 ALA A C 1
ATOM 1528 O O . ALA A 1 211 ? 36.323 3.476 -35.128 1.00 86.94 211 ALA A O 1
ATOM 1529 N N . SER A 1 212 ? 37.287 2.664 -33.291 1.00 87.75 212 SER A N 1
ATOM 1530 C CA . SER A 1 212 ? 38.080 1.642 -33.988 1.00 87.75 212 SER A CA 1
ATOM 1531 C C . SER A 1 212 ? 37.307 0.347 -34.277 1.00 87.75 212 SER A C 1
ATOM 1533 O O . SER A 1 212 ? 37.785 -0.485 -35.050 1.00 87.75 212 SER A O 1
ATOM 1535 N N . GLN A 1 213 ? 36.123 0.149 -33.679 1.00 89.19 213 GLN A N 1
ATOM 1536 C CA . GLN A 1 213 ? 35.286 -1.031 -33.926 1.00 89.19 213 GLN A CA 1
ATOM 1537 C C . GLN A 1 213 ? 34.671 -1.006 -35.329 1.00 89.19 213 GLN A C 1
ATOM 1539 O O . GLN A 1 213 ? 34.607 0.027 -35.985 1.00 89.19 213 GLN A O 1
ATOM 1544 N N . SER A 1 214 ? 34.159 -2.140 -35.813 1.00 89.19 214 SER A N 1
ATOM 1545 C CA . SER A 1 214 ? 33.435 -2.142 -37.085 1.00 89.19 214 SER A CA 1
ATOM 1546 C C . SER A 1 214 ? 32.055 -1.475 -36.947 1.00 89.19 214 SER A C 1
ATOM 1548 O O . SER A 1 214 ? 31.406 -1.537 -35.901 1.00 89.19 214 SER A O 1
ATOM 1550 N N . THR A 1 215 ? 31.536 -0.887 -38.032 1.00 87.56 215 THR A N 1
ATOM 1551 C CA . THR A 1 215 ? 30.165 -0.331 -38.071 1.00 87.56 215 THR A CA 1
ATOM 1552 C C . THR A 1 215 ? 29.101 -1.368 -37.686 1.00 87.56 215 THR A C 1
ATOM 1554 O O . THR A 1 215 ? 28.067 -1.019 -37.115 1.00 87.56 215 THR A O 1
ATOM 1557 N N . ALA A 1 216 ? 29.328 -2.646 -38.011 1.00 88.69 216 ALA A N 1
ATOM 1558 C CA . ALA A 1 216 ? 28.421 -3.732 -37.658 1.00 88.69 216 ALA A CA 1
ATOM 1559 C C . ALA A 1 216 ? 28.432 -4.006 -36.147 1.00 88.69 216 ALA A C 1
ATOM 1561 O O . ALA A 1 216 ? 27.357 -4.093 -35.548 1.00 88.69 216 ALA A O 1
ATOM 1562 N N . ASP A 1 217 ? 29.621 -4.060 -35.539 1.00 89.75 217 ASP A N 1
ATOM 1563 C CA . ASP A 1 217 ? 29.789 -4.282 -34.099 1.00 89.75 217 ASP A CA 1
ATOM 1564 C C . ASP A 1 217 ? 29.200 -3.132 -33.282 1.00 89.75 217 ASP A C 1
ATOM 1566 O O . ASP A 1 217 ? 28.456 -3.380 -32.337 1.00 89.75 217 ASP A O 1
ATOM 1570 N N . LEU A 1 218 ? 29.422 -1.880 -33.697 1.00 90.50 218 LEU A N 1
ATOM 1571 C CA . LEU A 1 218 ? 28.842 -0.697 -33.047 1.00 90.50 218 LEU A CA 1
ATOM 1572 C C . LEU A 1 218 ? 27.310 -0.712 -33.072 1.00 90.50 218 LEU A C 1
ATOM 1574 O O . LEU A 1 218 ? 26.658 -0.434 -32.065 1.00 90.50 218 LEU A O 1
ATOM 1578 N N . ARG A 1 219 ? 26.709 -1.079 -34.212 1.00 89.00 219 ARG A N 1
ATOM 1579 C CA . ARG A 1 219 ? 25.246 -1.204 -34.335 1.00 89.00 219 ARG A CA 1
ATOM 1580 C C . ARG A 1 219 ? 24.695 -2.342 -33.484 1.00 89.00 219 ARG A C 1
ATOM 1582 O O . ARG A 1 219 ? 23.600 -2.225 -32.936 1.00 89.00 219 ARG A O 1
ATOM 1589 N N . GLU A 1 220 ? 25.422 -3.448 -33.388 1.00 89.88 220 GLU A N 1
ATOM 1590 C CA . GLU A 1 220 ? 25.043 -4.573 -32.540 1.00 89.88 220 GLU A CA 1
ATOM 1591 C C . GLU A 1 220 ? 25.170 -4.231 -31.050 1.00 89.88 220 GLU A C 1
ATOM 1593 O O . GLU A 1 220 ? 24.262 -4.527 -30.270 1.00 89.88 220 GLU A O 1
ATOM 1598 N N . ALA A 1 221 ? 26.236 -3.532 -30.659 1.00 90.00 221 ALA A N 1
ATOM 1599 C CA . ALA A 1 221 ? 26.410 -2.993 -29.316 1.00 90.00 221 ALA A CA 1
ATOM 1600 C C . ALA A 1 221 ? 25.269 -2.030 -28.953 1.00 90.00 221 ALA A C 1
ATOM 1602 O O . ALA A 1 221 ? 24.655 -2.198 -27.897 1.00 90.00 221 ALA A O 1
ATOM 1603 N N . ALA A 1 222 ? 24.917 -1.101 -29.850 1.00 90.88 222 ALA A N 1
ATOM 1604 C CA . ALA A 1 222 ? 23.781 -0.193 -29.683 1.00 90.88 222 ALA A CA 1
ATOM 1605 C C . ALA A 1 222 ? 22.472 -0.955 -29.411 1.00 90.88 222 ALA A C 1
ATOM 1607 O O . ALA A 1 222 ? 21.828 -0.731 -28.387 1.00 90.88 222 ALA A O 1
ATOM 1608 N N . ARG A 1 223 ? 22.128 -1.947 -30.250 1.00 91.00 223 ARG A N 1
ATOM 1609 C CA . ARG A 1 223 ? 20.923 -2.781 -30.061 1.00 91.00 223 ARG A CA 1
ATOM 1610 C C . ARG A 1 223 ? 20.915 -3.528 -28.729 1.00 91.00 223 ARG A C 1
ATOM 1612 O O . ARG A 1 223 ? 19.876 -3.612 -28.074 1.00 91.00 223 ARG A O 1
ATOM 1619 N N . ARG A 1 224 ? 22.056 -4.082 -28.310 1.00 89.69 224 ARG A N 1
ATOM 1620 C CA . ARG A 1 224 ? 22.177 -4.782 -27.020 1.00 89.69 224 ARG A CA 1
ATOM 1621 C C . ARG A 1 224 ? 21.983 -3.835 -25.843 1.00 89.69 224 ARG A C 1
ATOM 1623 O O . ARG A 1 224 ? 21.337 -4.224 -24.871 1.00 89.69 224 ARG A O 1
ATOM 1630 N N . MET A 1 225 ? 22.518 -2.618 -25.928 1.00 90.94 225 MET A N 1
ATOM 1631 C CA . MET A 1 225 ? 22.343 -1.590 -24.902 1.00 90.94 225 MET A CA 1
ATOM 1632 C C . MET A 1 225 ? 20.900 -1.100 -24.834 1.00 90.94 225 MET A C 1
ATOM 1634 O O . MET A 1 225 ? 20.356 -1.025 -23.736 1.00 90.94 225 MET A O 1
ATOM 1638 N N . ASP A 1 226 ? 20.244 -0.890 -25.974 1.00 90.94 226 ASP A N 1
ATOM 1639 C CA . ASP A 1 226 ? 18.824 -0.533 -26.018 1.00 90.94 226 ASP A CA 1
ATOM 1640 C C . ASP A 1 226 ? 17.939 -1.639 -25.439 1.00 90.94 226 ASP A C 1
ATOM 1642 O O . ASP A 1 226 ? 17.079 -1.377 -24.599 1.00 90.94 226 ASP A O 1
ATOM 1646 N N . ALA A 1 227 ? 18.198 -2.900 -25.794 1.00 90.50 227 ALA A N 1
ATOM 1647 C CA . ALA A 1 227 ? 17.493 -4.038 -25.212 1.00 90.50 227 ALA A CA 1
ATOM 1648 C C . ALA A 1 227 ? 17.758 -4.179 -23.703 1.00 90.50 227 ALA A C 1
ATOM 1650 O O . ALA A 1 227 ? 16.876 -4.596 -22.950 1.00 90.50 227 ALA A O 1
ATOM 1651 N N . ALA A 1 228 ? 18.968 -3.858 -23.238 1.00 90.75 228 ALA A N 1
ATOM 1652 C CA . ALA A 1 228 ? 19.288 -3.836 -21.816 1.00 90.75 228 ALA A CA 1
ATOM 1653 C C . ALA A 1 228 ? 18.572 -2.685 -21.094 1.00 90.75 228 ALA A C 1
ATOM 1655 O O . ALA A 1 228 ? 18.030 -2.910 -20.015 1.00 90.75 228 ALA A O 1
ATOM 1656 N N . ALA A 1 229 ? 18.521 -1.493 -21.691 1.00 90.38 229 ALA A N 1
ATOM 1657 C CA . ALA A 1 229 ? 17.835 -0.329 -21.143 1.00 90.38 229 ALA A CA 1
ATOM 1658 C C . ALA A 1 229 ? 16.323 -0.577 -21.038 1.00 90.38 229 ALA A C 1
ATOM 1660 O O . ALA A 1 229 ? 15.749 -0.381 -19.970 1.00 90.38 229 ALA A O 1
ATOM 1661 N N . ALA A 1 230 ? 15.700 -1.113 -22.093 1.00 90.94 230 ALA A N 1
ATOM 1662 C CA . ALA A 1 230 ? 14.292 -1.507 -22.084 1.00 90.94 230 ALA A CA 1
ATOM 1663 C C . ALA A 1 230 ? 14.005 -2.565 -21.007 1.00 90.94 230 ALA A C 1
ATOM 1665 O O . ALA A 1 230 ? 13.091 -2.406 -20.202 1.00 90.94 230 ALA A O 1
ATOM 1666 N N . ARG A 1 231 ? 14.854 -3.600 -20.903 1.00 91.44 231 ARG A N 1
ATOM 1667 C CA . ARG A 1 231 ? 14.733 -4.598 -19.830 1.00 91.44 231 ARG A CA 1
ATOM 1668 C C . ARG A 1 231 ? 14.836 -3.984 -18.435 1.00 91.44 231 ARG A C 1
ATOM 1670 O O . ARG A 1 231 ? 14.169 -4.470 -17.528 1.00 91.44 231 ARG A O 1
ATOM 1677 N N . ARG A 1 232 ? 15.656 -2.947 -18.232 1.00 90.06 232 ARG A N 1
ATOM 1678 C CA . ARG A 1 232 ? 15.735 -2.252 -16.936 1.00 90.06 232 ARG A CA 1
ATOM 1679 C C . ARG A 1 232 ? 14.482 -1.476 -16.617 1.00 90.06 232 ARG A C 1
ATOM 1681 O O . ARG A 1 232 ? 14.014 -1.556 -15.487 1.00 90.06 232 ARG A O 1
ATOM 1688 N N . ASP A 1 233 ? 13.950 -0.765 -17.597 1.00 89.88 233 ASP A N 1
ATOM 1689 C CA . ASP A 1 233 ? 12.702 -0.031 -17.441 1.00 89.88 233 ASP A CA 1
ATOM 1690 C C . ASP A 1 233 ? 11.550 -0.985 -17.073 1.00 89.88 233 ASP A C 1
ATOM 1692 O O . ASP A 1 233 ? 10.817 -0.754 -16.110 1.00 89.88 233 ASP A O 1
ATOM 1696 N N . ASP A 1 234 ? 11.464 -2.139 -17.739 1.00 91.88 234 ASP A N 1
ATOM 1697 C CA . ASP A 1 234 ? 10.484 -3.178 -17.407 1.00 91.88 234 ASP A CA 1
ATOM 1698 C C . ASP A 1 234 ? 10.683 -3.752 -15.997 1.00 91.88 234 ASP A C 1
ATOM 1700 O O . ASP A 1 234 ? 9.716 -3.931 -15.251 1.00 91.88 234 ASP A O 1
ATOM 1704 N N . GLN A 1 235 ? 11.933 -4.009 -15.597 1.00 93.19 235 GLN A N 1
ATOM 1705 C CA . GLN A 1 235 ? 12.267 -4.471 -14.247 1.00 93.19 235 GLN A CA 1
ATOM 1706 C C . GLN A 1 235 ? 11.883 -3.434 -13.183 1.00 93.19 235 GLN A C 1
ATOM 1708 O O . GLN A 1 235 ? 11.271 -3.795 -12.177 1.00 93.19 235 GLN A O 1
ATOM 1713 N N . ALA A 1 236 ? 12.163 -2.150 -13.413 1.00 92.00 236 ALA A N 1
ATOM 1714 C CA . ALA A 1 236 ? 11.788 -1.065 -12.510 1.00 92.00 236 ALA A CA 1
ATOM 1715 C C . ALA A 1 236 ? 10.260 -0.949 -12.367 1.00 92.00 236 ALA A C 1
ATOM 1717 O O . ALA A 1 236 ? 9.740 -0.879 -11.250 1.00 92.00 236 ALA A O 1
ATOM 1718 N N . LYS A 1 237 ? 9.517 -1.035 -13.478 1.00 92.38 237 LYS A N 1
ATOM 1719 C CA . LYS A 1 237 ? 8.045 -1.070 -13.460 1.00 92.38 237 LYS A CA 1
ATOM 1720 C C . LYS A 1 237 ? 7.509 -2.295 -12.723 1.00 92.38 237 LYS A C 1
ATOM 1722 O O . LYS A 1 237 ? 6.506 -2.189 -12.017 1.00 92.38 237 LYS A O 1
ATOM 1727 N N . ALA A 1 238 ? 8.138 -3.460 -12.877 1.00 94.56 238 ALA A N 1
ATOM 1728 C CA . ALA A 1 238 ? 7.748 -4.668 -12.155 1.00 94.56 238 ALA A CA 1
ATOM 1729 C C . ALA A 1 238 ? 7.937 -4.504 -10.638 1.00 94.56 238 ALA A C 1
ATOM 1731 O O . ALA A 1 238 ? 7.039 -4.852 -9.870 1.00 94.56 238 ALA A O 1
ATOM 1732 N N . VAL A 1 239 ? 9.055 -3.908 -10.214 1.00 95.69 239 VAL A N 1
ATOM 1733 C CA . VAL A 1 239 ? 9.324 -3.573 -8.806 1.00 95.69 239 VAL A CA 1
ATOM 1734 C C . VAL A 1 239 ? 8.282 -2.599 -8.270 1.00 95.69 239 VAL A C 1
ATOM 1736 O O . VAL A 1 239 ? 7.740 -2.832 -7.194 1.00 95.69 239 VAL A O 1
ATOM 1739 N N . GLU A 1 240 ? 7.930 -1.553 -9.020 1.00 95.31 240 GLU A N 1
ATOM 1740 C CA . GLU A 1 240 ? 6.908 -0.596 -8.589 1.00 95.31 240 GLU A CA 1
ATOM 1741 C C . GLU A 1 240 ? 5.527 -1.251 -8.428 1.00 95.31 240 GLU A C 1
ATOM 1743 O O . GLU A 1 240 ? 4.830 -1.014 -7.437 1.00 95.31 240 GLU A O 1
ATOM 1748 N N . ARG A 1 241 ? 5.127 -2.114 -9.372 1.00 96.31 241 ARG A N 1
ATOM 1749 C CA . ARG A 1 241 ? 3.866 -2.867 -9.275 1.00 96.31 241 ARG A CA 1
ATOM 1750 C C . ARG A 1 241 ? 3.858 -3.788 -8.059 1.00 96.31 241 ARG A C 1
ATOM 1752 O O . ARG A 1 241 ? 2.863 -3.819 -7.335 1.00 96.31 241 ARG A O 1
ATOM 1759 N N . ALA A 1 242 ? 4.954 -4.502 -7.818 1.00 97.56 242 ALA A N 1
ATOM 1760 C CA . ALA A 1 242 ? 5.073 -5.381 -6.663 1.00 97.56 242 ALA A CA 1
ATOM 1761 C C . ALA A 1 242 ? 5.078 -4.588 -5.343 1.00 97.56 242 ALA A C 1
ATOM 1763 O O . ALA A 1 242 ? 4.382 -4.966 -4.406 1.00 97.56 242 ALA A O 1
ATOM 1764 N N . ALA A 1 243 ? 5.752 -3.436 -5.292 1.00 97.81 243 ALA A N 1
ATOM 1765 C CA . ALA A 1 243 ? 5.723 -2.537 -4.140 1.00 97.81 243 ALA A CA 1
ATOM 1766 C C . ALA A 1 243 ? 4.302 -2.036 -3.846 1.00 97.81 243 ALA A C 1
ATOM 1768 O O . ALA A 1 243 ? 3.847 -2.055 -2.703 1.00 97.81 243 ALA A O 1
ATOM 1769 N N . LYS A 1 244 ? 3.556 -1.644 -4.888 1.00 97.44 244 LYS A N 1
ATOM 1770 C CA . LYS A 1 244 ? 2.143 -1.263 -4.763 1.00 97.44 244 LYS A CA 1
ATOM 1771 C C . LYS A 1 244 ? 1.299 -2.408 -4.196 1.00 97.44 244 LYS A C 1
ATOM 1773 O O . LYS A 1 244 ? 0.446 -2.152 -3.351 1.00 97.44 244 LYS A O 1
ATOM 1778 N N . ALA A 1 245 ? 1.532 -3.645 -4.636 1.00 98.06 245 ALA A N 1
ATOM 1779 C CA . ALA A 1 245 ? 0.821 -4.817 -4.128 1.00 98.06 245 ALA A CA 1
ATOM 1780 C C . ALA A 1 245 ? 1.124 -5.080 -2.643 1.00 98.06 245 ALA A C 1
ATOM 1782 O O . ALA A 1 245 ? 0.195 -5.303 -1.870 1.00 98.06 245 ALA A O 1
ATOM 1783 N N . VAL A 1 246 ? 2.391 -4.977 -2.226 1.00 98.50 246 VAL A N 1
ATOM 1784 C CA . VAL A 1 246 ? 2.801 -5.101 -0.815 1.00 98.50 246 VAL A CA 1
ATOM 1785 C C . VAL A 1 246 ? 2.105 -4.055 0.055 1.00 98.50 246 VAL A C 1
ATOM 1787 O O . VAL A 1 246 ? 1.496 -4.397 1.068 1.00 98.50 246 VAL A O 1
ATOM 1790 N N . LEU A 1 247 ? 2.140 -2.785 -0.356 1.00 97.69 247 LEU A N 1
ATOM 1791 C CA . LEU A 1 247 ? 1.519 -1.694 0.399 1.00 97.69 247 LEU A CA 1
ATOM 1792 C C . LEU A 1 247 ? -0.005 -1.849 0.483 1.00 97.69 247 LEU A C 1
ATOM 1794 O O . LEU A 1 247 ? -0.569 -1.728 1.566 1.00 97.69 247 LEU A O 1
ATOM 1798 N N . ALA A 1 248 ? -0.663 -2.201 -0.625 1.00 97.12 248 ALA A N 1
ATOM 1799 C CA . ALA A 1 248 ? -2.098 -2.473 -0.629 1.00 97.12 248 ALA A CA 1
ATOM 1800 C C . ALA A 1 248 ? -2.462 -3.651 0.291 1.00 97.12 248 ALA A C 1
ATOM 1802 O O . ALA A 1 248 ? -3.464 -3.597 0.998 1.00 97.12 248 ALA A O 1
ATOM 1803 N N . SER A 1 249 ? -1.631 -4.696 0.321 1.00 98.12 249 SER A N 1
ATOM 1804 C CA . SER A 1 249 ? -1.819 -5.867 1.182 1.00 98.12 249 SER A CA 1
ATOM 1805 C C . SER A 1 249 ? -1.636 -5.542 2.670 1.00 98.12 249 SER A C 1
ATOM 1807 O O . SER A 1 249 ? -2.393 -6.026 3.514 1.00 98.12 249 SER A O 1
ATOM 1809 N N . ARG A 1 250 ? -0.673 -4.677 3.007 1.00 97.75 250 ARG A N 1
ATOM 1810 C CA . ARG A 1 250 ? -0.494 -4.131 4.362 1.00 97.75 250 ARG A CA 1
ATOM 1811 C C . ARG A 1 250 ? -1.702 -3.303 4.796 1.00 97.75 250 ARG A C 1
ATOM 1813 O O . ARG A 1 250 ? -2.220 -3.490 5.895 1.00 97.75 250 ARG A O 1
ATOM 1820 N N . ASP A 1 251 ? -2.161 -2.399 3.938 1.00 96.81 251 ASP A N 1
ATOM 1821 C CA . ASP A 1 251 ? -3.291 -1.521 4.246 1.00 96.81 251 ASP A CA 1
ATOM 1822 C C . ASP A 1 251 ? -4.589 -2.331 4.396 1.00 96.81 251 ASP A C 1
ATOM 1824 O O . ASP A 1 251 ? -5.368 -2.091 5.321 1.00 96.81 251 ASP A O 1
ATOM 1828 N N . ALA A 1 252 ? -4.776 -3.361 3.562 1.00 97.69 252 ALA A N 1
ATOM 1829 C CA . ALA A 1 252 ? -5.873 -4.316 3.686 1.00 97.69 252 ALA A CA 1
ATOM 1830 C C . ALA A 1 252 ? -5.830 -5.078 5.019 1.00 97.69 252 ALA A C 1
ATOM 1832 O O . ALA A 1 252 ? -6.865 -5.198 5.677 1.00 97.69 252 ALA A O 1
ATOM 1833 N N . LYS A 1 253 ? -4.647 -5.539 5.454 1.00 98.00 253 LYS A N 1
ATOM 1834 C CA . LYS A 1 253 ? -4.482 -6.183 6.765 1.00 98.00 253 LYS A CA 1
ATOM 1835 C C . LYS A 1 253 ? -4.852 -5.237 7.905 1.00 98.00 253 LYS A C 1
ATOM 1837 O O . LYS A 1 253 ? -5.668 -5.594 8.743 1.00 98.00 253 LYS A O 1
ATOM 1842 N N . SER A 1 254 ? -4.316 -4.016 7.898 1.00 97.88 254 SER A N 1
ATOM 1843 C CA . SER A 1 254 ? -4.609 -3.001 8.921 1.00 97.88 254 SER A CA 1
ATOM 1844 C C . SER A 1 254 ? -6.107 -2.696 9.021 1.00 97.88 254 SER A C 1
ATOM 1846 O O . SER A 1 254 ? -6.654 -2.558 10.116 1.00 97.88 254 SER A O 1
ATOM 1848 N N . LEU A 1 255 ? -6.798 -2.636 7.879 1.00 98.19 255 LEU A N 1
ATOM 1849 C CA . LEU A 1 255 ? -8.244 -2.443 7.834 1.00 98.19 255 LEU A CA 1
ATOM 1850 C C . LEU A 1 255 ? -9.012 -3.654 8.378 1.00 98.19 255 LEU A C 1
ATOM 1852 O O . LEU A 1 255 ? -9.972 -3.473 9.125 1.00 98.19 255 LEU A O 1
ATOM 1856 N N . ALA A 1 256 ? -8.610 -4.870 8.011 1.00 97.44 256 ALA A N 1
ATOM 1857 C CA . ALA A 1 256 ? -9.226 -6.097 8.508 1.00 97.44 256 ALA A CA 1
ATOM 1858 C C . ALA A 1 256 ? -9.052 -6.240 10.028 1.00 97.44 256 ALA A C 1
ATOM 1860 O O . ALA A 1 256 ? -10.032 -6.483 10.730 1.00 97.44 256 ALA A O 1
ATOM 1861 N N . ASP A 1 257 ? -7.843 -5.997 10.536 1.00 98.00 257 ASP A N 1
ATOM 1862 C CA . ASP A 1 257 ? -7.529 -6.050 11.965 1.00 98.00 257 ASP A CA 1
ATOM 1863 C C . ASP A 1 257 ? -8.349 -4.999 12.741 1.00 98.00 257 ASP A C 1
ATOM 1865 O O . ASP A 1 257 ? -8.931 -5.307 13.781 1.00 98.00 257 ASP A O 1
ATOM 1869 N N . ALA A 1 258 ? -8.492 -3.778 12.208 1.00 98.31 258 ALA A N 1
ATOM 1870 C CA . ALA A 1 258 ? -9.317 -2.737 12.825 1.00 98.31 258 ALA A CA 1
ATOM 1871 C C . ALA A 1 258 ? -10.818 -3.090 12.839 1.00 98.31 258 ALA A C 1
ATOM 1873 O O . ALA A 1 258 ? -11.504 -2.829 13.828 1.00 98.31 258 ALA A O 1
ATOM 1874 N N . ARG A 1 259 ? -11.336 -3.718 11.774 1.00 98.06 259 ARG A N 1
ATOM 1875 C CA . ARG A 1 259 ? -12.721 -4.223 11.729 1.00 98.06 259 ARG A CA 1
ATOM 1876 C C . ARG A 1 259 ? -12.947 -5.341 12.747 1.00 98.06 259 ARG A C 1
ATOM 1878 O O . ARG A 1 259 ? -13.965 -5.331 13.433 1.00 98.06 259 ARG A O 1
ATOM 1885 N N . ALA A 1 260 ? -12.006 -6.278 12.857 1.00 98.25 260 ALA A N 1
ATOM 1886 C CA . ALA A 1 260 ? -12.076 -7.369 13.823 1.00 98.25 260 ALA A CA 1
ATOM 1887 C C . ALA A 1 260 ? -12.047 -6.837 15.264 1.00 98.25 260 ALA A C 1
ATOM 1889 O O . ALA A 1 260 ? -12.903 -7.202 16.065 1.00 98.25 260 ALA A O 1
ATOM 1890 N N . ALA A 1 261 ? -11.134 -5.911 15.571 1.00 97.94 261 ALA A N 1
ATOM 1891 C CA . ALA A 1 261 ? -11.053 -5.265 16.879 1.00 97.94 261 ALA A CA 1
ATOM 1892 C C . ALA A 1 261 ? -12.329 -4.482 17.235 1.00 97.94 261 ALA A C 1
ATOM 1894 O O . ALA A 1 261 ? -12.800 -4.565 18.372 1.00 97.94 261 ALA A O 1
ATOM 1895 N N . LEU A 1 262 ? -12.921 -3.763 16.269 1.00 98.62 262 LEU A N 1
ATOM 1896 C CA . LEU A 1 262 ? -14.205 -3.093 16.476 1.00 98.62 262 LEU A CA 1
ATOM 1897 C C . LEU A 1 262 ? -15.304 -4.104 16.810 1.00 98.62 262 LEU A C 1
ATOM 1899 O O . LEU A 1 262 ? -16.035 -3.900 17.777 1.00 98.62 262 LEU A O 1
ATOM 1903 N N . LYS A 1 263 ? -15.390 -5.203 16.053 1.00 98.38 263 LYS A N 1
ATOM 1904 C CA . LYS A 1 263 ? -16.387 -6.248 16.291 1.00 98.38 263 LYS A CA 1
ATOM 1905 C C . LYS A 1 263 ? -16.235 -6.878 17.677 1.00 98.38 263 LYS A C 1
ATOM 1907 O O . LYS A 1 263 ? -17.222 -6.968 18.399 1.00 98.38 263 LYS A O 1
ATOM 1912 N N . THR A 1 264 ? -15.018 -7.238 18.083 1.00 98.62 264 THR A N 1
ATOM 1913 C CA . THR A 1 264 ? -14.758 -7.753 19.437 1.00 98.62 264 THR A CA 1
ATOM 1914 C C . THR A 1 264 ? -15.248 -6.773 20.502 1.00 98.62 264 THR A C 1
ATOM 1916 O O . THR A 1 264 ? -15.907 -7.176 21.456 1.00 98.62 264 THR A O 1
ATOM 1919 N N . LYS A 1 265 ? -15.006 -5.469 20.319 1.00 98.50 265 LYS A N 1
ATOM 1920 C CA . LYS A 1 265 ? -15.479 -4.448 21.263 1.00 98.50 265 LYS A CA 1
ATOM 1921 C C . LYS A 1 265 ? -16.995 -4.258 21.251 1.00 98.50 265 LYS A C 1
ATOM 1923 O O . LYS A 1 265 ? -17.568 -4.018 22.310 1.00 98.50 265 LYS A O 1
ATOM 1928 N N . GLN A 1 266 ? -17.660 -4.404 20.106 1.00 98.69 266 GLN A N 1
ATOM 1929 C CA . GLN A 1 266 ? -19.126 -4.443 20.046 1.00 98.69 266 GLN A CA 1
ATOM 1930 C C . GLN A 1 266 ? -19.691 -5.643 20.810 1.00 98.69 266 GLN A C 1
ATOM 1932 O O . GLN A 1 266 ? -20.673 -5.490 21.536 1.00 98.69 266 GLN A O 1
ATOM 1937 N N . ASP A 1 267 ? -19.064 -6.813 20.678 1.00 98.56 267 ASP A N 1
ATOM 1938 C CA . ASP A 1 267 ? -19.485 -8.033 21.365 1.00 98.56 267 ASP A CA 1
ATOM 1939 C C . ASP A 1 267 ? -19.278 -7.892 22.895 1.00 98.56 267 ASP A C 1
ATOM 1941 O O . ASP A 1 267 ? -20.182 -8.204 23.673 1.00 98.56 267 ASP A O 1
ATOM 1945 N N . GLU A 1 268 ? -18.152 -7.312 23.338 1.00 98.69 268 GLU A N 1
ATOM 1946 C CA . GLU A 1 268 ? -17.907 -6.954 24.748 1.00 98.69 268 GLU A CA 1
ATOM 1947 C C . GLU A 1 268 ? -18.944 -5.958 25.292 1.00 98.69 268 GLU A C 1
ATOM 1949 O O . GLU A 1 268 ? -19.526 -6.183 26.355 1.00 98.69 268 GLU A O 1
ATOM 1954 N N . GLY A 1 269 ? -19.211 -4.872 24.560 1.00 98.56 269 GLY A N 1
ATOM 1955 C CA . GLY A 1 269 ? -20.201 -3.870 24.955 1.00 98.56 269 GLY A CA 1
ATOM 1956 C C . GLY A 1 269 ? -21.621 -4.439 25.019 1.00 98.56 269 GLY A C 1
ATOM 1957 O O . GLY A 1 269 ? -22.369 -4.138 25.947 1.00 98.56 269 GLY A O 1
ATOM 1958 N N . SER A 1 270 ? -21.982 -5.314 24.078 1.00 98.44 270 SER A N 1
ATOM 1959 C CA . SER A 1 270 ? -23.288 -5.988 24.058 1.00 98.44 270 SER A CA 1
ATOM 1960 C C . SER A 1 270 ? -23.455 -6.925 25.251 1.00 98.44 270 SER A C 1
ATOM 1962 O O . SER A 1 270 ? -24.513 -6.943 25.880 1.00 98.44 270 SER A O 1
ATOM 1964 N N . LYS A 1 271 ? -22.398 -7.661 25.612 1.00 98.69 271 LYS A N 1
ATOM 1965 C CA . LYS A 1 271 ? -22.392 -8.491 26.818 1.00 98.69 271 LYS A CA 1
ATOM 1966 C C . LYS A 1 271 ? -22.560 -7.643 28.079 1.00 98.69 271 LYS A C 1
ATOM 1968 O O . LYS A 1 271 ? -23.403 -7.960 28.912 1.00 98.69 271 LYS A O 1
ATOM 1973 N N . LEU A 1 272 ? -21.834 -6.530 28.188 1.00 98.56 272 LEU A N 1
ATOM 1974 C CA . LEU A 1 272 ? -21.975 -5.619 29.323 1.00 98.56 272 LEU A CA 1
ATOM 1975 C C . LEU A 1 272 ? -23.390 -5.032 29.425 1.00 98.56 272 LEU A C 1
ATOM 1977 O O . LEU A 1 272 ? -23.907 -4.870 30.530 1.00 98.56 272 LEU A O 1
ATOM 1981 N N . LEU A 1 273 ? -24.047 -4.732 28.300 1.00 98.38 273 LEU A N 1
ATOM 1982 C CA . LEU A 1 273 ? -25.449 -4.304 28.296 1.00 98.38 273 LEU A CA 1
ATOM 1983 C C . LEU A 1 273 ? -26.395 -5.375 28.850 1.00 98.38 273 LEU A C 1
ATOM 1985 O O . LEU A 1 273 ? -27.353 -5.023 29.534 1.00 98.38 273 LEU A O 1
ATOM 1989 N N . ALA A 1 274 ? -26.153 -6.658 28.603 1.00 97.56 274 ALA A N 1
ATOM 1990 C CA . ALA A 1 274 ? -26.933 -7.713 29.248 1.00 97.56 274 ALA A CA 1
ATOM 1991 C C . ALA A 1 274 ? -26.607 -7.790 30.750 1.00 97.56 274 ALA A C 1
ATOM 1993 O O . ALA A 1 274 ? -27.498 -7.754 31.595 1.00 97.56 274 ALA A O 1
ATOM 1994 N N . ASP A 1 275 ? -25.318 -7.798 31.093 1.00 97.44 275 ASP A N 1
ATOM 1995 C CA . ASP A 1 275 ? -24.854 -8.003 32.467 1.00 97.44 275 ASP A CA 1
ATOM 1996 C C . ASP A 1 275 ? -25.232 -6.856 33.420 1.00 97.44 275 ASP A C 1
ATOM 1998 O O . ASP A 1 275 ? -25.428 -7.100 34.614 1.00 97.44 275 ASP A O 1
ATOM 2002 N N . SER A 1 276 ? -25.348 -5.624 32.911 1.00 97.56 276 SER A N 1
ATOM 2003 C CA . SER A 1 276 ? -25.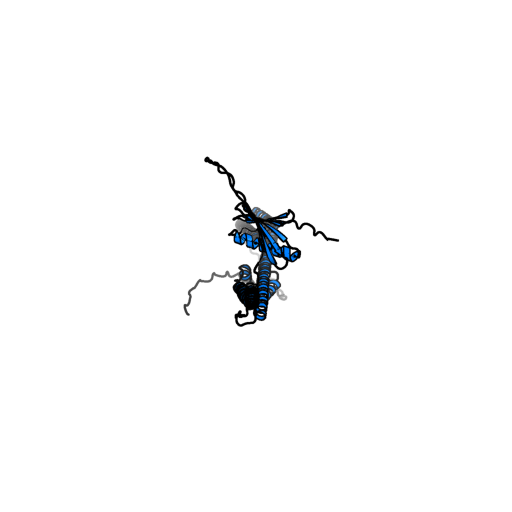646 -4.415 33.696 1.00 97.56 276 SER A CA 1
ATOM 2004 C C . SER A 1 276 ? -27.143 -4.145 33.915 1.00 97.56 276 SER A C 1
ATOM 2006 O O . SER A 1 276 ? -27.505 -3.122 34.504 1.00 97.56 276 SER A O 1
ATOM 2008 N N . GLU A 1 277 ? -28.035 -5.021 33.445 1.00 95.19 277 GLU A N 1
ATOM 2009 C CA . GLU A 1 277 ? -29.482 -4.818 33.569 1.00 95.19 277 GLU A CA 1
ATOM 2010 C C . GLU A 1 277 ? -29.920 -4.832 35.040 1.00 95.19 277 GLU A C 1
ATOM 2012 O O . GLU A 1 277 ? -29.600 -5.753 35.789 1.00 95.19 277 GLU A O 1
ATOM 2017 N N . GLY A 1 278 ? -30.590 -3.759 35.478 1.00 93.56 278 GLY A N 1
ATOM 2018 C CA . GLY A 1 278 ? -30.979 -3.551 36.879 1.00 93.56 278 GLY A CA 1
ATOM 2019 C C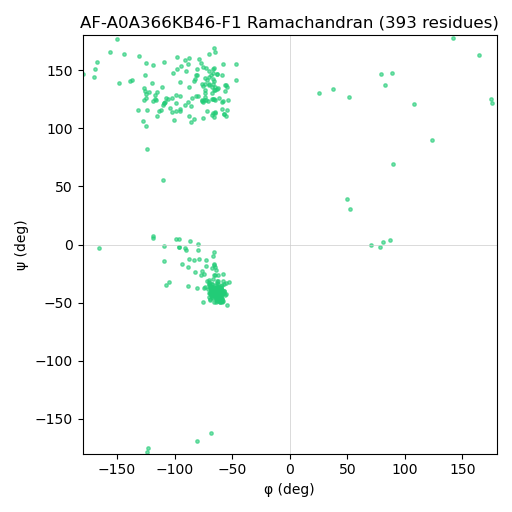 . GLY A 1 278 ? -29.821 -3.252 37.845 1.00 93.56 278 GLY A C 1
ATOM 2020 O O . GLY A 1 278 ? -30.063 -3.045 39.033 1.00 93.56 278 GLY A O 1
ATOM 2021 N N . LYS A 1 279 ? -28.575 -3.206 37.355 1.00 95.81 279 LYS A N 1
ATOM 2022 C CA . LYS A 1 279 ? -27.363 -3.023 38.174 1.00 95.81 279 LYS A CA 1
ATOM 2023 C C . LYS A 1 279 ? -26.694 -1.663 38.009 1.00 95.81 279 LYS A C 1
ATOM 2025 O O . LYS A 1 279 ? -25.848 -1.326 38.823 1.00 95.81 279 LYS A O 1
ATOM 2030 N N . ALA A 1 280 ? -27.046 -0.884 36.989 1.00 95.75 280 ALA A N 1
ATOM 2031 C CA . ALA A 1 280 ? -26.529 0.472 36.805 1.00 95.75 280 ALA A CA 1
ATOM 2032 C C . ALA A 1 280 ? -27.302 1.496 37.658 1.00 95.75 280 ALA A C 1
ATOM 2034 O O . ALA A 1 280 ? -28.522 1.398 37.784 1.00 95.75 280 ALA A O 1
ATOM 2035 N N . ALA A 1 281 ? -26.607 2.498 38.208 1.00 95.25 281 ALA A N 1
ATOM 2036 C CA . ALA A 1 281 ? -27.232 3.636 38.893 1.00 95.25 281 ALA A CA 1
ATOM 2037 C C . ALA A 1 281 ? -27.924 4.605 37.915 1.00 95.25 281 ALA A C 1
ATOM 2039 O O . ALA A 1 281 ? -28.919 5.237 38.257 1.00 95.25 281 ALA A O 1
ATOM 2040 N N . ASP A 1 282 ? -27.391 4.721 36.698 1.00 94.88 282 ASP A N 1
ATOM 2041 C CA . ASP A 1 282 ? -27.845 5.620 35.639 1.00 94.88 282 ASP A CA 1
ATOM 2042 C C . ASP A 1 282 ? -28.083 4.822 34.352 1.00 94.88 282 ASP A C 1
ATOM 2044 O O . ASP A 1 282 ? -27.143 4.435 33.649 1.00 94.88 282 ASP A O 1
ATOM 2048 N N . ASN A 1 283 ? -29.355 4.608 34.014 1.00 93.31 283 ASN A N 1
ATOM 2049 C CA . ASN A 1 283 ? -29.750 3.920 32.784 1.00 93.31 283 ASN A CA 1
ATOM 2050 C C . ASN A 1 283 ? -29.351 4.683 31.509 1.00 93.31 283 ASN A C 1
ATOM 2052 O O . ASN A 1 283 ? -29.146 4.049 30.474 1.00 93.31 283 ASN A O 1
ATOM 2056 N N . GLY A 1 284 ? -29.131 6.000 31.578 1.00 96.81 284 GLY A N 1
ATOM 2057 C CA . GLY A 1 284 ? -28.623 6.785 30.455 1.00 96.81 284 GLY A CA 1
ATOM 2058 C C . GLY A 1 284 ? -27.228 6.343 30.000 1.00 96.81 284 GLY A C 1
ATOM 2059 O O . GLY A 1 284 ? -26.895 6.470 28.821 1.00 96.81 284 GLY A O 1
ATOM 2060 N N . THR A 1 285 ? -26.415 5.754 30.886 1.00 97.81 285 THR A N 1
ATOM 2061 C CA . THR A 1 285 ? -25.119 5.164 30.498 1.00 97.81 285 THR A CA 1
ATOM 2062 C C . THR A 1 285 ? -25.286 3.936 29.599 1.00 97.81 285 THR A C 1
ATOM 2064 O O . THR A 1 285 ? -24.558 3.796 28.614 1.00 97.81 285 THR A O 1
ATOM 2067 N N . ARG A 1 286 ? -26.292 3.090 29.868 1.00 98.31 286 ARG A N 1
ATOM 2068 C CA . ARG A 1 286 ? -26.639 1.930 29.028 1.00 98.31 286 ARG A CA 1
ATOM 2069 C C . ARG A 1 286 ? -27.131 2.380 27.654 1.00 98.31 286 ARG A C 1
ATOM 2071 O O . ARG A 1 286 ? -26.710 1.822 26.643 1.00 98.31 286 ARG A O 1
ATOM 2078 N N . ASP A 1 287 ? -27.961 3.419 27.598 1.00 98.12 287 ASP A N 1
ATOM 2079 C CA . ASP A 1 287 ? -28.457 3.955 26.326 1.00 98.12 287 ASP A CA 1
ATOM 2080 C C . ASP A 1 287 ? -27.330 4.546 25.468 1.00 98.12 287 ASP A C 1
ATOM 2082 O O . ASP A 1 287 ? -27.284 4.306 24.260 1.00 98.12 287 ASP A O 1
ATOM 2086 N N . ARG A 1 288 ? -26.361 5.239 26.084 1.00 98.38 288 ARG A N 1
ATOM 2087 C CA . ARG A 1 288 ? -25.152 5.712 25.384 1.00 98.38 288 ARG A CA 1
ATOM 2088 C C . ARG A 1 288 ? -24.325 4.557 24.826 1.00 98.38 288 ARG A C 1
ATOM 2090 O O . ARG A 1 288 ? -23.909 4.628 23.673 1.00 98.38 288 ARG A O 1
ATOM 2097 N N . LEU A 1 289 ? -24.125 3.486 25.601 1.00 98.69 289 LEU A N 1
ATOM 2098 C CA . LEU A 1 289 ? -23.411 2.296 25.130 1.00 98.69 289 LEU A CA 1
ATOM 2099 C C . LEU A 1 289 ? -24.139 1.621 23.959 1.00 98.69 289 LEU A C 1
ATOM 2101 O O . LEU A 1 289 ? -23.499 1.295 22.960 1.00 98.69 289 LEU A O 1
ATOM 2105 N N . ARG A 1 290 ? -25.469 1.482 24.027 1.00 98.56 290 ARG A N 1
ATOM 2106 C CA . ARG A 1 290 ? -26.277 0.967 22.908 1.00 98.56 290 ARG A CA 1
ATOM 2107 C C . ARG A 1 290 ? -26.117 1.838 21.660 1.00 98.56 290 ARG A C 1
ATOM 2109 O O . ARG A 1 290 ? -25.788 1.320 20.597 1.00 98.56 290 ARG A O 1
ATOM 2116 N N . GLY A 1 291 ? -26.237 3.157 21.808 1.00 98.44 291 GLY A N 1
ATOM 2117 C CA . GLY A 1 291 ? -26.037 4.105 20.711 1.00 98.44 291 GLY A CA 1
ATOM 2118 C C . GLY A 1 291 ? -24.631 4.043 20.102 1.00 98.44 291 GLY A C 1
ATOM 2119 O O . GLY A 1 291 ? -24.489 4.103 18.881 1.00 98.44 291 GLY A O 1
ATOM 2120 N N . ALA A 1 292 ? -23.589 3.869 20.920 1.00 98.50 292 ALA A N 1
ATOM 2121 C CA . ALA A 1 292 ? -22.215 3.711 20.445 1.00 98.50 292 ALA A CA 1
ATOM 2122 C C . ALA A 1 292 ? -22.018 2.406 19.652 1.00 98.50 292 ALA A C 1
ATOM 2124 O O . ALA A 1 292 ? -21.376 2.423 18.600 1.00 98.50 292 ALA A O 1
ATOM 2125 N N . ILE A 1 293 ? -22.597 1.292 20.115 1.00 98.69 293 ILE A N 1
ATOM 2126 C CA . ILE A 1 293 ? -22.566 -0.001 19.412 1.00 98.69 293 ILE A CA 1
ATOM 2127 C C . ILE A 1 293 ? -23.299 0.095 18.067 1.00 98.69 293 ILE A C 1
ATOM 2129 O O . ILE A 1 293 ? -22.763 -0.356 17.048 1.00 98.69 293 ILE A O 1
ATOM 2133 N N . ASP A 1 294 ? -24.473 0.730 18.044 1.00 98.38 294 ASP A N 1
ATOM 2134 C CA . ASP A 1 294 ? -25.265 0.934 16.829 1.00 98.38 294 ASP A CA 1
ATOM 2135 C C . ASP A 1 294 ? -24.542 1.835 15.821 1.00 98.38 294 ASP A C 1
ATOM 2137 O O . ASP A 1 294 ? -24.509 1.536 14.624 1.00 98.38 294 ASP A O 1
ATOM 2141 N N . ALA A 1 295 ? -23.929 2.928 16.286 1.00 97.69 295 ALA A N 1
ATOM 2142 C CA . ALA A 1 295 ? -23.130 3.819 15.449 1.00 97.69 295 ALA A CA 1
ATOM 2143 C C . ALA A 1 295 ? -21.903 3.098 14.874 1.00 97.69 295 ALA A C 1
ATOM 2145 O O . ALA A 1 295 ? -21.625 3.210 13.678 1.00 97.69 295 ALA A O 1
ATOM 2146 N N . ALA A 1 296 ? -21.210 2.300 15.692 1.00 97.50 296 ALA A N 1
ATOM 2147 C CA . ALA A 1 296 ? -20.096 1.467 15.255 1.00 97.50 296 ALA A CA 1
ATOM 2148 C C . ALA A 1 296 ? -20.508 0.450 14.178 1.00 97.50 296 ALA A C 1
ATOM 2150 O O . ALA A 1 296 ? -19.773 0.252 13.211 1.00 97.50 296 ALA A O 1
ATOM 2151 N N . GLY A 1 297 ? -21.706 -0.135 14.286 1.00 94.75 297 GLY A N 1
ATOM 2152 C CA . GLY A 1 297 ? -22.246 -1.070 13.292 1.00 94.75 297 GLY A CA 1
ATOM 2153 C C . GLY A 1 297 ? -22.533 -0.431 11.930 1.00 94.75 297 GLY A C 1
ATOM 2154 O O . GLY A 1 297 ? -22.642 -1.136 10.930 1.00 94.75 297 GLY A O 1
ATOM 2155 N N . LYS A 1 298 ? -22.621 0.903 11.871 1.00 96.56 298 LYS A N 1
ATOM 2156 C CA . LYS A 1 298 ? -22.850 1.674 10.640 1.00 96.56 298 LYS A CA 1
ATOM 2157 C C . LYS A 1 298 ? -21.559 2.207 10.011 1.00 96.56 298 LYS A C 1
ATOM 2159 O O . LYS A 1 298 ? -21.621 2.840 8.957 1.00 96.56 298 LYS A O 1
ATOM 2164 N N . VAL A 1 299 ? -20.392 1.975 10.619 1.00 96.94 299 VAL A N 1
ATOM 2165 C CA . VAL A 1 299 ? -19.112 2.452 10.078 1.00 96.94 299 VAL A CA 1
ATOM 2166 C C . VAL A 1 299 ? -18.800 1.733 8.765 1.00 96.94 299 VAL A C 1
ATOM 2168 O O . VAL A 1 299 ? -18.508 0.540 8.733 1.00 96.94 299 VAL A O 1
ATOM 2171 N N . SER A 1 300 ? -18.809 2.495 7.672 1.00 93.94 300 SER A N 1
ATOM 2172 C CA . SER A 1 300 ? -18.410 2.041 6.340 1.00 93.94 300 SER A CA 1
ATOM 2173 C C . SER A 1 300 ? -17.304 2.943 5.800 1.00 93.94 300 SER A C 1
ATOM 2175 O O . SER A 1 300 ? -17.547 3.876 5.038 1.00 93.94 300 SER A O 1
ATOM 2177 N N . SER A 1 301 ? -16.071 2.667 6.223 1.00 94.12 301 SER A N 1
ATOM 2178 C CA . SER A 1 301 ? -14.868 3.390 5.790 1.00 94.12 301 SER A CA 1
ATOM 2179 C C . SER A 1 301 ? -13.808 2.440 5.224 1.00 94.12 301 SER A C 1
ATOM 2181 O O . SER A 1 301 ? -13.769 1.250 5.557 1.00 94.12 301 SER A O 1
ATOM 2183 N N . SER A 1 302 ? -12.927 2.966 4.373 1.00 94.25 302 SER A N 1
ATOM 2184 C CA . SER A 1 302 ? -11.683 2.310 3.948 1.00 94.25 302 SER A CA 1
ATOM 2185 C C . SER A 1 302 ? -10.491 2.664 4.845 1.00 94.25 302 SER A C 1
ATOM 2187 O O . SER A 1 302 ? -9.402 2.129 4.648 1.00 94.25 302 SER A O 1
ATOM 2189 N N . LYS A 1 303 ? -10.678 3.549 5.835 1.00 95.44 303 LYS A N 1
ATOM 2190 C CA . LYS A 1 303 ? -9.626 4.012 6.745 1.00 95.44 303 LYS A CA 1
ATOM 2191 C C . LYS A 1 303 ? -9.683 3.245 8.070 1.00 95.44 303 LYS A C 1
ATOM 2193 O O . LYS A 1 303 ? -10.695 3.336 8.766 1.00 95.44 303 LYS A O 1
ATOM 2198 N N . PRO A 1 304 ? -8.604 2.553 8.477 1.00 96.88 304 PRO A N 1
ATOM 2199 C CA . PRO A 1 304 ? -8.553 1.846 9.759 1.00 96.88 304 PRO A CA 1
ATOM 2200 C C . PRO A 1 304 ? -8.805 2.749 10.982 1.00 96.88 304 PRO A C 1
ATOM 2202 O O . PRO A 1 304 ? -9.390 2.301 11.965 1.00 96.88 304 PRO A O 1
ATOM 2205 N N . ASP A 1 305 ? -8.415 4.028 10.919 1.00 97.25 305 ASP A N 1
ATOM 2206 C CA . ASP A 1 305 ? -8.617 4.989 12.014 1.00 97.25 305 ASP A CA 1
ATOM 2207 C C . ASP A 1 305 ? -10.085 5.241 12.353 1.00 97.25 305 ASP A C 1
ATOM 2209 O O . ASP A 1 305 ? -10.406 5.476 13.515 1.00 97.25 305 ASP A O 1
ATOM 2213 N N . ASP A 1 306 ? -10.989 5.166 11.376 1.00 97.75 306 ASP A N 1
ATOM 2214 C CA . ASP A 1 306 ? -12.411 5.396 11.635 1.00 97.75 306 ASP A CA 1
ATOM 2215 C C . ASP A 1 306 ? -13.007 4.248 12.470 1.00 97.75 306 ASP A C 1
ATOM 2217 O O . ASP A 1 306 ? -13.787 4.490 13.391 1.00 97.75 306 ASP A O 1
ATOM 2221 N N . TYR A 1 307 ? -12.557 3.009 12.237 1.00 98.38 307 TYR A N 1
ATOM 2222 C CA . TYR A 1 307 ? -12.913 1.855 13.073 1.00 98.38 307 TYR A CA 1
ATOM 2223 C C . TYR A 1 307 ? -12.302 1.970 14.471 1.00 98.38 307 TYR A C 1
ATOM 2225 O O . TYR A 1 307 ? -12.993 1.720 15.455 1.00 98.38 307 TYR A O 1
ATOM 2233 N N . ARG A 1 308 ? -11.041 2.417 14.581 1.00 98.06 308 ARG A N 1
ATOM 2234 C CA . ARG A 1 308 ? -10.388 2.661 15.882 1.00 98.06 308 ARG A CA 1
ATOM 2235 C C . ARG A 1 308 ? -11.101 3.740 16.701 1.00 98.06 308 ARG A C 1
ATOM 2237 O O . ARG A 1 308 ? -11.248 3.593 17.910 1.00 98.06 308 ARG A O 1
ATOM 2244 N N . LYS A 1 309 ? -11.587 4.807 16.062 1.00 98.25 309 LYS A N 1
ATOM 2245 C CA . LYS A 1 309 ? -12.385 5.848 16.733 1.00 98.25 309 LYS A CA 1
ATOM 2246 C C . LYS A 1 309 ? -13.716 5.304 17.246 1.00 98.25 309 LYS A C 1
ATOM 2248 O O . LYS A 1 309 ? -14.074 5.568 18.390 1.00 98.25 309 LYS A O 1
ATOM 2253 N N . ALA A 1 310 ? -14.424 4.517 16.435 1.00 98.44 310 ALA A N 1
ATOM 2254 C CA . ALA A 1 310 ? -15.656 3.860 16.870 1.00 98.44 310 ALA A CA 1
ATOM 2255 C C . ALA A 1 310 ? -15.400 2.886 18.033 1.00 98.44 310 ALA A C 1
ATOM 2257 O O . ALA A 1 310 ? -16.153 2.860 19.004 1.00 98.44 310 ALA A O 1
ATOM 2258 N N . GLN A 1 311 ? -14.286 2.154 17.982 1.00 98.56 311 GLN A N 1
ATOM 2259 C CA . GLN A 1 311 ? -13.845 1.266 19.052 1.00 98.56 311 GLN A CA 1
ATOM 2260 C C . GLN A 1 311 ? -13.615 2.036 20.363 1.00 98.56 311 GLN A C 1
ATOM 2262 O O . GLN A 1 311 ? -14.089 1.612 21.416 1.00 98.56 311 GLN A O 1
ATOM 2267 N N . ALA A 1 312 ? -12.936 3.186 20.301 1.00 98.44 312 ALA A N 1
ATOM 2268 C CA . ALA A 1 312 ? -12.701 4.045 21.460 1.00 98.44 312 ALA A CA 1
ATOM 2269 C C . ALA A 1 312 ? -14.004 4.621 22.045 1.00 98.44 312 ALA A C 1
ATOM 2271 O O . ALA A 1 312 ? -14.144 4.702 23.263 1.00 98.44 312 ALA A O 1
ATOM 2272 N N . ALA A 1 313 ? -14.982 4.967 21.200 1.00 98.50 313 ALA A N 1
ATOM 2273 C CA . ALA A 1 313 ? -16.293 5.436 21.654 1.00 98.50 313 ALA A CA 1
ATOM 2274 C C . ALA A 1 313 ? -17.081 4.348 22.409 1.00 98.50 313 ALA A C 1
ATOM 2276 O O . ALA A 1 313 ? -17.705 4.635 23.436 1.00 98.50 313 ALA A O 1
ATOM 2277 N N . ILE A 1 314 ? -17.016 3.093 21.942 1.00 98.75 314 ILE A N 1
ATOM 2278 C CA . ILE A 1 314 ? -17.577 1.950 22.676 1.00 98.75 314 ILE A CA 1
ATOM 2279 C C . ILE A 1 314 ? -16.854 1.783 24.014 1.00 98.75 314 ILE A C 1
ATOM 2281 O O . ILE A 1 314 ? -17.520 1.667 25.038 1.00 98.75 314 ILE A O 1
ATOM 2285 N N . GLN A 1 315 ? -15.517 1.819 24.029 1.00 98.69 315 GLN A N 1
ATOM 2286 C CA . GLN A 1 315 ? -14.739 1.660 25.262 1.00 98.69 315 GLN A CA 1
ATOM 2287 C C . GLN A 1 315 ? -15.095 2.724 26.310 1.00 98.69 315 GLN A C 1
ATOM 2289 O O . GLN A 1 315 ? -15.393 2.376 27.446 1.00 98.69 315 GLN A O 1
ATOM 2294 N N . ALA A 1 316 ? -15.169 3.999 25.922 1.00 98.56 316 ALA A N 1
ATOM 2295 C CA . ALA A 1 316 ? -15.568 5.069 26.836 1.00 98.56 316 ALA A CA 1
ATOM 2296 C C . ALA A 1 316 ? -16.984 4.855 27.408 1.00 98.56 316 ALA A C 1
ATOM 2298 O O . ALA A 1 316 ? -17.253 5.159 28.570 1.00 98.56 316 ALA A O 1
ATOM 2299 N N . SER A 1 317 ? -17.894 4.303 26.602 1.00 98.62 317 SER A N 1
ATOM 2300 C CA . SER A 1 317 ? -19.256 3.989 27.043 1.00 98.62 317 SER A CA 1
ATOM 2301 C C . SER A 1 317 ? -19.302 2.764 27.966 1.00 98.62 317 SER A C 1
ATOM 2303 O O . SER A 1 317 ? -20.068 2.757 28.927 1.00 98.62 317 SER A O 1
ATOM 2305 N N . ILE A 1 318 ? -18.459 1.756 27.717 1.00 98.75 318 ILE A N 1
ATOM 2306 C CA . ILE A 1 318 ? -18.241 0.610 28.612 1.00 98.75 318 ILE A CA 1
ATOM 2307 C C . ILE A 1 318 ? -17.767 1.098 29.984 1.00 98.75 318 ILE A C 1
ATOM 2309 O O . ILE A 1 318 ? -18.344 0.721 31.004 1.00 98.75 318 ILE A O 1
ATOM 2313 N N . ASP A 1 319 ? -16.767 1.979 30.011 1.00 98.62 319 ASP A N 1
ATOM 2314 C CA . ASP A 1 319 ? -16.201 2.510 31.253 1.00 98.62 319 ASP A CA 1
ATOM 2315 C C . ASP A 1 319 ? -17.253 3.300 32.050 1.00 98.62 319 ASP A C 1
ATOM 2317 O O . ASP A 1 319 ? -17.368 3.135 33.265 1.00 98.62 319 ASP A O 1
ATOM 2321 N N . ALA A 1 320 ? -18.095 4.084 31.366 1.00 98.44 320 ALA A N 1
ATOM 2322 C CA . ALA A 1 320 ? -19.202 4.807 31.991 1.00 98.44 320 ALA A CA 1
ATOM 2323 C C . ALA A 1 320 ? -20.268 3.874 32.600 1.00 98.44 320 ALA A C 1
ATOM 2325 O O . ALA A 1 320 ? -20.754 4.137 33.701 1.00 98.44 320 ALA A O 1
ATOM 2326 N N . VAL A 1 321 ? -20.622 2.775 31.920 1.00 98.69 321 VAL A N 1
ATOM 2327 C CA . VAL A 1 321 ? -21.560 1.770 32.457 1.00 98.69 321 VAL A CA 1
ATOM 2328 C C . VAL A 1 321 ? -20.962 1.065 33.675 1.00 98.69 321 VAL A C 1
ATOM 2330 O O . VAL A 1 321 ? -21.650 0.900 34.681 1.00 98.69 321 VAL A O 1
ATOM 2333 N N . ASN A 1 322 ? -19.677 0.705 33.631 1.00 98.50 322 ASN A N 1
ATOM 2334 C CA . ASN A 1 322 ? -18.986 0.099 34.771 1.00 98.50 322 ASN A CA 1
ATOM 2335 C C . ASN A 1 322 ? -18.949 1.038 35.984 1.00 98.50 322 ASN A C 1
ATOM 2337 O O . ASN A 1 322 ? -19.278 0.613 37.090 1.00 98.50 322 ASN A O 1
ATOM 2341 N N . ALA A 1 323 ? -18.632 2.320 35.780 1.00 98.44 323 ALA A N 1
ATOM 2342 C CA . ALA A 1 323 ? -18.677 3.324 36.842 1.00 98.44 323 ALA A CA 1
ATOM 2343 C C . ALA A 1 323 ? -20.092 3.475 37.430 1.00 98.44 323 ALA A C 1
ATOM 2345 O O . ALA A 1 323 ? -20.258 3.579 38.643 1.00 98.44 323 ALA A O 1
ATOM 2346 N N . SER A 1 324 ? -21.120 3.426 36.579 1.00 98.19 324 SER A N 1
ATOM 2347 C CA . SER A 1 324 ? -22.519 3.482 37.008 1.00 98.19 324 SER A CA 1
ATOM 2348 C C . SER A 1 324 ? -22.938 2.265 37.839 1.00 98.19 324 SER A C 1
ATOM 2350 O O . SER A 1 324 ? -23.650 2.413 38.833 1.00 98.19 324 SER A O 1
ATOM 2352 N N . MET A 1 325 ? -22.494 1.062 37.464 1.00 98.44 325 MET A N 1
ATOM 2353 C CA . MET A 1 325 ? -22.740 -0.147 38.256 1.00 98.44 325 MET A CA 1
ATOM 2354 C C . MET A 1 325 ? -22.030 -0.103 39.606 1.00 98.44 325 MET A C 1
ATOM 2356 O O . MET A 1 325 ? -22.627 -0.466 40.616 1.00 98.44 325 MET A O 1
ATOM 2360 N N . GLN A 1 326 ? -20.783 0.374 39.632 1.00 98.19 326 GLN A N 1
ATOM 2361 C CA . GLN A 1 326 ? -20.033 0.525 40.875 1.00 98.19 326 GLN A CA 1
ATOM 2362 C C . GLN A 1 326 ? -20.729 1.507 41.821 1.00 98.19 326 GLN A C 1
ATOM 2364 O O . GLN A 1 326 ? -20.960 1.176 42.978 1.00 98.19 326 GLN A O 1
ATOM 2369 N N . ALA A 1 327 ? -21.157 2.667 41.314 1.00 97.94 327 ALA A N 1
ATOM 2370 C CA . ALA A 1 327 ? -21.880 3.654 42.112 1.00 97.94 327 ALA A CA 1
ATOM 2371 C C . ALA A 1 327 ? -23.175 3.085 42.719 1.00 97.94 327 ALA A C 1
ATOM 2373 O O . ALA A 1 327 ? -23.495 3.374 43.872 1.00 97.94 327 ALA A O 1
ATOM 2374 N N . LYS A 1 328 ? -23.908 2.247 41.970 1.00 97.06 328 LYS A N 1
ATOM 2375 C CA . LYS A 1 328 ? -25.088 1.557 42.504 1.00 97.06 328 LYS A CA 1
ATOM 2376 C C . LYS A 1 328 ? -24.711 0.546 43.585 1.00 97.06 328 LYS A C 1
ATOM 2378 O O . LYS A 1 328 ? -25.348 0.535 44.632 1.00 97.06 328 LYS A O 1
ATOM 2383 N N . ALA A 1 329 ? -23.688 -0.272 43.349 1.00 97.50 329 ALA A N 1
ATOM 2384 C CA . ALA A 1 329 ? -23.224 -1.251 44.327 1.00 97.50 329 ALA A CA 1
ATOM 2385 C C . ALA A 1 329 ? -22.787 -0.582 45.643 1.00 97.50 329 ALA A C 1
ATOM 2387 O O . ALA A 1 329 ? -23.156 -1.049 46.720 1.00 97.50 329 ALA A O 1
ATOM 2388 N N . ASP A 1 330 ? -22.070 0.541 45.559 1.00 97.19 330 ASP A N 1
ATOM 2389 C CA . ASP A 1 330 ? -21.632 1.311 46.724 1.00 97.19 330 ASP A CA 1
ATOM 2390 C C . ASP A 1 330 ? -22.828 1.907 47.486 1.00 97.19 330 ASP A C 1
ATOM 2392 O O . ASP A 1 330 ? -22.886 1.824 48.715 1.00 97.19 330 ASP A O 1
ATOM 2396 N N . ALA A 1 331 ? -23.816 2.457 46.771 1.00 95.94 331 ALA A N 1
ATOM 2397 C CA . ALA A 1 331 ? -25.040 2.985 47.374 1.00 95.94 331 ALA A CA 1
ATOM 2398 C C . ALA A 1 331 ? -25.876 1.885 48.056 1.00 95.94 331 ALA A C 1
ATOM 2400 O O . ALA A 1 331 ? -26.340 2.066 49.185 1.00 95.94 331 ALA A O 1
ATOM 2401 N N . ASP A 1 332 ? -26.029 0.727 47.408 1.00 95.06 332 ASP A N 1
ATOM 2402 C CA . ASP A 1 332 ? -26.761 -0.419 47.954 1.00 95.06 332 ASP A CA 1
ATOM 2403 C C . ASP A 1 332 ? -26.057 -0.972 49.215 1.00 95.06 332 ASP A C 1
ATOM 2405 O O . ASP A 1 332 ? -26.712 -1.297 50.209 1.00 95.06 332 ASP A O 1
ATOM 2409 N N . ALA A 1 333 ? -24.718 -1.013 49.226 1.00 95.12 333 ALA A N 1
ATOM 2410 C CA . ALA A 1 333 ? -23.934 -1.420 50.393 1.00 95.12 333 ALA A CA 1
ATOM 2411 C C . ALA A 1 333 ? -24.081 -0.442 51.574 1.00 95.12 333 ALA A C 1
ATOM 2413 O O . ALA A 1 333 ? -24.231 -0.871 52.723 1.00 95.12 333 ALA A O 1
ATOM 2414 N N . GLN A 1 334 ? -24.085 0.868 51.308 1.00 93.69 334 GLN A N 1
ATOM 2415 C CA . GLN A 1 334 ? -24.318 1.892 52.333 1.00 93.69 334 GLN A CA 1
ATOM 2416 C C . GLN A 1 334 ? -25.725 1.785 52.936 1.00 93.69 334 GLN A C 1
ATOM 2418 O O . GLN A 1 334 ? -25.872 1.842 54.160 1.00 93.69 334 GLN A O 1
ATOM 2423 N N . ALA A 1 335 ? -26.747 1.566 52.105 1.00 92.50 335 ALA A N 1
ATOM 2424 C CA . ALA A 1 335 ? -28.118 1.363 52.567 1.00 92.50 335 ALA A CA 1
ATOM 2425 C C . ALA A 1 335 ? -28.247 0.103 53.448 1.00 92.50 335 ALA A C 1
ATOM 2427 O O . ALA A 1 335 ? -28.883 0.140 54.506 1.00 92.50 335 ALA A O 1
ATOM 2428 N N . ALA A 1 336 ? -27.584 -0.997 53.071 1.00 90.88 336 ALA A N 1
ATOM 2429 C CA . ALA A 1 336 ? -27.563 -2.223 53.867 1.00 90.88 336 ALA A CA 1
ATOM 2430 C C . ALA A 1 336 ? -26.896 -2.012 55.244 1.00 90.88 336 ALA A C 1
ATOM 2432 O O . ALA A 1 336 ? -27.432 -2.447 56.270 1.00 90.88 336 ALA A O 1
ATOM 2433 N N . ALA A 1 337 ? -25.777 -1.281 55.298 1.00 89.38 337 ALA A N 1
ATOM 2434 C CA . ALA A 1 337 ? -25.091 -0.961 56.552 1.00 89.38 337 ALA A CA 1
ATOM 2435 C C . ALA A 1 337 ? -25.959 -0.111 57.501 1.00 89.38 337 ALA A C 1
ATOM 2437 O O . ALA A 1 337 ? -26.028 -0.398 58.698 1.00 89.38 337 ALA A O 1
ATOM 2438 N N . GLN A 1 338 ? -26.680 0.883 56.971 1.00 83.12 338 GLN A N 1
ATOM 2439 C CA . GLN A 1 338 ? -27.597 1.721 57.755 1.00 83.12 338 GLN A CA 1
ATOM 2440 C C . GLN A 1 338 ? -28.801 0.931 58.288 1.00 83.12 338 GLN A C 1
ATOM 2442 O O . GLN A 1 338 ? -29.211 1.128 59.431 1.00 83.12 338 GLN A O 1
ATOM 2447 N N . SER A 1 339 ? -29.327 -0.023 57.511 1.00 74.81 339 SER A N 1
ATOM 2448 C CA . SER A 1 339 ? -30.437 -0.881 57.957 1.00 74.81 339 SER A CA 1
ATOM 2449 C C . SER A 1 339 ? -30.063 -1.809 59.124 1.00 74.81 339 SER A C 1
ATOM 2451 O O . SER A 1 339 ? -30.914 -2.146 59.943 1.00 74.81 339 SER A O 1
ATOM 2453 N N . THR A 1 340 ? -28.778 -2.160 59.261 1.00 68.19 340 THR A N 1
ATOM 2454 C CA . THR A 1 340 ? -28.282 -3.035 60.339 1.00 68.19 340 THR A CA 1
ATOM 2455 C C . THR A 1 340 ? -28.049 -2.271 61.652 1.00 68.19 340 THR A C 1
ATOM 2457 O O . THR A 1 340 ? -28.112 -2.859 62.728 1.00 68.19 340 THR A O 1
ATOM 2460 N N . GLN A 1 341 ? -27.832 -0.950 61.595 1.00 60.56 341 GLN A N 1
ATOM 2461 C CA . GLN A 1 341 ? -27.679 -0.089 62.780 1.00 60.56 341 GLN A CA 1
ATOM 2462 C C . GLN A 1 341 ? -29.018 0.367 63.387 1.00 60.56 341 GLN A C 1
ATOM 2464 O O . GLN A 1 341 ? -29.041 0.850 64.517 1.00 60.56 341 GLN A O 1
ATOM 2469 N N . ALA A 1 342 ? -30.132 0.192 62.670 1.00 57.19 342 ALA A N 1
ATOM 2470 C CA . ALA A 1 342 ? -31.479 0.545 63.125 1.00 57.19 342 ALA A CA 1
ATOM 2471 C C . ALA A 1 342 ? -32.261 -0.635 63.742 1.00 57.19 342 ALA A C 1
ATOM 2473 O O . ALA A 1 342 ? -33.435 -0.481 64.085 1.00 57.19 342 ALA A O 1
ATOM 2474 N N . ALA A 1 343 ? -31.642 -1.812 63.900 1.00 53.16 343 ALA A N 1
ATOM 2475 C CA . ALA A 1 343 ? -32.261 -2.929 64.608 1.00 53.16 343 ALA A CA 1
ATOM 2476 C C . ALA A 1 343 ? -32.327 -2.623 66.124 1.00 53.16 343 ALA A C 1
ATOM 2478 O O . ALA A 1 343 ? -31.288 -2.344 66.727 1.00 53.16 343 ALA A O 1
ATOM 2479 N N . PRO A 1 344 ? -33.514 -2.652 66.764 1.00 55.28 344 PRO A N 1
ATOM 2480 C CA . PRO A 1 344 ? -33.640 -2.376 68.193 1.00 55.28 344 PRO A CA 1
ATOM 2481 C C . PRO A 1 344 ? -32.877 -3.424 69.022 1.00 55.28 344 PRO A C 1
ATOM 2483 O O . PRO A 1 344 ? -32.835 -4.593 68.626 1.00 55.28 344 PRO A O 1
ATOM 2486 N N . PRO A 1 345 ? -32.302 -3.057 70.185 1.00 54.81 345 PRO A N 1
ATOM 2487 C CA . PRO A 1 345 ? -31.710 -4.037 71.084 1.00 54.81 345 PRO A CA 1
ATOM 2488 C C . PRO A 1 345 ? -32.784 -5.053 71.482 1.00 54.81 345 PRO A C 1
ATOM 2490 O O . PRO A 1 345 ? -33.840 -4.690 72.001 1.00 54.81 345 PRO A O 1
ATOM 2493 N N . THR A 1 346 ? -32.520 -6.335 71.232 1.00 54.56 346 THR A N 1
ATOM 2494 C CA . THR A 1 346 ? -33.326 -7.430 71.777 1.00 54.56 346 THR A CA 1
ATOM 2495 C C . THR A 1 346 ? -33.417 -7.261 73.296 1.00 54.56 346 THR A C 1
ATOM 2497 O O . THR A 1 346 ? -32.364 -7.179 73.939 1.00 54.56 346 THR A O 1
ATOM 2500 N N . PRO A 1 347 ? -34.619 -7.202 73.899 1.00 48.91 347 PRO A N 1
ATOM 2501 C CA . PRO A 1 347 ? -34.734 -7.131 75.346 1.00 48.91 347 PRO A CA 1
ATOM 2502 C C . PRO A 1 347 ? -34.122 -8.392 75.958 1.00 48.91 347 PRO A C 1
ATOM 2504 O O . PRO A 1 347 ? -34.466 -9.515 75.590 1.00 48.91 347 PRO A O 1
ATOM 2507 N N . ALA A 1 348 ? -33.185 -8.182 76.882 1.00 49.84 348 ALA A N 1
ATOM 2508 C CA . ALA A 1 348 ? -32.592 -9.230 77.691 1.00 49.84 348 ALA A CA 1
ATOM 2509 C C . ALA A 1 348 ? -33.704 -10.017 78.400 1.00 49.84 348 ALA A C 1
ATOM 2511 O O . ALA A 1 348 ? -34.431 -9.478 79.234 1.00 49.84 348 ALA A O 1
ATOM 2512 N N . THR A 1 349 ? -33.849 -11.298 78.066 1.00 46.38 349 THR A N 1
ATOM 2513 C CA . THR A 1 349 ? -34.706 -12.208 78.825 1.00 46.38 349 THR A CA 1
ATOM 2514 C C . THR A 1 349 ? -34.104 -12.427 80.218 1.00 46.38 349 THR A C 1
ATOM 2516 O O . THR A 1 349 ? -32.911 -12.732 80.309 1.00 46.38 349 THR A O 1
ATOM 2519 N N . PRO A 1 350 ? -34.889 -12.292 81.302 1.00 52.00 350 PRO A N 1
ATOM 2520 C CA . PRO A 1 350 ? -34.400 -12.465 82.660 1.00 52.00 350 PRO A CA 1
ATOM 2521 C C . PRO A 1 350 ? -33.946 -13.903 82.924 1.00 52.00 350 PRO A C 1
ATOM 2523 O O . PRO A 1 350 ? -34.600 -14.883 82.569 1.00 52.00 350 PRO A O 1
ATOM 2526 N N . ASN A 1 351 ? -32.791 -13.979 83.575 1.00 57.41 351 ASN A N 1
ATOM 2527 C CA . ASN A 1 351 ? -32.120 -15.175 84.049 1.00 57.41 351 ASN A CA 1
ATOM 2528 C C . ASN A 1 351 ? -33.021 -15.947 85.035 1.00 57.41 351 ASN A C 1
ATOM 2530 O O . ASN A 1 351 ? -33.321 -15.442 86.115 1.00 57.41 351 ASN A O 1
ATOM 2534 N N . TYR A 1 352 ? -33.420 -17.170 84.682 1.00 42.75 352 TYR A N 1
ATOM 2535 C CA . TYR A 1 352 ? -33.983 -18.148 85.618 1.00 42.75 352 TYR A CA 1
ATOM 2536 C C . TYR A 1 352 ? -33.040 -19.359 85.685 1.00 42.75 352 TYR A C 1
ATOM 2538 O O . TYR A 1 352 ? -32.756 -19.955 84.642 1.00 42.75 352 TYR A O 1
ATOM 2546 N N . PRO A 1 353 ? -32.549 -19.754 86.877 1.00 52.78 353 PRO A N 1
ATOM 2547 C CA . PRO A 1 353 ? -31.656 -20.897 87.012 1.00 52.78 353 PRO A CA 1
ATOM 2548 C C . PRO A 1 353 ? -32.439 -22.192 86.779 1.00 52.78 353 PRO A C 1
ATOM 2550 O O . PRO A 1 353 ? -33.334 -22.538 87.549 1.00 52.78 353 PRO A O 1
ATOM 2553 N N . LYS A 1 354 ? -32.102 -22.919 85.709 1.00 41.78 354 LYS A N 1
ATOM 2554 C CA . LYS A 1 354 ? -32.613 -24.270 85.459 1.00 41.78 354 LYS A CA 1
ATOM 2555 C C . LYS A 1 354 ? -31.543 -25.291 85.828 1.00 41.78 354 LYS A C 1
ATOM 2557 O O . LYS A 1 354 ? -30.479 -25.355 85.218 1.00 41.78 354 LYS A O 1
ATOM 2562 N N . THR A 1 355 ? -31.855 -26.064 86.857 1.00 47.78 355 THR A N 1
ATOM 2563 C CA . THR A 1 355 ? -31.128 -27.229 87.353 1.00 47.78 355 THR A CA 1
ATOM 2564 C C . THR A 1 355 ? -30.939 -28.277 86.256 1.00 47.78 355 THR A C 1
ATOM 2566 O O . THR A 1 355 ? -31.852 -28.581 85.488 1.00 47.78 355 THR A O 1
ATOM 2569 N N . VAL A 1 356 ? -29.726 -28.822 86.212 1.00 52.12 356 VAL A N 1
ATOM 2570 C CA . VAL A 1 356 ? -29.251 -29.876 85.307 1.00 52.12 356 VAL A CA 1
ATOM 2571 C C . VAL A 1 356 ? -29.882 -31.222 85.688 1.00 52.12 356 VAL A C 1
ATOM 2573 O O . VAL A 1 356 ? -29.963 -31.533 86.877 1.00 52.12 356 VAL A O 1
ATOM 2576 N N . PRO A 1 357 ? -30.256 -32.061 84.707 1.00 46.84 357 PRO A N 1
ATOM 2577 C CA . PRO A 1 357 ? -29.926 -33.483 84.823 1.00 46.84 357 PRO A CA 1
ATOM 2578 C C . PRO A 1 357 ? -28.985 -33.931 83.702 1.00 46.84 357 PRO A C 1
ATOM 2580 O O . PRO A 1 357 ? -29.243 -33.751 82.514 1.00 46.84 357 PRO A O 1
ATOM 2583 N N . GLN A 1 358 ? -27.873 -34.518 84.127 1.00 50.91 358 GLN A N 1
ATOM 2584 C CA . GLN A 1 358 ? -26.780 -35.054 83.329 1.00 50.91 358 GLN A CA 1
ATOM 2585 C C . GLN A 1 358 ? -27.116 -36.487 82.888 1.00 50.91 358 GLN A C 1
ATOM 2587 O O . GLN A 1 358 ? -27.413 -37.328 83.733 1.00 50.91 358 GLN A O 1
ATOM 2592 N N . VAL A 1 359 ? -27.056 -36.778 81.582 1.00 47.53 359 VAL A N 1
ATOM 2593 C CA . VAL A 1 359 ? -27.165 -38.138 81.010 1.00 47.53 359 VAL A CA 1
ATOM 2594 C C . VAL A 1 359 ? -26.118 -38.274 79.881 1.00 47.53 359 VAL A C 1
ATOM 2596 O O . VAL A 1 359 ? -25.862 -37.279 79.198 1.00 47.53 359 VAL A O 1
ATOM 2599 N N . PRO A 1 360 ? -25.432 -39.429 79.726 1.00 54.19 360 PRO A N 1
ATOM 2600 C CA . PRO A 1 360 ? -24.074 -39.497 79.181 1.00 54.19 360 PRO A CA 1
ATOM 2601 C C . PRO A 1 360 ? -23.982 -39.607 77.651 1.00 54.19 360 PRO A C 1
ATOM 2603 O O . PRO A 1 360 ? -24.915 -40.017 76.966 1.00 54.19 360 PRO A O 1
ATOM 2606 N N . ALA A 1 361 ? -22.796 -39.263 77.142 1.00 52.91 361 ALA A N 1
ATOM 2607 C CA . ALA A 1 361 ? -22.418 -39.232 75.730 1.00 52.91 361 ALA A CA 1
ATOM 2608 C C . ALA A 1 361 ? -22.369 -40.615 75.041 1.00 52.91 361 ALA A C 1
ATOM 2610 O O . ALA A 1 361 ? -21.892 -41.577 75.647 1.00 52.91 361 ALA A O 1
ATOM 2611 N N . PRO A 1 362 ? -22.696 -40.693 73.735 1.00 53.06 362 PRO A N 1
ATOM 2612 C CA . PRO A 1 362 ? -22.189 -41.723 72.835 1.00 53.06 362 PRO A CA 1
ATOM 2613 C C . PRO A 1 362 ? -21.034 -41.224 71.935 1.00 53.06 362 PRO A C 1
ATOM 2615 O O . PRO A 1 362 ? -20.957 -40.060 71.548 1.00 53.06 362 PRO A O 1
ATOM 2618 N N . MET A 1 363 ? -20.129 -42.160 71.639 1.00 60.53 363 MET A N 1
ATOM 2619 C CA . MET A 1 363 ? -18.847 -42.069 70.916 1.00 60.53 363 MET A CA 1
ATOM 2620 C C . MET A 1 363 ? -18.944 -41.709 69.405 1.00 60.53 363 MET A C 1
ATOM 2622 O O . MET A 1 363 ? -20.040 -41.722 68.847 1.00 60.53 363 MET A O 1
ATOM 2626 N N . PRO A 1 364 ? -17.815 -41.380 68.725 1.00 58.75 364 PRO A N 1
ATOM 2627 C CA . PRO A 1 364 ? -17.810 -40.633 67.463 1.00 58.75 364 PRO A CA 1
ATOM 2628 C C . PRO A 1 364 ? -17.882 -41.513 66.201 1.00 58.75 364 PRO A C 1
ATOM 2630 O O . PRO A 1 364 ? -17.331 -42.611 66.157 1.00 58.75 364 PRO A O 1
ATOM 2633 N N . ALA A 1 365 ? -18.492 -40.975 65.139 1.00 53.12 365 ALA A N 1
ATOM 2634 C CA . ALA A 1 365 ? -18.526 -41.546 63.786 1.00 53.12 365 ALA A CA 1
ATOM 2635 C C . ALA A 1 365 ? -17.660 -40.713 62.800 1.00 53.12 365 ALA A C 1
ATOM 2637 O O . ALA A 1 365 ? -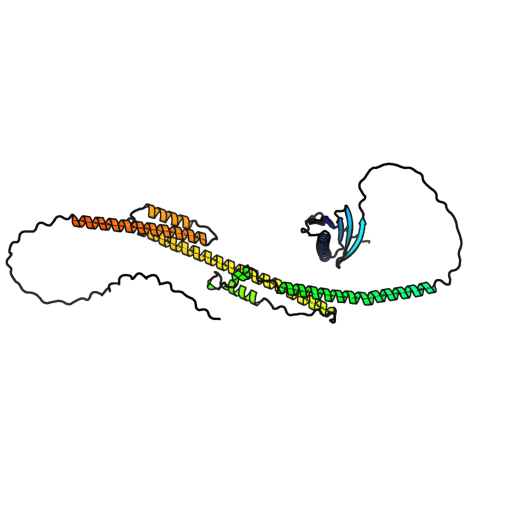17.358 -39.551 63.084 1.00 53.12 365 ALA A O 1
ATOM 2638 N N . PRO A 1 366 ? -17.195 -41.293 61.673 1.00 51.31 366 PRO A N 1
ATOM 2639 C CA . PRO A 1 366 ? -15.956 -40.887 61.016 1.00 51.31 366 PRO A CA 1
ATOM 2640 C C . PRO A 1 366 ? -16.063 -39.647 60.119 1.00 51.31 366 PRO A C 1
ATOM 2642 O O . PRO A 1 366 ? -17.075 -39.343 59.493 1.00 51.31 366 PRO A O 1
ATOM 2645 N N . ARG A 1 367 ? -14.922 -38.961 60.044 1.00 53.34 367 ARG A N 1
ATOM 2646 C CA . ARG A 1 367 ? -14.628 -37.752 59.275 1.00 53.34 367 ARG A CA 1
ATOM 2647 C C . ARG A 1 367 ? -14.708 -38.004 57.763 1.00 53.34 367 ARG A C 1
ATOM 2649 O O . ARG A 1 367 ? -13.845 -38.682 57.211 1.00 53.34 367 ARG A O 1
ATOM 2656 N N . VAL A 1 368 ? -15.670 -37.379 57.087 1.00 49.38 368 VAL A N 1
ATOM 2657 C CA . VAL A 1 368 ? -15.667 -37.237 55.622 1.00 49.38 368 VAL A CA 1
ATOM 2658 C C . VAL A 1 368 ? -14.907 -35.954 55.271 1.00 49.38 368 VAL A C 1
ATOM 2660 O O . VAL A 1 368 ? -15.219 -34.877 55.777 1.00 49.38 368 VAL A O 1
ATOM 2663 N N . GLN A 1 369 ? -13.854 -36.078 54.466 1.00 47.16 369 GLN A N 1
ATOM 2664 C CA . GLN A 1 369 ? -13.025 -34.959 54.015 1.00 47.16 369 GLN A CA 1
ATOM 2665 C C . GLN A 1 369 ? -13.753 -34.180 52.911 1.00 47.16 369 GLN A C 1
ATOM 2667 O O . GLN A 1 369 ? -14.104 -34.748 51.881 1.00 47.16 369 GLN A O 1
ATOM 2672 N N . ALA A 1 370 ? -13.953 -32.877 53.116 1.00 50.47 370 ALA A N 1
ATOM 2673 C CA . ALA A 1 370 ? -14.354 -31.953 52.059 1.00 50.47 370 ALA A CA 1
ATOM 2674 C C . ALA A 1 370 ? -13.123 -31.535 51.219 1.00 50.47 370 ALA A C 1
ATOM 2676 O O . ALA A 1 370 ? -12.031 -31.399 51.785 1.00 50.47 370 ALA A O 1
ATOM 2677 N N . PRO A 1 371 ? -13.261 -31.306 49.897 1.00 47.19 371 PRO A N 1
ATOM 2678 C CA . PRO A 1 371 ? -12.157 -30.869 49.047 1.00 47.19 371 PRO A CA 1
ATOM 2679 C C . PRO A 1 371 ? -11.689 -29.466 49.436 1.00 47.19 371 PRO A C 1
ATOM 2681 O O . PRO A 1 371 ? -12.491 -28.549 49.603 1.00 47.19 371 PRO A O 1
ATOM 2684 N N . GLN A 1 372 ? -10.376 -29.289 49.559 1.00 44.75 372 GLN A N 1
ATOM 2685 C CA . GLN A 1 372 ? -9.768 -27.998 49.851 1.00 44.75 372 GLN A CA 1
ATOM 2686 C C . GLN A 1 372 ? -9.789 -27.099 48.611 1.00 44.75 372 GLN A C 1
ATOM 2688 O O . GLN A 1 372 ? -9.015 -27.301 47.676 1.00 44.75 372 GLN A O 1
ATOM 2693 N N . THR A 1 373 ? -10.627 -26.065 48.616 1.00 44.53 373 THR A N 1
ATOM 2694 C CA . THR A 1 373 ? -10.440 -24.904 47.741 1.00 44.53 373 THR A CA 1
ATOM 2695 C C . THR A 1 373 ? -9.527 -23.903 48.440 1.00 44.53 373 THR A C 1
ATOM 2697 O O . THR A 1 373 ? -9.881 -23.297 49.450 1.00 44.53 373 THR A O 1
ATOM 2700 N N . ARG A 1 374 ? -8.321 -23.775 47.891 1.00 47.47 374 ARG A N 1
ATOM 2701 C CA . ARG A 1 374 ? -7.266 -22.825 48.255 1.00 47.47 374 ARG A CA 1
ATOM 2702 C C . ARG A 1 374 ? -7.781 -21.372 48.174 1.00 47.47 374 ARG A C 1
ATOM 2704 O O . ARG A 1 374 ? -8.345 -21.019 47.138 1.00 47.47 374 ARG A O 1
ATOM 2711 N N . PRO A 1 375 ? -7.551 -20.509 49.180 1.00 44.31 375 PRO A N 1
ATOM 2712 C CA . PRO A 1 375 ? -7.800 -19.076 49.045 1.00 44.31 375 PRO A CA 1
ATOM 2713 C C . PRO A 1 375 ? -6.841 -18.484 48.006 1.00 44.31 375 PRO A C 1
ATOM 2715 O O . PRO A 1 375 ? -5.625 -18.671 48.102 1.00 44.31 375 PRO A O 1
ATOM 2718 N N . GLN A 1 376 ? -7.381 -17.802 46.997 1.00 48.16 376 GLN A N 1
ATOM 2719 C CA . GLN A 1 376 ? -6.575 -17.014 46.070 1.00 48.16 376 GLN A CA 1
ATOM 2720 C C . GLN A 1 376 ? -6.087 -15.733 46.757 1.00 48.16 376 GLN A C 1
ATOM 2722 O O . GLN A 1 376 ? -6.821 -15.096 47.510 1.00 48.16 376 GLN A O 1
ATOM 2727 N N . ALA A 1 377 ? -4.821 -15.406 46.511 1.00 55.84 377 ALA A N 1
ATOM 2728 C CA . ALA A 1 377 ? -4.134 -14.230 47.022 1.00 55.84 377 ALA A CA 1
ATOM 2729 C C . ALA A 1 377 ? -4.723 -12.922 46.448 1.00 55.84 377 ALA A C 1
ATOM 2731 O O . ALA A 1 377 ? -5.225 -12.924 45.321 1.00 55.84 377 ALA A O 1
ATOM 2732 N N . PRO A 1 378 ? -4.633 -11.796 47.179 1.00 50.00 378 PRO A N 1
ATOM 2733 C CA . PRO A 1 378 ? -4.998 -10.485 46.655 1.00 50.00 378 PRO A CA 1
ATOM 2734 C C . PRO A 1 378 ? -3.987 -10.010 45.599 1.00 50.00 378 PRO A C 1
ATOM 2736 O O . PRO A 1 378 ? -2.774 -10.146 45.759 1.00 50.00 378 PRO A O 1
ATOM 2739 N N . TRP A 1 379 ? -4.516 -9.449 44.513 1.00 46.19 379 TRP A N 1
ATOM 2740 C CA . TRP A 1 379 ? -3.780 -8.925 43.367 1.00 46.19 379 TRP A CA 1
ATOM 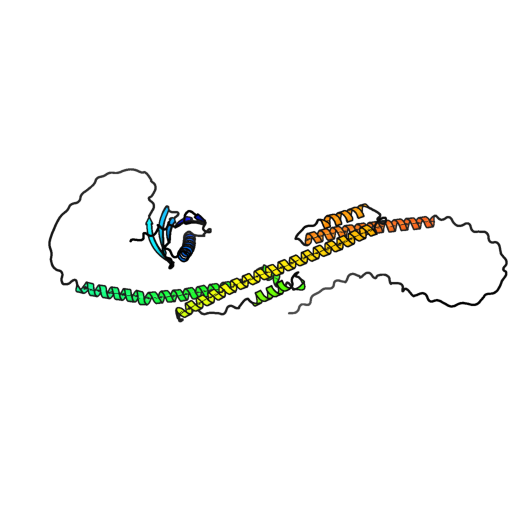2741 C C . TRP A 1 379 ? -2.794 -7.822 43.777 1.00 46.19 379 TRP A C 1
ATOM 2743 O O . TRP A 1 379 ? -3.186 -6.798 44.335 1.00 46.19 379 TRP A O 1
ATOM 2753 N N . SER A 1 380 ? -1.510 -8.022 43.473 1.00 49.66 380 SER A N 1
ATOM 2754 C CA . SER A 1 380 ? -0.480 -6.984 43.552 1.00 49.66 380 SER A CA 1
ATOM 2755 C C . SER A 1 380 ? -0.543 -6.077 42.322 1.00 49.66 380 SER A C 1
ATOM 2757 O O . SER A 1 380 ? -0.519 -6.545 41.185 1.00 49.66 380 SER A O 1
ATOM 2759 N N . VAL A 1 381 ? -0.605 -4.772 42.569 1.00 55.94 381 VAL A N 1
ATOM 2760 C CA . VAL A 1 381 ? -0.500 -3.704 41.568 1.00 55.94 381 VAL A CA 1
ATOM 2761 C C . VAL A 1 381 ? 0.967 -3.590 41.115 1.00 55.94 381 VAL A C 1
ATOM 2763 O O . VAL A 1 381 ? 1.841 -3.546 41.984 1.00 55.94 381 VAL A O 1
ATOM 2766 N N . PRO A 1 382 ? 1.295 -3.522 39.810 1.00 50.66 382 PRO A N 1
ATOM 2767 C CA . PRO A 1 382 ? 2.659 -3.225 39.377 1.00 50.66 382 PRO A CA 1
ATOM 2768 C C . PRO A 1 382 ? 2.983 -1.740 39.597 1.00 50.66 382 PRO A C 1
ATOM 2770 O O . PRO A 1 382 ? 2.257 -0.865 39.126 1.00 50.66 382 PRO A O 1
ATOM 2773 N N . ALA A 1 383 ? 4.081 -1.459 40.297 1.00 53.22 383 ALA A N 1
ATOM 2774 C CA . ALA A 1 383 ? 4.645 -0.118 40.434 1.00 53.22 383 ALA A CA 1
ATOM 2775 C C . ALA A 1 383 ? 5.264 0.374 39.102 1.00 53.22 383 ALA A C 1
ATOM 2777 O O . ALA A 1 383 ? 5.766 -0.447 38.329 1.00 53.22 383 ALA A O 1
ATOM 2778 N N . PRO A 1 384 ? 5.268 1.693 38.821 1.00 52.91 384 PRO A N 1
ATOM 2779 C CA . PRO A 1 384 ? 5.945 2.255 37.653 1.00 52.91 384 PRO A CA 1
ATOM 2780 C C . PRO A 1 384 ? 7.473 2.167 37.798 1.00 52.91 384 PRO A C 1
ATOM 2782 O O . PRO A 1 384 ? 8.024 2.425 38.867 1.00 52.91 384 PRO A O 1
ATOM 2785 N N . ALA A 1 385 ? 8.155 1.802 36.710 1.00 56.16 385 ALA A N 1
ATOM 2786 C CA . ALA A 1 385 ? 9.612 1.706 36.655 1.00 56.16 385 ALA A CA 1
ATOM 2787 C C . ALA A 1 385 ? 10.284 3.088 36.820 1.00 56.16 385 ALA A C 1
ATOM 2789 O O . ALA A 1 385 ? 9.796 4.067 36.246 1.00 56.16 385 ALA A O 1
ATOM 2790 N N . PRO A 1 386 ? 11.410 3.187 37.554 1.00 52.53 386 PRO A N 1
ATOM 2791 C CA . PRO A 1 386 ? 12.216 4.399 37.583 1.00 52.53 386 PRO A CA 1
ATOM 2792 C C . PRO A 1 386 ? 12.933 4.614 36.245 1.00 52.53 386 PRO A C 1
ATOM 2794 O O . PRO A 1 386 ? 13.339 3.676 35.558 1.00 52.53 386 PRO A O 1
ATOM 2797 N N . SER A 1 387 ? 13.042 5.888 35.883 1.00 52.41 387 SER A N 1
ATOM 2798 C CA . SER A 1 387 ? 13.771 6.386 34.722 1.00 52.41 387 SER A CA 1
ATOM 2799 C C . SER A 1 387 ? 15.229 6.584 35.118 1.00 52.41 387 SER A C 1
ATOM 2801 O O . SER A 1 387 ? 15.488 7.423 35.971 1.00 52.41 387 SER A O 1
ATOM 2803 N N . ASP A 1 388 ? 16.156 5.884 34.472 1.00 45.06 388 ASP A N 1
ATOM 2804 C CA . ASP A 1 388 ? 17.585 6.201 34.531 1.00 45.06 388 ASP A CA 1
ATOM 2805 C C . ASP A 1 388 ? 18.154 6.203 33.103 1.00 45.06 388 ASP A C 1
ATOM 2807 O O . ASP A 1 388 ? 18.143 5.190 32.402 1.00 45.06 388 ASP A O 1
ATOM 2811 N N . GLY A 1 389 ? 18.614 7.376 32.653 1.00 45.34 389 GLY A N 1
ATOM 2812 C CA . GLY A 1 389 ? 19.699 7.480 31.663 1.00 45.34 389 GLY A CA 1
ATOM 2813 C C . GLY A 1 389 ? 21.064 7.318 32.363 1.00 45.34 389 GLY A C 1
ATOM 2814 O O . GLY A 1 389 ? 21.067 6.993 33.549 1.00 45.34 389 GLY A O 1
ATOM 2815 N N . PRO A 1 390 ? 22.229 7.594 31.731 1.00 55.19 390 PRO A N 1
ATOM 2816 C CA . PRO A 1 390 ? 22.487 8.137 30.394 1.00 55.19 390 PRO A CA 1
ATOM 2817 C C . PRO A 1 390 ? 23.400 7.242 29.510 1.00 55.19 390 PRO A C 1
ATOM 2819 O O . PRO A 1 390 ? 23.826 6.158 29.902 1.00 55.19 390 PRO A O 1
ATOM 2822 N N . LEU A 1 391 ? 23.673 7.731 28.291 1.00 51.09 391 LEU A N 1
ATOM 2823 C CA . LEU A 1 391 ? 24.616 7.212 27.288 1.00 51.09 391 LEU A CA 1
ATOM 2824 C C . LEU A 1 391 ? 26.010 6.851 27.843 1.00 51.09 391 LEU A C 1
ATOM 2826 O O . LEU A 1 391 ? 26.511 7.554 28.721 1.00 51.09 391 LEU A O 1
ATOM 2830 N N . PRO A 1 392 ? 26.728 5.942 27.159 1.00 57.06 392 PRO A N 1
ATOM 2831 C CA . PRO A 1 392 ? 28.159 6.074 26.951 1.00 57.06 392 PRO A CA 1
ATOM 2832 C C . PRO A 1 392 ? 28.468 6.492 25.503 1.00 57.06 392 PRO A C 1
ATOM 2834 O O . PRO A 1 392 ? 28.065 5.834 24.541 1.00 57.06 392 PRO A O 1
ATOM 2837 N N . ASP A 1 393 ? 29.221 7.587 25.372 1.00 54.22 393 ASP A N 1
ATOM 2838 C CA . ASP A 1 393 ? 30.167 7.794 24.272 1.00 54.22 393 ASP A CA 1
ATOM 2839 C C . ASP A 1 393 ? 31.002 6.526 24.078 1.00 54.22 393 ASP A C 1
ATOM 2841 O O . ASP A 1 393 ? 31.352 5.935 25.086 1.00 54.22 393 ASP A O 1
ATOM 2845 N N . HIS A 1 394 ? 31.311 6.131 22.836 1.00 53.41 394 HIS A N 1
ATOM 2846 C CA . HIS A 1 394 ? 32.618 5.651 22.343 1.00 53.41 394 HIS A CA 1
ATOM 2847 C C . HIS A 1 394 ? 32.479 5.197 20.869 1.00 53.41 394 HIS A C 1
ATOM 2849 O O . HIS A 1 394 ? 31.756 4.241 20.591 1.00 53.41 394 HIS A O 1
ATOM 2855 N N . LEU A 1 395 ? 33.281 5.840 20.003 1.00 42.62 395 LEU A N 1
ATOM 2856 C CA . LEU A 1 395 ? 33.708 5.481 18.631 1.00 42.62 395 LEU A CA 1
ATOM 2857 C C . LEU A 1 395 ? 32.752 5.730 17.453 1.00 42.62 395 LEU A C 1
ATOM 2859 O O . LEU A 1 395 ? 31.779 4.970 17.262 1.00 42.62 395 LEU A O 1
#

Secondary structure (DSSP, 8-state):
--------PPEEEEEETTEEEEEETTEEEEPP--SSHHHHHHHHHHHHHHHHHHHTS-EEEEEE-TTS-EEEEEE-TTS-EEEEEEEPPPPPP------------------------SSSHHHHHHHHHHHHHHHHHHHHHHHHHHHHHHHHHHHHHHHHHHHHHHH-PPPHHHHHHHT--GGGSS-HHHHHHHHHHHHH-PPPPP----TTS-HHHHHHHHHHHHHHHHHHHHHHHHHHHHHHHHHHHHHHHHHHHHHHHHHHHHHHHHHHHHHTTTT-S-HHHHHHHHHHHHHHHT---S-HHHHHHHHHHHHHHHHHHHHHHHHHHHHHHHHHHHHHHTSPPPP-PPP--------PPPPP---PPPP--PPPPPPPPPPPPPP--------

Nearest PDB structures (foldseek):
  8otz-assembly1_DR  TM=2.930E-01  e=9.725E+00  Bos taurus

Organism: NCBI:txid2493119

Mean predicted aligned error: 21.17 Å